Protein AF-A0A2I8VG72-F1 (afdb_monomer)

Mean predicted aligned error: 9.61 Å

Secondary structure (DSSP, 8-state):
--------TT--S-EEEE--HHHHTTTS-GGGSHHHHHHHHHTTSPPPPGGGB---TT------S-S---S----------S-----PPP--TTS-TT---SPPPHHHHHHHTTB-SSS----TT--S--GGGBS-S-GGG--EEEE---HHHH-HHHHH-TT--HHHHHHHHIIIIIIIHHHHHHHHHHH-TTSEEEEEPPP-SS-TT----HHHHHHHHHHHH---HHHHHHTSSHHHHHHHHHHHHHHHHHHHHHHHHHHHHHHHHS-SS-EEEE-----GGGSTTSTT-SB--SS-TT-HHHHHHHHHHHSTT-------HHHHHHHHHHHHTTTT---HHHHHHHHHHHTTTTSB-HHHHHHHHHHHHHHHHHHHS--HHHHHHHHS-HHHHTTT---HHHHHHHTT--GGG-HHHHHTTSB---EEEEEEE-SS---SEEEEEETTEEEEE-S-TTHHHH---TT-TT-EEEEEE-SSTTSS--SSSPPBGGG-SEEEEEEE-SS--EEEEEEEEEEETTEEEEEE-S-EEEESSEEEEEEP--

Nearest PDB structures (foldseek):
  2wxt-assembly1_A  TM=3.349E-01  e=1.384E-07  Clostridium perfringens
  1ca1-assembly1_A  TM=2.943E-01  e=6.178E-08  Clostridium perfringens
  1qm6-assembly1_A  TM=2.768E-01  e=1.460E-07  Clostridium perfringens
  6hzf-assembly1_A  TM=3.033E-01  e=1.558E+00  Phocaeicola paurosaccharolyticus
  3cny-assembly2_B  TM=1.500E-01  e=6.654E+00  Lactiplantibacillus plantarum WCFS1

pLDDT: mean 79.0, std 19.41, range [26.3, 98.44]

Foldseek 3Di:
DDPPPPDPPFAADAEAEFEELQQVLALDDQCFGLVQLLNCLRRVGDGQDPLRYLYYYLAAQDDDDDDDDPDDDPPDPDPPPVDPDDPPDDFPDDVNLRDDDDDDHSVRSLVPAQARPSDGPPPPPDDSPDPPRGSDDDLQSHAEYEYEHQCSQLAVLLLQQLPRDLVSSLVSLLVRLAVSVLVSLVSNCVSRVAYEYEYEADALQAAPLAPDQLVLVLVLCCLQRVHDPVSSVCSNDPSSSQSSNLSSVSSRLSSLLRNLQSQLVCLQPDHYLGYAYFYLFHENCQHARGPNHQAQHRQNDPPVVSNVSLVCVLVVPDDDPPDDVVNVVVVVVVVVVPPPDDDVSVSSSSSSSRSRGSHGGNNSSVSRSVRSVVLSCLSVVDDLVVLCVLQPAPVVVVVVHDDSVNSCVLQVHDCVSPSSSSSSQQFQAKKKKKWFWAQFFDQFFKWKDWLNDIDTFDSGPCCVPPPPGPGDHGDIDMGIDGQSYPDPAGSVRTDGPNSGQWMKIWGEAQDFGKIKGQKMWMDTSSRTQDIDRHIDIATHGGMDIDGGRD

Sequence (550 aa):
MSDTEAGSEGQIGTMVAIGDSAMWGQGLRHDRKYVAQVYRALSGGERLPERNVKAHSGAVIGVAHGRPSLRQDYRAESVRTGVEQDIGPVGTRTGRHEKPYGGLTILQQLDRLPYDYFGHDPPAGRDLRTETDRAYDRVDDVDLVLLDGGINDVGTTAVVTPWADHHDIDAATRRHCYDHLTYLVERTRRKFPTALIVVTGYFPFLSDESDLKLAELTLALALVFGLPVGVAAGLLGELGKAFAVQNVLFFNRRQRHYVRKAVAEADRELDGPGVLFASPGFGPENSTNADRAWLWPAPSMGHATVGDERHAVCHGGETHVDGSFEDLLDGIEGFLGMVGVGDDAFIEHLMCTFAPSFHPNPDGADAYARAVLDRYEAHADASVRDSVSALGDPRNRARGRESVRAALDRYDLRPESGTRAALGHDVVDSILVELVTGDDGTDSAVFLELAGERWRLNTALTEDFFGSNDFEPGDRDRFAVDPFFSTDRTTDDPIRLAEIDGVTVHKQSNFEASWELAEFRLWLNGVRVFETTRPRTLTGDDRHTFAYPR

Organism: NCBI:txid755307

InterPro domains:
  IPR036392 PLAT/LH2 domain superfamily [SSF49723] (431-541)
  IPR036514 SGNH hydrolase superfamily [G3DSA:3.40.50.1110] (12-378)

Structure (mmCIF, N/CA/C/O backbone):
data_AF-A0A2I8VG72-F1
#
_entry.id   AF-A0A2I8VG72-F1
#
loop_
_atom_site.group_PDB
_atom_site.id
_atom_site.type_symbol
_atom_site.label_atom_id
_atom_site.label_alt_id
_atom_site.label_comp_id
_atom_site.label_asym_id
_atom_site.label_entity_id
_atom_site.label_seq_id
_atom_site.pdbx_PDB_ins_code
_atom_site.Cartn_x
_atom_site.Cartn_y
_atom_site.Cartn_z
_atom_site.occupancy
_atom_site.B_iso_or_equiv
_atom_site.auth_seq_id
_atom_site.auth_comp_id
_atom_site.auth_asym_id
_atom_site.auth_atom_id
_atom_site.pdbx_PDB_model_num
ATOM 1 N N . MET A 1 1 ? 7.084 -47.310 -21.555 1.00 38.59 1 MET A N 1
ATOM 2 C CA . MET A 1 1 ? 6.291 -46.322 -20.805 1.00 38.59 1 MET A CA 1
ATOM 3 C C . MET A 1 1 ? 7.091 -45.049 -20.865 1.00 38.59 1 MET A C 1
ATOM 5 O O . MET A 1 1 ? 8.197 -45.027 -20.351 1.00 38.59 1 MET A O 1
ATOM 9 N N . SER A 1 2 ? 6.624 -44.119 -21.686 1.00 36.03 2 SER A N 1
ATOM 10 C CA . SER A 1 2 ? 7.175 -42.779 -21.826 1.00 36.03 2 SER A CA 1
ATOM 11 C C . SER A 1 2 ? 6.739 -41.969 -20.615 1.00 36.03 2 SER A C 1
ATOM 13 O O . SER A 1 2 ? 5.535 -41.829 -20.397 1.00 36.03 2 SER A O 1
ATOM 15 N N . ASP A 1 3 ? 7.704 -41.466 -19.856 1.00 39.00 3 ASP A N 1
ATOM 16 C CA . ASP A 1 3 ? 7.496 -40.366 -18.924 1.00 39.00 3 ASP A CA 1
ATOM 17 C C . ASP A 1 3 ? 7.158 -39.125 -19.756 1.00 39.00 3 ASP A C 1
ATOM 19 O O . ASP A 1 3 ? 8.027 -38.399 -20.228 1.00 39.00 3 ASP A O 1
ATOM 23 N N . THR A 1 4 ? 5.872 -38.941 -20.042 1.00 37.84 4 THR A N 1
ATOM 24 C CA . THR A 1 4 ? 5.338 -37.617 -20.340 1.00 37.84 4 THR A CA 1
ATOM 25 C C . THR A 1 4 ? 5.431 -36.829 -19.046 1.00 37.84 4 THR A C 1
ATOM 27 O O . THR A 1 4 ? 4.661 -37.088 -18.121 1.00 37.84 4 THR A O 1
ATOM 30 N N . GLU A 1 5 ? 6.408 -35.923 -18.986 1.00 41.34 5 GLU A N 1
ATOM 31 C CA . GLU A 1 5 ? 6.413 -34.785 -18.072 1.00 41.34 5 GLU A CA 1
ATOM 32 C C . GLU A 1 5 ? 4.996 -34.211 -18.037 1.00 41.34 5 GLU A C 1
ATOM 34 O O . GLU A 1 5 ? 4.471 -33.740 -19.049 1.00 41.34 5 GLU A O 1
ATOM 39 N N . ALA A 1 6 ? 4.344 -34.326 -16.883 1.00 38.00 6 ALA A N 1
ATOM 40 C CA . ALA A 1 6 ? 3.199 -33.496 -16.583 1.00 38.00 6 ALA A CA 1
ATOM 41 C C . ALA A 1 6 ? 3.726 -32.059 -16.605 1.00 38.00 6 ALA A C 1
ATOM 43 O O . ALA A 1 6 ? 4.429 -31.651 -15.681 1.00 38.00 6 ALA A O 1
ATOM 44 N N . GLY A 1 7 ? 3.472 -31.335 -17.699 1.00 37.34 7 GLY A N 1
ATOM 45 C CA . GLY A 1 7 ? 3.647 -29.889 -17.717 1.00 37.34 7 GLY A CA 1
ATOM 46 C C . GLY A 1 7 ? 2.919 -29.336 -16.499 1.00 37.34 7 GLY A C 1
ATOM 47 O O . GLY A 1 7 ? 1.781 -29.729 -16.244 1.00 37.34 7 GLY A O 1
ATOM 48 N N . SER A 1 8 ? 3.613 -28.532 -15.703 1.00 46.00 8 SER A N 1
ATOM 49 C CA . SER A 1 8 ? 3.088 -27.904 -14.497 1.00 46.00 8 SER A CA 1
ATOM 50 C C . SER A 1 8 ? 1.850 -27.081 -14.853 1.00 46.00 8 SER A C 1
ATOM 52 O O . SER A 1 8 ? 1.946 -25.942 -15.307 1.00 46.00 8 SER A O 1
ATOM 54 N N . GLU A 1 9 ? 0.669 -27.679 -14.682 1.00 51.59 9 GLU A N 1
ATOM 55 C CA . GLU A 1 9 ? -0.613 -26.980 -14.702 1.00 51.59 9 GLU A CA 1
ATOM 56 C C . GLU A 1 9 ? -0.537 -25.877 -13.635 1.00 51.59 9 GLU A C 1
ATOM 58 O O . GLU A 1 9 ? -0.633 -26.163 -12.447 1.00 51.59 9 GLU A O 1
ATOM 63 N N . GLY A 1 10 ? -0.266 -24.633 -14.046 1.00 64.19 10 GLY A N 1
ATOM 64 C CA . GLY A 1 10 ? -0.187 -23.491 -13.130 1.00 64.19 10 GLY A CA 1
ATOM 65 C C . GLY A 1 10 ? 0.843 -22.407 -13.458 1.00 64.19 10 GLY A C 1
ATOM 66 O O . GLY A 1 10 ? 0.791 -21.357 -12.826 1.00 64.19 10 GLY A O 1
ATOM 67 N N . GLN A 1 11 ? 1.755 -22.590 -14.418 1.00 83.62 11 GLN A N 1
ATOM 68 C CA . GLN A 1 11 ? 2.711 -21.529 -14.784 1.00 83.62 11 GLN A CA 1
ATOM 69 C C . GLN A 1 11 ? 2.081 -20.461 -15.685 1.00 83.62 11 GLN A C 1
ATOM 71 O O . GLN A 1 11 ? 1.289 -20.782 -16.572 1.00 83.62 11 GLN A O 1
ATOM 76 N N . ILE A 1 12 ? 2.463 -19.196 -15.483 1.00 89.81 12 ILE A N 1
ATOM 77 C CA . ILE A 1 12 ? 2.069 -18.105 -16.387 1.00 89.81 12 ILE A CA 1
ATOM 78 C C . ILE A 1 12 ? 2.971 -18.093 -17.628 1.00 89.81 12 ILE A C 1
ATOM 80 O O . ILE A 1 12 ? 4.188 -18.240 -17.506 1.00 89.81 12 ILE A O 1
ATOM 84 N N . GLY A 1 13 ? 2.390 -17.887 -18.810 1.00 89.25 13 GLY A N 1
ATOM 85 C CA . GLY A 1 13 ? 3.116 -17.763 -20.078 1.00 89.25 13 GLY A CA 1
ATOM 86 C C . GLY A 1 13 ? 3.331 -16.313 -20.521 1.00 89.25 13 GLY A C 1
ATOM 87 O O . GLY A 1 13 ? 4.351 -15.997 -21.129 1.00 89.25 13 GLY A O 1
ATOM 88 N N . THR A 1 14 ? 2.408 -15.404 -20.194 1.00 94.44 14 THR A N 1
ATOM 89 C CA . THR A 1 14 ? 2.507 -13.983 -20.554 1.00 94.44 14 THR A CA 1
ATOM 90 C C . THR A 1 14 ? 2.105 -13.080 -19.396 1.00 94.44 14 THR A C 1
ATOM 92 O O . THR A 1 14 ? 0.957 -13.065 -18.952 1.00 94.44 14 THR A O 1
ATOM 95 N N . MET A 1 15 ? 3.036 -12.220 -18.981 1.00 96.69 15 MET A N 1
ATOM 96 C CA . MET A 1 15 ? 2.778 -11.139 -18.030 1.00 96.69 15 MET A CA 1
ATOM 97 C C . MET A 1 15 ? 3.023 -9.778 -18.668 1.00 96.69 15 MET A C 1
ATOM 99 O O . MET A 1 15 ? 3.994 -9.626 -19.410 1.00 96.69 15 MET A O 1
ATOM 103 N N . VAL A 1 16 ? 2.204 -8.780 -18.338 1.00 96.62 16 VAL A N 1
ATOM 104 C CA . VAL A 1 16 ? 2.450 -7.367 -18.668 1.00 96.62 16 VAL A CA 1
ATOM 105 C C . VAL A 1 16 ? 2.496 -6.541 -17.389 1.00 96.62 16 VAL A C 1
ATOM 107 O O . VAL A 1 16 ? 1.653 -6.708 -16.515 1.00 96.62 16 VAL A O 1
ATOM 110 N N . ALA A 1 17 ? 3.468 -5.639 -17.289 1.00 96.94 17 ALA A N 1
ATOM 111 C CA . ALA A 1 17 ? 3.694 -4.809 -16.113 1.00 96.94 17 ALA A CA 1
ATOM 112 C C . ALA A 1 17 ? 3.500 -3.326 -16.468 1.00 96.94 17 ALA A C 1
ATOM 114 O O . ALA A 1 17 ? 4.247 -2.796 -17.289 1.00 96.94 17 ALA A O 1
ATOM 115 N N . ILE A 1 18 ? 2.498 -2.666 -15.887 1.00 95.81 18 ILE A N 1
ATOM 116 C CA . ILE A 1 18 ? 2.178 -1.239 -16.088 1.00 95.81 18 ILE A CA 1
ATOM 117 C C . ILE A 1 18 ? 2.195 -0.522 -14.739 1.00 95.81 18 ILE A C 1
ATOM 119 O O . ILE A 1 18 ? 1.698 -1.059 -13.754 1.00 95.81 18 ILE A O 1
ATOM 123 N N . GLY A 1 19 ? 2.761 0.680 -14.682 1.00 95.62 19 GLY A N 1
ATOM 124 C CA . GLY A 1 19 ? 3.041 1.296 -13.389 1.00 95.62 19 GLY A CA 1
ATOM 125 C C . GLY A 1 19 ? 4.011 2.465 -13.445 1.00 95.62 19 GLY A C 1
ATOM 126 O O . GLY A 1 19 ? 4.168 3.117 -14.483 1.00 95.62 19 GLY A O 1
ATOM 127 N N . ASP A 1 20 ? 4.678 2.732 -12.332 1.00 92.88 20 ASP A N 1
ATOM 128 C CA . ASP A 1 20 ? 5.551 3.890 -12.169 1.00 92.88 20 ASP A CA 1
ATOM 129 C C . ASP A 1 20 ? 7.034 3.555 -11.935 1.00 92.88 20 ASP A C 1
ATOM 131 O O . ASP A 1 20 ? 7.536 2.524 -12.390 1.00 92.88 20 ASP A O 1
ATOM 135 N N . SER A 1 21 ? 7.782 4.475 -11.308 1.00 90.88 21 SER A N 1
ATOM 136 C CA . SER A 1 21 ? 9.205 4.299 -11.024 1.00 90.88 21 SER A CA 1
ATOM 137 C C . SER A 1 21 ? 9.469 3.060 -10.176 1.00 90.88 21 SER A C 1
ATOM 139 O O . SER A 1 21 ? 10.466 2.387 -10.436 1.00 90.88 21 SER A O 1
ATOM 141 N N . ALA A 1 22 ? 8.619 2.740 -9.193 1.00 92.19 22 ALA A N 1
ATOM 142 C CA . ALA A 1 22 ? 8.828 1.603 -8.304 1.00 92.19 22 ALA A CA 1
ATOM 143 C C . ALA A 1 22 ? 8.936 0.315 -9.126 1.00 92.19 22 ALA A C 1
ATOM 145 O O . ALA A 1 22 ? 9.944 -0.390 -9.031 1.00 92.19 22 ALA A O 1
ATOM 146 N N . MET A 1 23 ? 7.954 0.076 -10.000 1.00 93.75 23 MET A N 1
ATOM 147 C CA . MET A 1 23 ? 7.935 -1.014 -10.977 1.00 93.75 23 MET A CA 1
ATOM 148 C C . MET A 1 23 ? 9.050 -0.932 -12.015 1.00 93.75 23 MET A C 1
ATOM 150 O O . MET A 1 23 ? 9.652 -1.945 -12.387 1.00 93.75 23 MET A O 1
ATOM 154 N N . TRP A 1 24 ? 9.324 0.276 -12.502 1.00 91.44 24 TRP A N 1
ATOM 155 C CA . TRP A 1 24 ? 10.343 0.504 -13.514 1.00 91.44 24 TRP A CA 1
ATOM 156 C C . TRP A 1 24 ? 11.748 0.165 -13.019 1.00 91.44 24 TRP A C 1
ATOM 158 O O . TRP A 1 24 ? 12.562 -0.275 -13.832 1.00 91.44 24 TRP A O 1
ATOM 168 N N . GLY A 1 25 ? 12.031 0.363 -11.726 1.00 89.00 25 GLY A N 1
ATOM 169 C CA . GLY A 1 25 ? 13.342 0.150 -11.117 1.00 89.00 25 GLY A CA 1
ATOM 170 C C . GLY A 1 25 ? 14.406 0.997 -11.805 1.00 89.00 25 GLY A C 1
ATOM 171 O O . GLY A 1 25 ? 15.272 0.455 -12.494 1.00 89.00 25 GLY A O 1
ATOM 172 N N . GLN A 1 26 ? 14.296 2.326 -11.707 1.00 85.69 26 GLN A N 1
ATOM 173 C CA . GLN A 1 26 ? 15.163 3.235 -12.457 1.00 85.69 26 GLN A CA 1
ATOM 174 C C . GLN A 1 26 ? 16.637 2.941 -12.151 1.00 85.69 26 GLN A C 1
ATOM 176 O O . GLN A 1 26 ? 17.039 2.776 -11.006 1.00 85.69 26 GLN A O 1
ATOM 181 N N . GLY A 1 27 ? 17.454 2.833 -13.197 1.00 80.81 27 GLY A N 1
ATOM 182 C CA . GLY A 1 27 ? 18.873 2.517 -13.061 1.00 80.81 27 GLY A CA 1
ATOM 183 C C . GLY A 1 27 ? 19.202 1.038 -12.823 1.00 80.81 27 GLY A C 1
ATOM 184 O O . GLY A 1 27 ? 20.375 0.669 -12.857 1.00 80.81 27 GLY A O 1
ATOM 185 N N . LEU A 1 28 ? 18.207 0.174 -12.611 1.00 85.19 28 LEU A N 1
ATOM 186 C CA . LEU A 1 28 ? 18.423 -1.260 -12.445 1.00 85.19 28 LEU A CA 1
ATOM 187 C C . LEU A 1 28 ? 18.447 -1.977 -13.791 1.00 85.19 28 LEU A C 1
ATOM 189 O O . LEU A 1 28 ? 17.625 -1.730 -14.680 1.00 85.19 28 LEU A O 1
ATOM 193 N N . ARG A 1 29 ? 19.339 -2.964 -13.899 1.00 85.19 29 ARG A N 1
ATOM 194 C CA . ARG A 1 29 ? 19.281 -3.944 -14.983 1.00 85.19 29 ARG A CA 1
ATOM 195 C C . ARG A 1 29 ? 17.927 -4.645 -14.978 1.00 85.19 29 ARG A C 1
ATOM 197 O O . ARG A 1 29 ? 17.367 -4.926 -13.921 1.00 85.19 29 ARG A O 1
ATOM 204 N N . HIS A 1 30 ? 17.423 -4.982 -16.163 1.00 88.31 30 HIS A N 1
ATOM 205 C CA . HIS A 1 30 ? 16.101 -5.596 -16.315 1.00 88.31 30 HIS A CA 1
ATOM 206 C C . HIS A 1 30 ? 15.901 -6.845 -15.447 1.00 88.31 30 HIS A C 1
ATOM 208 O O . HIS A 1 30 ? 14.867 -6.994 -14.809 1.00 88.31 30 HIS A O 1
ATOM 214 N N . ASP A 1 31 ? 16.915 -7.704 -15.352 1.00 89.44 31 ASP A N 1
ATOM 215 C CA . ASP A 1 31 ? 16.910 -8.933 -14.551 1.00 89.44 31 ASP A CA 1
ATOM 216 C C . ASP A 1 31 ? 16.982 -8.714 -13.031 1.00 89.44 31 ASP A C 1
ATOM 218 O O . ASP A 1 31 ? 16.871 -9.687 -12.285 1.00 89.44 31 ASP A O 1
ATOM 222 N N . ARG A 1 32 ? 17.176 -7.470 -12.577 1.00 88.88 32 ARG A N 1
ATOM 223 C CA . ARG A 1 32 ? 17.196 -7.060 -11.165 1.00 88.88 32 ARG A CA 1
ATOM 224 C C . ARG A 1 32 ? 15.917 -6.357 -10.720 1.00 88.88 32 ARG A C 1
ATOM 226 O O . ARG A 1 32 ? 15.708 -6.214 -9.523 1.00 88.88 32 ARG A O 1
ATOM 233 N N . LYS A 1 33 ? 15.061 -5.933 -11.652 1.00 93.38 33 LYS A N 1
ATOM 234 C CA . LYS A 1 33 ? 13.781 -5.288 -11.330 1.00 93.38 33 LYS A CA 1
ATOM 235 C C . LYS A 1 33 ? 12.850 -6.292 -10.655 1.00 93.38 33 LYS A C 1
ATOM 237 O O . LYS A 1 33 ? 12.793 -7.448 -11.082 1.00 93.38 33 LYS A O 1
ATOM 242 N N . TYR A 1 34 ? 12.066 -5.853 -9.669 1.00 96.44 34 TYR A N 1
ATOM 243 C CA . TYR A 1 34 ? 11.155 -6.765 -8.970 1.00 96.44 34 TYR A CA 1
ATOM 244 C C . TYR A 1 34 ? 10.154 -7.423 -9.926 1.00 96.44 34 TYR A C 1
ATOM 246 O O . TYR A 1 34 ? 9.878 -8.607 -9.789 1.00 96.44 34 TYR A O 1
ATOM 254 N N . VAL A 1 35 ? 9.694 -6.717 -10.967 1.00 97.00 35 VAL A N 1
ATOM 255 C CA . VAL A 1 35 ? 8.798 -7.297 -11.983 1.00 97.00 35 VAL A CA 1
ATOM 256 C C . VAL A 1 35 ? 9.404 -8.492 -12.708 1.00 97.00 35 VAL A C 1
ATOM 258 O O . VAL A 1 35 ? 8.698 -9.441 -13.036 1.00 97.00 35 VAL A O 1
ATOM 261 N N . ALA A 1 36 ? 10.716 -8.480 -12.942 1.00 96.19 36 ALA A N 1
ATOM 262 C CA . ALA A 1 36 ? 11.392 -9.607 -13.561 1.00 96.19 36 ALA A CA 1
ATOM 263 C C . ALA A 1 36 ? 11.506 -10.788 -12.588 1.00 96.19 36 ALA A C 1
ATOM 265 O O . ALA A 1 36 ? 11.363 -11.926 -13.033 1.00 96.19 36 ALA A O 1
ATOM 266 N N . GLN A 1 37 ? 11.704 -10.535 -11.286 1.00 97.19 37 GLN A N 1
ATOM 267 C CA . GLN A 1 37 ? 11.688 -11.599 -10.270 1.00 97.19 37 GLN A CA 1
ATOM 268 C C . GLN A 1 37 ? 10.291 -12.190 -10.080 1.00 97.19 37 GLN A C 1
ATOM 270 O O . GLN A 1 37 ? 10.159 -13.409 -10.045 1.00 97.19 37 GLN A O 1
ATOM 275 N N . VAL A 1 38 ? 9.248 -11.354 -10.047 1.00 97.69 38 VAL A N 1
ATOM 276 C CA . VAL A 1 38 ? 7.846 -11.794 -9.988 1.00 97.69 38 VAL A CA 1
ATOM 277 C C . VAL A 1 38 ? 7.536 -12.728 -11.159 1.00 97.69 38 VAL A C 1
ATOM 279 O O . VAL A 1 38 ? 7.081 -13.849 -10.947 1.00 97.69 38 VAL A O 1
ATOM 282 N N . TYR A 1 39 ? 7.845 -12.316 -12.394 1.00 97.62 39 TYR A N 1
ATOM 283 C CA . TYR A 1 39 ? 7.627 -13.175 -13.561 1.00 97.62 39 TYR A CA 1
ATOM 284 C C . TYR A 1 39 ? 8.418 -14.476 -13.469 1.00 97.62 39 TYR A C 1
ATOM 286 O O . TYR A 1 39 ? 7.878 -15.544 -13.741 1.00 97.62 39 TYR A O 1
ATOM 294 N N . ARG A 1 40 ? 9.696 -14.402 -13.083 1.00 96.56 40 ARG A N 1
ATOM 295 C CA . ARG A 1 40 ? 10.560 -15.577 -12.948 1.00 96.56 40 ARG A CA 1
ATOM 296 C C . ARG A 1 40 ? 9.985 -16.580 -11.949 1.00 96.56 40 ARG A C 1
ATOM 298 O O . ARG A 1 40 ? 10.005 -17.772 -12.236 1.00 96.56 40 ARG A O 1
ATOM 305 N N . ALA A 1 41 ? 9.473 -16.108 -10.814 1.00 96.00 41 ALA A N 1
ATOM 306 C CA . ALA A 1 41 ? 8.841 -16.955 -9.808 1.00 96.00 41 ALA A CA 1
ATOM 307 C C . ALA A 1 41 ? 7.596 -17.663 -10.373 1.00 96.00 41 ALA A C 1
ATOM 309 O O . ALA A 1 41 ? 7.478 -18.878 -10.259 1.00 96.00 41 ALA A O 1
ATOM 310 N N . LEU A 1 42 ? 6.725 -16.927 -11.068 1.00 95.56 42 LEU A N 1
ATOM 311 C CA . LEU A 1 42 ? 5.458 -17.446 -11.603 1.00 95.56 42 LEU A CA 1
ATOM 312 C C . LEU A 1 42 ? 5.606 -18.326 -12.861 1.00 95.56 42 LEU A C 1
ATOM 314 O O . LEU A 1 42 ? 4.767 -19.184 -13.126 1.00 95.56 42 LEU A O 1
ATOM 318 N N . SER A 1 43 ? 6.656 -18.111 -13.655 1.00 94.94 43 SER A N 1
ATOM 319 C CA . SER A 1 43 ? 6.932 -18.849 -14.903 1.00 94.94 43 SER A CA 1
ATOM 320 C C . SER A 1 43 ? 7.863 -20.050 -14.707 1.00 94.94 43 SER A C 1
ATOM 322 O O . SER A 1 43 ? 8.228 -20.718 -15.668 1.00 94.94 43 SER A O 1
ATOM 324 N N . GLY A 1 44 ? 8.304 -20.327 -13.475 1.00 92.81 44 GLY A N 1
ATOM 325 C CA . GLY A 1 44 ? 9.246 -21.418 -13.208 1.00 92.81 44 GLY A CA 1
ATOM 326 C C . GLY A 1 44 ? 10.669 -21.158 -13.715 1.00 92.81 44 GLY A C 1
ATOM 327 O O . GLY A 1 44 ? 11.394 -22.102 -14.025 1.00 92.81 44 GLY A O 1
ATOM 328 N N . GLY A 1 45 ? 11.091 -19.892 -13.783 1.00 93.62 45 GLY A N 1
ATOM 329 C CA . GLY A 1 45 ? 12.473 -19.510 -14.084 1.00 93.62 45 GLY A CA 1
ATOM 330 C C . GLY A 1 45 ? 12.674 -18.706 -15.369 1.00 93.62 45 GLY A C 1
ATOM 331 O O . GLY A 1 45 ? 13.811 -18.323 -15.663 1.00 93.62 45 GLY A O 1
ATOM 332 N N . GLU A 1 46 ? 11.620 -18.426 -16.137 1.00 95.00 46 GLU A N 1
ATOM 333 C CA . GLU A 1 46 ? 11.762 -17.716 -17.405 1.00 95.00 46 GLU A CA 1
ATOM 334 C C . GLU A 1 46 ? 12.135 -16.235 -17.227 1.00 95.00 46 GLU A C 1
ATOM 336 O O . GLU A 1 46 ? 11.958 -15.609 -16.177 1.00 95.00 46 GLU A O 1
ATOM 341 N N . ARG A 1 47 ? 12.689 -15.646 -18.293 1.00 94.44 47 ARG A N 1
ATOM 342 C CA . ARG A 1 47 ? 13.015 -14.218 -18.337 1.00 94.44 47 ARG A CA 1
ATOM 343 C C . ARG A 1 47 ? 11.833 -13.439 -18.902 1.00 94.44 47 ARG A C 1
ATOM 345 O O . ARG A 1 47 ? 11.459 -13.649 -20.051 1.00 94.44 47 ARG A O 1
ATOM 352 N N . LEU A 1 48 ? 11.356 -12.451 -18.146 1.00 92.56 48 LEU A N 1
ATOM 353 C CA . LEU A 1 48 ? 10.361 -11.493 -18.626 1.00 92.56 48 LEU A CA 1
ATOM 354 C C . LEU A 1 48 ? 10.904 -10.735 -19.850 1.00 92.56 48 LEU A C 1
ATOM 356 O O . LEU A 1 48 ? 11.980 -10.135 -19.746 1.00 92.56 48 LEU A O 1
ATOM 360 N N . PRO A 1 49 ? 10.199 -10.696 -20.992 1.00 90.75 49 PRO A N 1
ATOM 361 C CA . PRO A 1 49 ? 10.594 -9.841 -22.107 1.00 90.75 49 PRO A CA 1
ATOM 362 C C . PRO A 1 49 ? 10.549 -8.358 -21.712 1.00 90.75 49 PRO A C 1
ATOM 364 O O . PRO A 1 49 ? 9.572 -7.898 -21.131 1.00 90.75 49 PRO A O 1
ATOM 367 N N . GLU A 1 50 ? 11.578 -7.576 -22.051 1.00 86.75 50 GLU A N 1
ATOM 368 C CA . GLU A 1 50 ? 11.643 -6.136 -21.718 1.00 86.75 50 GLU A CA 1
ATOM 369 C C . GLU A 1 50 ? 10.450 -5.351 -22.268 1.00 86.75 50 GLU A C 1
ATOM 371 O O . GLU A 1 50 ? 9.870 -4.520 -21.574 1.00 86.75 50 GLU A O 1
ATOM 376 N N . ARG A 1 51 ? 9.998 -5.708 -23.473 1.00 84.38 51 ARG A N 1
ATOM 377 C CA . ARG A 1 51 ? 8.794 -5.151 -24.100 1.00 84.38 51 ARG A CA 1
ATOM 378 C C . ARG A 1 51 ? 7.508 -5.385 -23.299 1.00 84.38 51 ARG A C 1
ATOM 380 O O . ARG A 1 51 ? 6.507 -4.748 -23.606 1.00 84.38 51 ARG A O 1
ATOM 387 N N . ASN A 1 52 ? 7.499 -6.254 -22.293 1.00 90.00 52 ASN A N 1
ATOM 388 C CA . ASN A 1 52 ? 6.334 -6.477 -21.440 1.00 90.00 52 ASN A CA 1
ATOM 389 C C . ASN A 1 52 ? 6.297 -5.532 -20.231 1.00 90.00 52 ASN A C 1
ATOM 391 O O . ASN A 1 52 ? 5.265 -5.442 -19.567 1.00 90.00 52 ASN A O 1
ATOM 395 N N . VAL A 1 53 ? 7.383 -4.801 -19.960 1.00 91.38 53 VAL A N 1
ATOM 396 C CA . VAL A 1 53 ? 7.436 -3.776 -18.915 1.00 91.38 53 VAL A CA 1
ATOM 397 C C . VAL A 1 53 ? 7.150 -2.422 -19.540 1.00 91.38 53 VAL A C 1
ATOM 399 O O . VAL A 1 53 ? 7.874 -1.962 -20.416 1.00 91.38 53 VAL A O 1
ATOM 402 N N . LYS A 1 54 ? 6.054 -1.812 -19.104 1.00 90.88 54 LYS A N 1
ATOM 403 C CA . LYS A 1 54 ? 5.480 -0.557 -19.599 1.00 90.88 54 LYS A CA 1
ATOM 404 C C . LYS A 1 54 ? 5.593 0.597 -18.607 1.00 90.88 54 LYS A C 1
ATOM 406 O O . LYS A 1 54 ? 5.516 1.754 -19.029 1.00 90.88 54 LYS A O 1
ATOM 411 N N . ALA A 1 55 ? 5.832 0.265 -17.342 1.00 90.62 55 ALA A N 1
ATOM 412 C CA . ALA A 1 55 ? 6.096 1.216 -16.281 1.00 90.62 55 ALA A CA 1
ATOM 413 C C . ALA A 1 55 ? 7.273 2.147 -16.600 1.00 90.62 55 ALA A C 1
ATOM 415 O O . ALA A 1 55 ? 8.182 1.773 -17.337 1.00 90.62 55 ALA A O 1
ATOM 416 N N . HIS A 1 56 ? 7.273 3.351 -16.035 1.00 87.00 56 HIS A N 1
ATOM 417 C CA . HIS A 1 56 ? 8.419 4.260 -16.098 1.00 87.00 56 HIS A CA 1
ATOM 418 C C . HIS A 1 56 ? 8.376 5.290 -14.970 1.00 87.00 56 HIS A C 1
ATOM 420 O O . HIS A 1 56 ? 7.352 5.510 -14.324 1.00 87.00 56 HIS A O 1
ATOM 426 N N . SER A 1 57 ? 9.494 5.986 -14.779 1.00 84.12 57 SER A N 1
ATOM 427 C CA . SER A 1 57 ? 9.609 7.004 -13.740 1.00 84.12 57 SER A CA 1
ATOM 428 C C . SER A 1 57 ? 8.666 8.192 -13.947 1.00 84.12 57 SER A C 1
ATOM 430 O O . SER A 1 57 ? 8.390 8.586 -15.084 1.00 84.12 57 SER A O 1
ATOM 432 N N . GLY A 1 58 ? 8.140 8.723 -12.841 1.00 82.81 58 GLY A N 1
ATOM 433 C CA . GLY A 1 58 ? 7.209 9.855 -12.817 1.00 82.81 58 GLY A CA 1
ATOM 434 C C . GLY A 1 58 ? 5.810 9.573 -13.374 1.00 82.81 58 GLY A C 1
ATOM 435 O O . GLY A 1 58 ? 5.036 10.513 -13.548 1.00 82.81 58 GLY A O 1
ATOM 436 N N . ALA A 1 59 ? 5.466 8.316 -13.687 1.00 88.81 59 ALA A N 1
ATOM 437 C CA . ALA A 1 59 ? 4.128 7.991 -14.167 1.00 88.81 59 ALA A CA 1
ATOM 438 C C . ALA A 1 59 ? 3.083 8.275 -13.079 1.00 88.81 59 ALA A C 1
ATOM 440 O O . ALA A 1 59 ? 3.188 7.780 -11.957 1.00 88.81 59 ALA A O 1
ATOM 441 N N . VAL A 1 60 ? 2.065 9.048 -13.443 1.00 92.31 60 VAL A N 1
ATOM 442 C CA . VAL A 1 60 ? 0.827 9.225 -12.672 1.00 92.31 60 VAL A CA 1
ATOM 443 C C . VAL A 1 60 ? -0.268 8.352 -13.281 1.00 92.31 60 VAL A C 1
ATOM 445 O O . VAL A 1 60 ? -0.198 8.025 -14.469 1.00 92.31 60 VAL A O 1
ATOM 448 N N . ILE A 1 61 ? -1.321 8.001 -12.542 1.00 93.44 61 ILE A N 1
ATOM 449 C CA . ILE A 1 61 ? -2.436 7.201 -13.082 1.00 93.44 61 ILE A CA 1
ATOM 450 C C . ILE A 1 61 ? -3.090 7.919 -14.276 1.00 93.44 61 ILE A C 1
ATOM 452 O O . ILE A 1 61 ? -3.351 7.306 -15.316 1.00 93.44 61 ILE A O 1
ATOM 456 N N . GLY A 1 62 ? -3.275 9.239 -14.173 1.00 73.25 62 GLY A N 1
ATOM 457 C CA . GLY A 1 62 ? -3.646 10.096 -15.306 1.00 73.25 62 GLY A CA 1
ATOM 458 C C . GLY A 1 62 ? -5.137 10.243 -15.586 1.00 73.25 62 GLY A C 1
ATOM 459 O O . GLY A 1 62 ? -5.522 10.416 -16.745 1.00 73.25 62 GLY A O 1
ATOM 460 N N . VAL A 1 63 ? -5.984 10.175 -14.557 1.00 71.38 63 VAL A N 1
ATOM 461 C CA . VAL A 1 63 ? -7.398 10.550 -14.690 1.00 71.38 63 VAL A CA 1
ATOM 462 C C . VAL A 1 63 ? -7.503 12.074 -14.613 1.00 71.38 63 VAL A C 1
ATOM 464 O O . VAL A 1 63 ? -7.306 12.657 -13.551 1.00 71.38 63 VAL A O 1
ATOM 467 N N . ALA A 1 64 ? -7.813 12.729 -15.734 1.00 47.88 64 ALA A N 1
ATOM 468 C CA . ALA A 1 64 ? -8.338 14.092 -15.694 1.00 47.88 64 ALA A CA 1
ATOM 469 C C . ALA A 1 64 ? -9.768 14.027 -15.138 1.00 47.88 64 ALA A C 1
ATOM 471 O O . ALA A 1 64 ? -10.564 13.192 -15.574 1.00 47.88 64 ALA A O 1
ATOM 472 N N . HIS A 1 65 ? -10.092 14.861 -14.152 1.00 37.91 65 HIS A N 1
ATOM 473 C CA . HIS A 1 65 ? -11.408 14.868 -13.523 1.00 37.91 65 HIS A CA 1
ATOM 474 C C . HIS A 1 65 ? -12.544 15.010 -14.553 1.00 37.91 65 HIS A C 1
ATOM 476 O O . HIS A 1 65 ? -12.605 15.985 -15.296 1.00 37.91 65 HIS A O 1
ATOM 482 N N . GLY A 1 66 ? -13.487 14.060 -14.543 1.00 31.27 66 GLY A N 1
ATOM 483 C CA . GLY A 1 66 ? -14.809 14.237 -15.145 1.00 31.27 66 GLY A CA 1
ATOM 484 C C . GLY A 1 66 ? -15.388 12.997 -15.824 1.00 31.27 66 GLY A C 1
ATOM 485 O O . GLY A 1 66 ? -14.844 12.467 -16.787 1.00 31.27 66 GLY A O 1
ATOM 486 N N . ARG A 1 67 ? -16.576 12.580 -15.374 1.00 30.75 67 ARG A N 1
ATOM 487 C CA . ARG A 1 67 ? -17.520 11.766 -16.161 1.00 30.75 67 ARG A CA 1
ATOM 488 C C . ARG A 1 67 ? -17.698 12.337 -17.588 1.00 30.75 67 ARG A C 1
ATOM 490 O O . ARG A 1 67 ? -17.508 13.532 -17.798 1.00 30.75 67 ARG A O 1
ATOM 497 N N . PRO A 1 68 ? -18.087 11.510 -18.574 1.00 38.12 68 PRO A N 1
ATOM 498 C CA . PRO A 1 68 ? -17.806 11.763 -19.982 1.00 38.12 68 PRO A CA 1
ATOM 499 C C . PRO A 1 68 ? -18.660 12.897 -20.560 1.00 38.12 68 PRO A C 1
ATOM 501 O O . PRO A 1 68 ? -19.831 12.698 -20.876 1.00 38.12 68 PRO A O 1
ATOM 504 N N . SER A 1 69 ? -18.050 14.052 -20.824 1.00 32.06 69 SER A N 1
ATOM 505 C CA . SER A 1 69 ? -18.401 14.826 -22.014 1.00 32.06 69 SER A CA 1
ATOM 506 C C . SER A 1 69 ? -17.305 14.646 -23.054 1.00 32.06 69 SER A C 1
ATOM 508 O O . SER A 1 69 ? -16.145 14.995 -22.858 1.00 32.06 69 SER A O 1
ATOM 510 N N . LEU A 1 70 ? -17.712 14.038 -24.163 1.00 42.28 70 LEU A N 1
ATOM 511 C CA . LEU A 1 70 ? -16.960 13.907 -25.399 1.00 42.28 70 LEU A CA 1
ATOM 512 C C . LEU A 1 70 ? -16.276 15.228 -25.774 1.00 42.28 70 LEU A C 1
ATOM 514 O O . LEU A 1 70 ? -16.944 16.250 -25.885 1.00 42.28 70 LEU A O 1
ATOM 518 N N . ARG A 1 71 ? -14.977 15.142 -26.080 1.00 36.22 71 ARG A N 1
ATOM 519 C CA . ARG A 1 71 ? -14.208 16.128 -26.855 1.00 36.22 71 ARG A CA 1
ATOM 520 C C . ARG A 1 71 ? -14.290 17.574 -26.344 1.00 36.22 71 ARG A C 1
ATOM 522 O O . ARG A 1 71 ? -14.925 18.391 -26.995 1.00 36.22 71 ARG A O 1
ATOM 529 N N . GLN A 1 72 ? -13.537 17.921 -25.305 1.00 30.69 72 GLN A N 1
ATOM 530 C CA . GLN A 1 72 ? -12.762 19.169 -25.301 1.00 30.69 72 GLN A CA 1
ATOM 531 C C . GLN A 1 72 ? -11.869 19.257 -24.063 1.00 30.69 72 GLN A C 1
ATOM 533 O O . GLN A 1 72 ? -12.300 18.965 -22.959 1.00 30.69 72 GLN A O 1
ATOM 538 N N . ASP A 1 73 ? -10.634 19.687 -24.312 1.00 30.98 73 ASP A N 1
ATOM 539 C CA . ASP A 1 73 ? -9.726 20.328 -23.363 1.00 30.98 73 ASP A CA 1
ATOM 540 C C . ASP A 1 73 ? -9.013 19.441 -22.325 1.00 30.98 73 ASP A C 1
ATOM 542 O O . ASP A 1 73 ? -9.197 19.556 -21.120 1.00 30.98 73 ASP A O 1
ATOM 546 N N . TYR A 1 74 ? -8.013 18.693 -22.816 1.00 33.75 74 TYR A N 1
ATOM 547 C CA . TYR A 1 74 ? -6.745 18.461 -22.099 1.00 33.75 74 TYR A CA 1
ATOM 548 C C . TYR A 1 74 ? -5.982 19.796 -21.930 1.00 33.75 74 TYR A C 1
ATOM 550 O O . TYR A 1 74 ? -4.874 19.973 -22.437 1.00 33.75 74 TYR A O 1
ATOM 558 N N . ARG A 1 75 ? -6.583 20.786 -21.264 1.00 30.44 75 ARG A N 1
ATOM 559 C CA . ARG A 1 75 ? -5.830 21.913 -20.716 1.00 30.44 75 ARG A CA 1
ATOM 560 C C . ARG A 1 75 ? -5.592 21.622 -19.252 1.00 30.44 75 ARG A C 1
ATOM 562 O O . ARG A 1 75 ? -6.530 21.605 -18.468 1.00 30.44 75 ARG A O 1
ATOM 569 N N . ALA A 1 76 ? -4.323 21.354 -18.969 1.00 32.62 76 ALA A N 1
ATOM 570 C CA . ALA A 1 76 ? -3.707 21.251 -17.664 1.00 32.62 76 ALA A CA 1
ATOM 571 C C . ALA A 1 76 ? -4.457 22.051 -16.587 1.00 32.62 76 ALA A C 1
ATOM 573 O O . ALA A 1 76 ? -4.266 23.257 -16.441 1.00 32.62 76 ALA A O 1
ATOM 574 N N . GLU A 1 77 ? -5.245 21.358 -15.768 1.00 29.94 77 GLU A N 1
ATOM 575 C CA . GLU A 1 77 ? -5.233 21.673 -14.348 1.00 29.94 77 GLU A CA 1
ATOM 576 C C . GLU A 1 77 ? -3.872 21.199 -13.852 1.00 29.94 77 GLU A C 1
ATOM 578 O O . GLU A 1 77 ? -3.658 20.048 -13.477 1.00 29.94 77 GLU A O 1
ATOM 583 N N . SER A 1 78 ? -2.904 22.099 -14.000 1.00 30.45 78 SER A N 1
ATOM 584 C CA . SER A 1 78 ? -1.589 21.992 -13.412 1.00 30.45 78 SER A CA 1
ATOM 585 C C . SER A 1 78 ? -1.778 21.869 -11.902 1.00 30.45 78 SER A C 1
ATOM 587 O O . SER A 1 78 ? -1.904 22.875 -11.195 1.00 30.45 78 SER A O 1
ATOM 589 N N . VAL A 1 79 ? -1.753 20.644 -11.382 1.00 33.47 79 VAL A N 1
ATOM 590 C CA . VAL A 1 79 ? -1.071 20.438 -10.109 1.00 33.47 79 VAL A CA 1
ATOM 591 C C . VAL A 1 79 ? 0.317 21.009 -10.359 1.00 33.47 79 VAL A C 1
ATOM 593 O O . VAL A 1 79 ? 1.057 20.500 -11.198 1.00 33.47 79 VAL A O 1
ATOM 596 N N . ARG A 1 80 ? 0.612 22.162 -9.756 1.00 29.12 80 ARG A N 1
ATOM 597 C CA . ARG A 1 80 ? 1.913 22.824 -9.856 1.00 29.12 80 ARG A CA 1
ATOM 598 C C . ARG A 1 80 ? 2.953 21.974 -9.119 1.00 29.12 80 ARG A C 1
ATOM 600 O O . ARG A 1 80 ? 3.487 22.392 -8.100 1.00 29.12 80 ARG A O 1
ATOM 607 N N . THR A 1 81 ? 3.264 20.786 -9.628 1.00 33.12 81 THR A N 1
ATOM 608 C CA . THR A 1 81 ? 4.622 20.262 -9.529 1.00 33.12 81 THR A CA 1
ATOM 609 C C . THR A 1 81 ? 5.452 21.271 -10.313 1.00 33.12 81 THR A C 1
ATOM 611 O O . THR A 1 81 ? 5.195 21.452 -11.499 1.00 33.12 81 THR A O 1
ATOM 614 N N . GLY A 1 82 ? 6.321 22.043 -9.660 1.00 26.30 82 GLY A N 1
ATOM 615 C CA . GLY A 1 82 ? 7.003 23.223 -10.220 1.00 26.30 82 GLY A CA 1
ATOM 616 C C . GLY A 1 82 ? 7.983 22.969 -11.376 1.00 26.30 82 GLY A C 1
ATOM 617 O O . GLY A 1 82 ? 9.013 23.628 -11.443 1.00 26.30 82 GLY A O 1
ATOM 618 N N . VAL A 1 83 ? 7.686 22.033 -12.273 1.00 30.69 83 VAL A N 1
ATOM 619 C CA . VAL A 1 83 ? 8.469 21.665 -13.448 1.00 30.69 83 VAL A CA 1
ATOM 620 C C . VAL A 1 83 ? 7.492 21.418 -14.608 1.00 30.69 83 VAL A C 1
ATOM 622 O O . VAL A 1 83 ? 7.213 20.286 -14.989 1.00 30.69 83 VAL A O 1
ATOM 625 N N . GLU A 1 84 ? 6.930 22.492 -15.170 1.00 27.36 84 GLU A N 1
ATOM 626 C CA . GLU A 1 84 ? 6.445 22.455 -16.556 1.00 27.36 84 GLU A CA 1
ATOM 627 C C . GLU A 1 84 ? 7.685 22.360 -17.454 1.00 27.36 84 GLU A C 1
ATOM 629 O O . GLU A 1 84 ? 8.336 23.363 -17.740 1.00 27.36 84 GLU A O 1
ATOM 634 N N . GLN A 1 85 ? 8.058 21.148 -17.863 1.00 34.31 85 GLN A N 1
ATOM 635 C CA . GLN A 1 85 ? 8.947 20.974 -19.007 1.00 34.31 85 GLN A CA 1
ATOM 636 C C . GLN A 1 85 ? 8.086 20.791 -20.254 1.00 34.31 85 GLN A C 1
ATOM 638 O O . GLN A 1 85 ? 7.384 19.790 -20.401 1.00 34.31 85 GLN A O 1
ATOM 643 N N . ASP A 1 86 ? 8.148 21.785 -21.143 1.00 28.59 86 ASP A N 1
ATOM 644 C CA . ASP A 1 86 ? 7.701 21.677 -22.530 1.00 28.59 86 ASP A CA 1
ATOM 645 C C . ASP A 1 86 ? 8.219 20.360 -23.123 1.00 28.59 86 ASP A C 1
ATOM 647 O O . ASP A 1 86 ? 9.424 20.090 -23.130 1.00 28.59 86 ASP A O 1
ATOM 651 N N . ILE A 1 87 ? 7.299 19.528 -23.613 1.00 35.03 87 ILE A N 1
ATOM 652 C CA . ILE A 1 87 ? 7.609 18.222 -24.198 1.00 35.03 87 ILE A CA 1
ATOM 653 C C . ILE A 1 87 ? 8.276 18.462 -25.562 1.00 35.03 87 ILE A C 1
ATOM 655 O O . ILE A 1 87 ? 7.621 18.512 -26.604 1.00 35.03 87 ILE A O 1
ATOM 659 N N . GLY A 1 88 ? 9.591 18.676 -25.543 1.00 27.83 88 GLY A N 1
ATOM 660 C CA . GLY A 1 88 ? 10.435 18.749 -26.731 1.00 27.83 88 GLY A CA 1
ATOM 661 C C . GLY A 1 88 ? 10.561 17.395 -27.452 1.00 27.83 88 GLY A C 1
ATOM 662 O O . GLY A 1 88 ? 10.164 16.358 -26.916 1.00 27.83 88 GLY A O 1
ATOM 663 N N . PRO A 1 89 ? 11.104 17.379 -28.685 1.00 28.09 89 PRO A N 1
ATOM 664 C CA . PRO A 1 89 ? 11.243 16.163 -29.481 1.00 28.09 89 PRO A CA 1
ATOM 665 C C . PRO A 1 89 ? 12.119 15.119 -28.772 1.00 28.09 89 PRO A C 1
ATOM 667 O O . PRO A 1 89 ? 13.268 15.374 -28.412 1.00 28.09 89 PRO A O 1
ATOM 670 N N . VAL A 1 90 ? 11.535 13.936 -28.586 1.00 35.91 90 VAL A N 1
ATOM 671 C CA . VAL A 1 90 ? 12.071 12.785 -27.852 1.00 35.91 90 VAL A CA 1
ATOM 672 C C . VAL A 1 90 ? 13.185 12.117 -28.662 1.00 35.91 90 VAL A C 1
ATOM 674 O O . VAL A 1 90 ? 12.948 11.653 -29.769 1.00 35.91 90 VAL A O 1
ATOM 677 N N . GLY A 1 91 ? 14.406 12.046 -28.122 1.00 31.61 91 GLY A N 1
ATOM 678 C CA . GLY A 1 91 ? 15.539 11.366 -28.762 1.00 31.61 91 GLY A CA 1
ATOM 679 C C . GLY A 1 91 ? 16.136 10.265 -27.883 1.00 31.61 91 GLY A C 1
ATOM 680 O O . GLY A 1 91 ? 16.946 10.546 -27.005 1.00 31.61 91 GLY A O 1
ATOM 681 N N . THR A 1 92 ? 15.807 8.998 -28.147 1.00 39.00 92 THR A N 1
ATOM 682 C CA . THR A 1 92 ? 16.295 7.800 -27.420 1.00 39.00 92 THR A CA 1
ATOM 683 C C . THR A 1 92 ? 17.573 7.207 -28.033 1.00 39.00 92 THR A C 1
ATOM 685 O O . THR A 1 92 ? 17.686 6.004 -28.279 1.00 39.00 92 THR A O 1
ATOM 688 N N . ARG A 1 93 ? 18.562 8.048 -28.357 1.00 33.84 93 ARG A N 1
ATOM 689 C CA . ARG A 1 93 ? 19.612 7.661 -29.319 1.00 33.84 93 ARG A CA 1
ATOM 690 C C . ARG A 1 93 ? 20.743 6.764 -28.797 1.00 33.84 93 ARG A C 1
ATOM 692 O O . ARG A 1 93 ? 21.595 6.394 -29.596 1.00 33.84 93 ARG A O 1
ATOM 699 N N . THR A 1 94 ? 20.789 6.396 -27.516 1.00 37.19 94 THR A N 1
ATOM 700 C CA . THR A 1 94 ? 21.980 5.723 -26.954 1.00 37.19 94 THR A CA 1
ATOM 701 C C . THR A 1 94 ? 21.684 4.689 -25.865 1.00 37.19 94 THR A C 1
ATOM 703 O O . THR A 1 94 ? 22.354 4.688 -24.844 1.00 37.19 94 THR A O 1
ATOM 706 N N . GLY A 1 95 ? 20.678 3.818 -26.006 1.00 37.44 95 GLY A N 1
ATOM 707 C CA . GLY A 1 95 ? 20.469 2.716 -25.038 1.00 37.44 95 GLY A CA 1
ATOM 708 C C . GLY A 1 95 ? 20.213 3.161 -23.584 1.00 37.44 95 GLY A C 1
ATOM 709 O O . GLY A 1 95 ? 20.211 2.345 -22.669 1.00 37.44 95 GLY A O 1
ATOM 710 N N . ARG A 1 96 ? 19.979 4.461 -23.369 1.00 43.66 96 ARG A N 1
ATOM 711 C CA . ARG A 1 96 ? 19.652 5.082 -22.086 1.00 43.66 96 ARG A CA 1
ATOM 712 C C . ARG A 1 96 ? 18.149 4.954 -21.865 1.00 43.66 96 ARG A C 1
ATOM 714 O O . ARG A 1 96 ? 17.414 5.924 -22.021 1.00 43.66 96 ARG A O 1
ATOM 721 N N . HIS A 1 97 ? 17.695 3.755 -21.509 1.00 49.00 97 HIS A N 1
ATOM 722 C CA . HIS A 1 97 ? 16.309 3.496 -21.094 1.00 49.00 97 HIS A CA 1
ATOM 723 C C . HIS A 1 97 ? 15.940 4.187 -19.761 1.00 49.00 97 HIS A C 1
ATOM 725 O O . HIS A 1 97 ? 14.835 4.048 -19.266 1.00 49.00 97 HIS A O 1
ATOM 731 N N . GLU A 1 98 ? 16.839 4.965 -19.162 1.00 54.56 98 GLU A N 1
ATOM 732 C CA . GLU A 1 98 ? 16.750 5.368 -17.756 1.00 54.56 98 GLU A CA 1
ATOM 733 C C . GLU A 1 98 ? 16.507 6.862 -17.545 1.00 54.56 98 GLU A C 1
ATOM 735 O O . GLU A 1 98 ? 16.538 7.324 -16.406 1.00 54.56 98 GLU A O 1
ATOM 740 N N . LYS A 1 99 ? 16.288 7.634 -18.617 1.00 50.72 99 LYS A N 1
ATOM 741 C CA . LYS A 1 99 ? 16.055 9.074 -18.485 1.00 50.72 99 LYS A CA 1
ATOM 742 C C . LYS A 1 99 ? 14.584 9.366 -18.121 1.00 50.72 99 LYS A C 1
ATOM 744 O O . LYS A 1 99 ? 13.695 8.964 -18.873 1.00 50.72 99 LYS A O 1
ATOM 749 N N . PRO A 1 100 ? 14.317 10.083 -17.016 1.00 46.06 100 PRO A N 1
ATOM 750 C CA . PRO A 1 100 ? 12.974 10.468 -16.601 1.00 46.06 100 PRO A CA 1
ATOM 751 C C . PRO A 1 100 ? 12.557 11.753 -17.328 1.00 46.06 100 PRO A C 1
ATOM 753 O O . PRO A 1 100 ? 12.789 12.839 -16.816 1.00 46.06 100 PRO A O 1
ATOM 756 N N . TYR A 1 101 ? 11.961 11.675 -18.521 1.00 47.22 101 TYR A N 1
ATOM 757 C CA . TYR A 1 101 ? 11.380 12.873 -19.147 1.00 47.22 101 TYR A CA 1
ATOM 758 C C . TYR A 1 101 ? 10.031 12.579 -19.802 1.00 47.22 101 TYR A C 1
ATOM 760 O O . TYR A 1 101 ? 9.914 11.652 -20.600 1.00 47.22 101 TYR A O 1
ATOM 768 N N . GLY A 1 102 ? 9.027 13.396 -19.454 1.00 56.81 102 GLY A N 1
ATOM 769 C CA . GLY A 1 102 ? 7.712 13.451 -20.104 1.00 56.81 102 GLY A CA 1
ATOM 770 C C . GLY A 1 102 ? 6.981 12.111 -20.157 1.00 56.81 102 GLY A C 1
ATOM 771 O O . GLY A 1 102 ? 6.594 11.663 -21.235 1.00 56.81 102 GLY A O 1
ATOM 772 N N . GLY A 1 103 ? 6.847 11.455 -19.004 1.00 64.81 103 GLY A N 1
ATOM 773 C CA . GLY A 1 103 ? 6.295 10.111 -18.899 1.00 64.81 103 GLY A CA 1
ATOM 774 C C . GLY A 1 103 ? 4.828 10.013 -19.324 1.00 64.81 103 GLY A C 1
ATOM 775 O O . GLY A 1 103 ? 4.022 10.907 -19.067 1.00 64.81 103 GLY A O 1
ATOM 776 N N . LEU A 1 104 ? 4.473 8.895 -19.953 1.00 78.88 104 LEU A N 1
ATOM 777 C CA . LEU A 1 104 ? 3.080 8.530 -20.169 1.00 78.88 104 LEU A CA 1
ATOM 778 C C . LEU A 1 104 ? 2.368 8.369 -18.821 1.00 78.88 104 LEU A C 1
ATOM 780 O O . LEU A 1 104 ? 2.925 7.879 -17.844 1.00 78.88 104 LEU A O 1
ATOM 784 N N . THR A 1 105 ? 1.094 8.722 -18.750 1.00 90.06 105 THR A N 1
ATOM 785 C CA . THR A 1 105 ? 0.302 8.273 -17.601 1.00 90.06 105 THR A CA 1
ATOM 786 C C . THR A 1 105 ? 0.146 6.749 -17.631 1.00 90.06 105 THR A C 1
ATOM 788 O O . THR A 1 105 ? 0.232 6.138 -18.697 1.00 90.06 105 THR A O 1
ATOM 791 N N . ILE A 1 106 ? -0.144 6.100 -16.506 1.00 93.88 106 ILE A N 1
ATOM 792 C CA . ILE A 1 106 ? -0.337 4.641 -16.476 1.00 93.88 106 ILE A CA 1
ATOM 793 C C . ILE A 1 106 ? -1.517 4.234 -17.376 1.00 93.88 106 ILE A C 1
ATOM 795 O O . ILE A 1 106 ? -1.447 3.242 -18.100 1.00 93.88 106 ILE A O 1
ATOM 799 N N . LEU A 1 107 ? -2.570 5.055 -17.457 1.00 92.62 107 LEU A N 1
ATOM 800 C CA . LEU A 1 107 ? -3.643 4.858 -18.441 1.00 92.62 107 LEU A CA 1
ATOM 801 C C . LEU A 1 107 ? -3.151 4.950 -19.890 1.00 92.62 107 LEU A C 1
ATOM 803 O O . LEU A 1 107 ? -3.585 4.184 -20.745 1.00 92.62 107 LEU A O 1
ATOM 807 N N . GLN A 1 108 ? -2.227 5.860 -20.179 1.00 87.56 108 GLN A N 1
ATOM 808 C CA . GLN A 1 108 ? -1.609 5.987 -21.493 1.00 87.56 108 GLN A CA 1
ATOM 809 C C . GLN A 1 108 ? -0.654 4.829 -21.823 1.00 87.56 108 GLN A C 1
ATOM 811 O O . GLN A 1 108 ? -0.543 4.475 -23.001 1.00 87.56 108 GLN A O 1
ATOM 816 N N . GLN A 1 109 ? 0.019 4.248 -20.824 1.00 89.81 109 GLN A N 1
ATOM 817 C CA . GLN A 1 109 ? 0.775 2.998 -20.958 1.00 89.81 109 GLN A CA 1
ATOM 818 C C . GLN A 1 109 ? -0.182 1.855 -21.327 1.00 89.81 109 GLN A C 1
ATOM 820 O O . GLN A 1 109 ? 0.017 1.170 -22.334 1.00 89.81 109 GLN A O 1
ATOM 825 N N . LEU A 1 110 ? -1.279 1.718 -20.569 1.00 92.44 110 LEU A N 1
ATOM 826 C CA . LEU A 1 110 ? -2.333 0.736 -20.808 1.00 92.44 110 LEU A CA 1
ATOM 827 C C . LEU A 1 110 ? -2.918 0.883 -22.215 1.00 92.44 110 LEU A C 1
ATOM 829 O O . LEU A 1 110 ? -2.992 -0.101 -22.945 1.00 92.44 110 LEU A O 1
ATOM 833 N N . ASP A 1 111 ? -3.310 2.087 -22.630 1.00 87.88 111 ASP A N 1
ATOM 834 C CA . ASP A 1 111 ? -3.962 2.335 -23.919 1.00 87.88 111 ASP A CA 1
ATOM 835 C C . ASP A 1 111 ? -3.045 2.016 -25.116 1.00 87.88 111 ASP A C 1
ATOM 837 O O . ASP A 1 111 ? -3.538 1.528 -26.135 1.00 87.88 111 ASP A O 1
ATOM 841 N N . ARG A 1 112 ? -1.722 2.197 -24.987 1.00 84.38 112 ARG A N 1
ATOM 842 C CA . ARG A 1 112 ? -0.746 1.932 -26.065 1.00 84.38 112 ARG A CA 1
ATOM 843 C C . ARG A 1 112 ? -0.400 0.458 -26.279 1.00 84.38 112 ARG A C 1
ATOM 845 O O . ARG A 1 112 ? 0.076 0.108 -27.358 1.00 84.38 112 ARG A O 1
ATOM 852 N N . LEU A 1 113 ? -0.671 -0.416 -25.311 1.00 86.94 113 LEU A N 1
ATOM 853 C CA . LEU A 1 113 ? -0.483 -1.860 -25.483 1.00 86.94 113 LEU A CA 1
ATOM 854 C C . LEU A 1 113 ? -1.316 -2.418 -26.663 1.00 86.94 113 LEU A C 1
ATOM 856 O O . LEU A 1 113 ? -2.428 -1.930 -26.897 1.00 86.94 113 LEU A O 1
ATOM 860 N N . PRO A 1 114 ? -0.833 -3.441 -27.398 1.00 84.50 114 PRO A N 1
ATOM 861 C CA . PRO A 1 114 ? 0.373 -4.243 -27.137 1.00 84.50 114 PRO A CA 1
ATOM 862 C C . PRO A 1 114 ? 1.689 -3.618 -27.604 1.00 84.50 114 PRO A C 1
ATOM 864 O O . PRO A 1 114 ? 2.737 -4.233 -27.425 1.00 84.50 114 PRO A O 1
ATOM 867 N N . TYR A 1 115 ? 1.658 -2.458 -28.256 1.00 78.25 115 TYR A N 1
ATOM 868 C CA . TYR A 1 115 ? 2.837 -1.941 -28.938 1.00 78.25 115 TYR A CA 1
ATOM 869 C C . TYR A 1 115 ? 3.913 -1.519 -27.949 1.00 78.25 115 TYR A C 1
ATOM 871 O O . TYR A 1 115 ? 3.630 -0.892 -26.922 1.00 78.25 115 TYR A O 1
ATOM 879 N N . ASP A 1 116 ? 5.155 -1.868 -28.267 1.00 68.12 116 ASP A N 1
ATOM 880 C CA . ASP A 1 116 ? 6.280 -1.239 -27.618 1.00 68.12 116 ASP A CA 1
ATOM 881 C C . ASP A 1 116 ? 6.429 0.217 -28.051 1.00 68.12 116 ASP A C 1
ATOM 883 O O . ASP A 1 116 ? 6.256 0.576 -29.212 1.00 68.12 116 ASP A O 1
ATOM 887 N N . TYR A 1 117 ? 6.701 1.060 -27.064 1.00 67.00 117 TYR A N 1
ATOM 888 C CA . TYR A 1 117 ? 6.928 2.491 -27.218 1.00 67.00 117 TYR A CA 1
ATOM 889 C C . TYR A 1 117 ? 8.260 2.917 -26.590 1.00 67.00 117 TYR A C 1
ATOM 891 O O . TYR A 1 117 ? 8.575 4.104 -26.587 1.00 67.00 117 TYR A O 1
ATOM 899 N N . PHE A 1 118 ? 9.047 1.963 -26.076 1.00 61.25 118 PHE A N 1
ATOM 900 C CA . PHE A 1 118 ? 10.447 2.181 -25.711 1.00 61.25 118 PHE A CA 1
ATOM 901 C C . PHE A 1 118 ? 11.407 1.900 -26.872 1.00 61.25 118 PHE A C 1
ATOM 903 O O . PHE A 1 118 ? 12.548 2.368 -26.848 1.00 61.25 118 PHE A O 1
ATOM 910 N N . GLY A 1 119 ? 10.946 1.174 -27.896 1.00 45.66 119 GLY A N 1
ATOM 911 C CA . GLY A 1 119 ? 11.651 0.999 -29.158 1.00 45.66 119 GLY A CA 1
ATOM 912 C C . GLY A 1 119 ? 11.864 2.341 -29.857 1.00 45.66 119 GLY A C 1
ATOM 913 O O . GLY A 1 119 ? 10.936 3.131 -29.993 1.00 45.66 119 GLY A O 1
ATOM 914 N N . HIS A 1 120 ? 13.113 2.594 -30.246 1.00 46.62 120 HIS A N 1
ATOM 915 C CA . HIS A 1 120 ? 13.611 3.783 -30.936 1.00 46.62 120 HIS A CA 1
ATOM 916 C C . HIS A 1 120 ? 12.612 4.443 -31.899 1.00 46.62 120 HIS A C 1
ATOM 918 O O . HIS A 1 120 ? 11.908 3.748 -32.634 1.00 46.62 120 HIS A O 1
ATOM 924 N N . ASP A 1 121 ? 12.676 5.778 -32.013 1.00 39.25 121 ASP A N 1
ATOM 925 C CA . ASP A 1 121 ? 12.295 6.436 -33.267 1.00 39.25 121 ASP A CA 1
ATOM 926 C C . ASP A 1 121 ? 12.924 5.618 -34.404 1.00 39.25 121 ASP A C 1
ATOM 928 O O . ASP A 1 121 ? 14.154 5.440 -34.424 1.00 39.25 121 ASP A O 1
ATOM 932 N N . PRO A 1 122 ? 12.125 5.049 -35.320 1.00 41.47 122 PRO A N 1
ATOM 933 C CA . PRO A 1 122 ? 12.692 4.245 -36.376 1.00 41.47 122 PRO A CA 1
ATOM 934 C C . PRO A 1 122 ? 13.609 5.180 -37.171 1.00 41.47 122 PRO A C 1
ATOM 936 O O . PRO A 1 122 ? 13.233 6.331 -37.427 1.00 41.47 122 PRO A O 1
ATOM 939 N N . PRO A 1 123 ? 14.814 4.744 -37.581 1.00 43.09 123 PRO A N 1
ATOM 940 C CA . PRO A 1 123 ? 15.579 5.514 -38.549 1.00 43.09 123 PRO A CA 1
ATOM 941 C C . PRO A 1 123 ? 14.645 5.834 -39.720 1.00 43.09 123 PRO A C 1
ATOM 943 O O . PRO A 1 123 ? 13.984 4.934 -40.244 1.00 43.09 123 PRO A O 1
ATOM 946 N N . ALA A 1 124 ? 14.524 7.127 -40.035 1.00 42.06 124 ALA A N 1
ATOM 947 C CA . ALA A 1 124 ? 13.506 7.665 -40.930 1.00 42.06 124 ALA A CA 1
ATOM 948 C C . ALA A 1 124 ? 13.302 6.762 -42.163 1.00 42.06 124 ALA A C 1
ATOM 950 O O . ALA A 1 124 ? 14.210 6.618 -42.981 1.00 42.06 124 ALA A O 1
ATOM 951 N N . GLY A 1 125 ? 12.121 6.138 -42.276 1.00 48.53 125 GLY A N 1
ATOM 952 C CA . GLY A 1 125 ? 11.744 5.321 -43.437 1.00 48.53 125 GLY A CA 1
ATOM 953 C C . GLY A 1 125 ? 11.412 3.842 -43.193 1.00 48.53 125 GLY A C 1
ATOM 954 O O . GLY A 1 125 ? 11.088 3.163 -44.165 1.00 48.53 125 GLY A O 1
ATOM 955 N N . ARG A 1 126 ? 11.438 3.321 -41.954 1.00 46.03 126 ARG A N 1
ATOM 956 C CA . ARG A 1 126 ? 10.811 2.019 -41.626 1.00 46.03 126 ARG A CA 1
ATOM 957 C C . ARG A 1 126 ? 9.414 2.208 -41.035 1.00 46.03 126 ARG A C 1
ATOM 959 O O . ARG A 1 126 ? 9.249 2.913 -40.047 1.00 46.03 126 ARG A O 1
ATOM 966 N N . ASP A 1 127 ? 8.426 1.555 -41.641 1.00 47.03 127 ASP A N 1
ATOM 967 C CA . ASP A 1 127 ? 7.058 1.459 -41.127 1.00 47.03 127 ASP A CA 1
ATOM 968 C C . ASP A 1 127 ? 7.049 0.515 -39.906 1.00 47.03 127 ASP A C 1
ATOM 970 O O . ASP A 1 127 ? 7.271 -0.686 -40.054 1.00 47.03 127 ASP A O 1
ATOM 974 N N . LEU A 1 128 ? 6.834 1.049 -38.695 1.00 46.44 128 LEU A N 1
ATOM 975 C CA . LEU A 1 128 ? 6.818 0.316 -37.409 1.00 46.44 128 LEU A CA 1
ATOM 976 C C . LEU A 1 128 ? 5.581 -0.586 -37.219 1.00 46.44 128 LEU A C 1
ATOM 978 O O . LEU A 1 128 ? 5.171 -0.906 -36.107 1.00 46.44 128 LEU A O 1
ATOM 982 N N . ARG A 1 129 ? 4.950 -1.014 -38.310 1.00 46.91 129 ARG A N 1
ATOM 983 C CA . ARG A 1 129 ? 3.823 -1.954 -38.290 1.00 46.91 129 ARG A CA 1
ATOM 984 C C . ARG A 1 129 ? 4.256 -3.401 -38.513 1.00 46.91 129 ARG A C 1
ATOM 986 O O . ARG A 1 129 ? 3.451 -4.210 -38.963 1.00 46.91 129 ARG A O 1
ATOM 993 N N . THR A 1 130 ? 5.508 -3.743 -38.223 1.00 48.75 130 THR A N 1
ATOM 994 C CA . THR A 1 130 ? 5.944 -5.143 -38.211 1.00 48.75 130 THR A CA 1
ATOM 995 C C . THR A 1 130 ? 5.600 -5.778 -36.864 1.00 48.75 130 THR A C 1
ATOM 997 O O . THR A 1 130 ? 5.851 -5.193 -35.817 1.00 48.75 130 THR A O 1
ATOM 1000 N N . GLU A 1 131 ? 5.013 -6.976 -36.890 1.00 49.75 131 GLU A N 1
ATOM 1001 C CA . GLU A 1 131 ? 4.501 -7.742 -35.736 1.00 49.75 131 GLU A CA 1
ATOM 1002 C C . GLU A 1 131 ? 5.521 -7.977 -34.597 1.00 49.75 131 GLU A C 1
ATOM 1004 O O . GLU A 1 131 ? 5.128 -8.333 -33.492 1.00 49.75 131 GLU A O 1
ATOM 1009 N N . THR A 1 132 ? 6.815 -7.733 -34.824 1.00 53.88 132 THR A N 1
ATOM 1010 C CA . THR A 1 132 ? 7.927 -8.093 -33.928 1.00 53.88 132 THR A CA 1
ATOM 1011 C C . THR A 1 132 ? 8.101 -7.229 -32.672 1.00 53.88 132 THR A C 1
ATOM 1013 O O . THR A 1 132 ? 8.813 -7.656 -31.766 1.00 53.88 132 THR A O 1
ATOM 1016 N N . ASP A 1 133 ? 7.447 -6.066 -32.580 1.00 65.44 133 ASP A N 1
ATOM 1017 C CA . ASP A 1 133 ? 7.601 -5.122 -31.450 1.00 65.44 133 ASP A CA 1
ATOM 1018 C C . ASP A 1 133 ? 6.395 -5.130 -30.489 1.00 65.44 133 ASP A C 1
ATOM 1020 O O . ASP A 1 133 ? 6.172 -4.195 -29.717 1.00 65.44 133 ASP A O 1
ATOM 1024 N N . ARG A 1 134 ? 5.567 -6.178 -30.536 1.00 76.44 134 ARG A N 1
ATOM 1025 C CA . ARG A 1 134 ? 4.414 -6.334 -29.641 1.00 76.44 134 ARG A CA 1
ATOM 1026 C C . ARG A 1 134 ? 4.791 -7.084 -28.367 1.00 76.44 134 ARG A C 1
ATOM 1028 O O . ARG A 1 134 ? 5.479 -8.099 -28.416 1.00 76.44 134 ARG A O 1
ATOM 1035 N N . ALA A 1 135 ? 4.293 -6.612 -27.225 1.00 77.81 135 ALA A N 1
ATOM 1036 C CA . ALA A 1 135 ? 4.395 -7.323 -25.949 1.00 77.81 135 ALA A CA 1
ATOM 1037 C C . ALA A 1 135 ? 3.707 -8.701 -26.007 1.00 77.81 135 ALA A C 1
ATOM 1039 O O . ALA A 1 135 ? 4.200 -9.666 -25.433 1.00 77.81 135 ALA A O 1
ATOM 1040 N N . TYR A 1 136 ? 2.598 -8.782 -26.745 1.00 84.75 136 TYR A N 1
ATOM 1041 C CA . TYR A 1 136 ? 1.790 -9.982 -26.948 1.00 84.75 136 TYR A CA 1
ATOM 1042 C C . TYR A 1 136 ? 1.033 -9.898 -28.283 1.00 84.75 136 TYR A C 1
ATOM 1044 O O . TYR A 1 136 ? 0.772 -8.798 -28.787 1.00 84.75 136 TYR A O 1
ATOM 1052 N N . ASP A 1 137 ? 0.654 -11.049 -28.843 1.00 82.62 137 ASP A N 1
ATOM 1053 C CA . ASP A 1 137 ? -0.044 -11.125 -30.132 1.00 82.62 137 ASP A CA 1
ATOM 1054 C C . ASP A 1 137 ? -1.537 -10.831 -29.991 1.00 82.62 137 ASP A C 1
ATOM 1056 O O . ASP A 1 137 ? -2.087 -10.006 -30.734 1.00 82.62 137 ASP A O 1
ATOM 1060 N N . ARG A 1 138 ? -2.194 -11.459 -29.010 1.00 84.12 138 ARG A N 1
ATOM 1061 C CA . ARG A 1 138 ? -3.592 -11.206 -28.663 1.00 84.12 138 ARG A CA 1
ATOM 1062 C C . ARG A 1 138 ? -3.716 -10.829 -27.200 1.00 84.12 138 ARG A C 1
ATOM 1064 O O . ARG A 1 138 ? -3.012 -11.324 -26.334 1.00 84.12 138 ARG A O 1
ATOM 1071 N N . VAL A 1 139 ? -4.685 -9.967 -26.931 1.00 83.19 139 VAL A N 1
ATOM 1072 C CA . VAL A 1 139 ? -5.068 -9.587 -25.568 1.00 83.19 139 VAL A CA 1
ATOM 1073 C C . VAL A 1 139 ? -5.410 -10.807 -24.708 1.00 83.19 139 VAL A C 1
ATOM 1075 O O . VAL A 1 139 ? -5.063 -10.826 -23.532 1.00 83.19 139 VAL A O 1
ATOM 1078 N N . ASP A 1 140 ? -6.070 -11.806 -25.301 1.00 88.62 140 ASP A N 1
ATOM 1079 C CA . ASP A 1 140 ? -6.487 -13.023 -24.596 1.00 88.62 140 ASP A CA 1
ATOM 1080 C C . ASP A 1 140 ? -5.299 -13.909 -24.184 1.00 88.62 140 ASP A C 1
ATOM 1082 O O . ASP A 1 140 ? -5.480 -14.793 -23.352 1.00 88.62 140 ASP A O 1
ATOM 1086 N N . ASP A 1 141 ? -4.105 -13.667 -24.745 1.00 90.62 141 ASP A N 1
ATOM 1087 C CA . ASP A 1 141 ? -2.880 -14.415 -24.441 1.00 90.62 141 ASP A CA 1
ATOM 1088 C C . ASP A 1 141 ? -2.186 -13.898 -23.169 1.00 90.62 141 ASP A C 1
ATOM 1090 O O . ASP A 1 141 ? -1.173 -14.457 -22.760 1.00 90.62 141 ASP A O 1
ATOM 1094 N N . VAL A 1 142 ? -2.671 -12.798 -22.575 1.00 95.81 142 VAL A N 1
ATOM 1095 C CA . VAL A 1 142 ? -2.117 -12.237 -21.336 1.00 95.81 142 VAL A CA 1
ATOM 1096 C C . VAL A 1 142 ? -2.725 -12.955 -20.135 1.00 95.81 142 VAL A C 1
ATOM 1098 O O . VAL A 1 142 ? -3.909 -12.784 -19.846 1.00 95.81 142 VAL A O 1
ATOM 1101 N N . ASP A 1 143 ? -1.897 -13.701 -19.405 1.00 95.94 143 ASP A N 1
ATOM 1102 C CA . ASP A 1 143 ? -2.308 -14.443 -18.209 1.00 95.94 143 ASP A CA 1
ATOM 1103 C C . ASP A 1 143 ? -2.369 -13.541 -16.975 1.00 95.94 143 ASP A C 1
ATOM 1105 O O . ASP A 1 143 ? -3.245 -13.700 -16.123 1.00 95.94 143 ASP A O 1
ATOM 1109 N N . LEU A 1 144 ? -1.445 -12.576 -16.875 1.00 97.75 144 LEU A N 1
ATOM 1110 C CA . LEU A 1 144 ? -1.319 -11.709 -15.707 1.00 97.75 144 LEU A CA 1
ATOM 1111 C C . LEU A 1 144 ? -0.975 -10.263 -16.076 1.00 97.75 144 LEU A C 1
ATOM 1113 O O . LEU A 1 144 ? -0.072 -9.991 -16.872 1.00 97.75 144 LEU A O 1
ATOM 1117 N N . VAL A 1 145 ? -1.660 -9.318 -15.436 1.00 98.44 145 VAL A N 1
ATOM 1118 C CA . VAL A 1 145 ? -1.284 -7.901 -15.427 1.00 98.44 145 VAL A CA 1
ATOM 1119 C C . VAL A 1 145 ? -0.812 -7.521 -14.031 1.00 98.44 145 VAL A C 1
ATOM 1121 O O . VAL A 1 145 ? -1.583 -7.602 -13.076 1.00 98.44 145 VAL A O 1
ATOM 1124 N N . LEU A 1 146 ? 0.442 -7.088 -13.928 1.00 98.44 146 LEU A N 1
ATOM 1125 C CA . LEU A 1 146 ? 1.024 -6.547 -12.706 1.00 98.44 146 LEU A CA 1
ATOM 1126 C C . LEU A 1 146 ? 0.909 -5.019 -12.738 1.00 98.44 146 LEU A C 1
ATOM 1128 O O . LEU A 1 146 ? 1.295 -4.391 -13.729 1.00 98.44 146 LEU A O 1
ATOM 1132 N N . LEU A 1 147 ? 0.351 -4.439 -11.677 1.00 97.69 147 LEU A N 1
ATOM 1133 C CA . LEU A 1 147 ? -0.043 -3.034 -11.611 1.00 97.69 147 LEU A CA 1
ATOM 1134 C C . LEU A 1 147 ? 0.477 -2.363 -10.334 1.00 97.69 147 LEU A C 1
ATOM 1136 O O . LEU A 1 147 ? 0.244 -2.868 -9.239 1.00 97.69 147 LEU A O 1
ATOM 1140 N N . ASP A 1 148 ? 1.079 -1.183 -10.461 1.00 96.25 148 ASP A N 1
ATOM 1141 C CA . ASP A 1 148 ? 1.225 -0.226 -9.357 1.00 96.25 148 ASP A CA 1
ATOM 1142 C C . ASP A 1 148 ? 0.843 1.192 -9.807 1.00 96.25 148 ASP A C 1
ATOM 1144 O O . ASP A 1 148 ? 0.523 1.421 -10.977 1.00 96.25 148 ASP A O 1
ATOM 1148 N N . GLY A 1 149 ? 0.771 2.131 -8.862 1.00 93.81 149 GLY A N 1
ATOM 1149 C CA . GLY A 1 149 ? 0.455 3.527 -9.154 1.00 93.81 149 GLY A CA 1
ATOM 1150 C C . GLY A 1 149 ? -0.130 4.294 -7.967 1.00 93.81 149 GLY A C 1
ATOM 1151 O O . GLY A 1 149 ? -0.779 3.728 -7.086 1.00 93.81 149 GLY A O 1
ATOM 1152 N N . GLY A 1 150 ? 0.071 5.613 -7.974 1.00 93.75 150 GLY A N 1
ATOM 1153 C CA . GLY A 1 150 ? -0.551 6.550 -7.039 1.00 93.75 150 GLY A CA 1
ATOM 1154 C C . GLY A 1 150 ? 0.412 7.447 -6.260 1.00 93.75 150 GLY A C 1
ATOM 1155 O O . GLY A 1 150 ? 0.020 8.567 -5.946 1.00 93.75 150 GLY A O 1
ATOM 1156 N N . ILE A 1 151 ? 1.661 7.047 -5.975 1.00 92.75 151 ILE A N 1
ATOM 1157 C CA . ILE A 1 151 ? 2.568 7.905 -5.177 1.00 92.75 151 ILE A CA 1
ATOM 1158 C C . ILE A 1 151 ? 2.927 9.199 -5.914 1.00 92.75 151 ILE A C 1
ATOM 1160 O O . ILE A 1 151 ? 2.915 10.276 -5.321 1.00 92.75 151 ILE A O 1
ATOM 1164 N N . ASN A 1 152 ? 3.171 9.116 -7.225 1.00 90.94 152 ASN A N 1
ATOM 1165 C CA . ASN A 1 152 ? 3.458 10.295 -8.040 1.00 90.94 152 ASN A CA 1
ATOM 1166 C C . ASN A 1 152 ? 2.230 11.208 -8.171 1.00 90.94 152 ASN A C 1
ATOM 1168 O O . ASN A 1 152 ? 2.394 12.421 -8.261 1.00 90.94 152 ASN A O 1
ATOM 1172 N N . ASP A 1 153 ? 1.014 10.646 -8.151 1.00 92.88 153 ASP A N 1
ATOM 1173 C CA . ASP A 1 153 ? -0.232 11.419 -8.151 1.00 92.88 153 ASP A CA 1
ATOM 1174 C C . ASP A 1 153 ? -0.444 12.159 -6.816 1.00 92.88 153 ASP A C 1
ATOM 1176 O O . ASP A 1 153 ? -0.884 13.306 -6.816 1.00 92.88 153 ASP A O 1
ATOM 1180 N N . VAL A 1 154 ? -0.113 11.525 -5.680 1.00 92.12 154 VAL A N 1
ATOM 1181 C CA . VAL A 1 154 ? -0.100 12.178 -4.353 1.00 92.12 154 VAL A CA 1
ATOM 1182 C C . VAL A 1 154 ? 0.996 13.243 -4.274 1.00 92.12 154 VAL A C 1
ATOM 1184 O O . VAL A 1 154 ? 0.826 14.274 -3.626 1.00 92.12 154 VAL A O 1
ATOM 1187 N N . GLY A 1 155 ? 2.103 13.007 -4.975 1.00 89.00 155 GLY A N 1
ATOM 1188 C CA . GLY A 1 155 ? 3.275 13.861 -5.019 1.00 89.00 155 GLY A CA 1
ATOM 1189 C C . GLY A 1 155 ? 4.283 13.448 -3.956 1.00 89.00 155 GLY A C 1
ATOM 1190 O O . GLY A 1 155 ? 4.160 13.819 -2.790 1.00 89.00 155 GLY A O 1
ATOM 1191 N N . THR A 1 156 ? 5.339 12.745 -4.364 1.00 85.31 156 THR A N 1
ATOM 1192 C CA . THR A 1 156 ? 6.400 12.285 -3.452 1.00 85.31 156 THR A CA 1
ATOM 1193 C C . THR A 1 156 ? 7.018 13.432 -2.651 1.00 85.31 156 THR A C 1
ATOM 1195 O O . THR A 1 156 ? 7.305 13.270 -1.471 1.00 85.31 156 THR A O 1
ATOM 1198 N N . THR A 1 157 ? 7.120 14.626 -3.248 1.00 84.12 157 THR A N 1
ATOM 1199 C CA . THR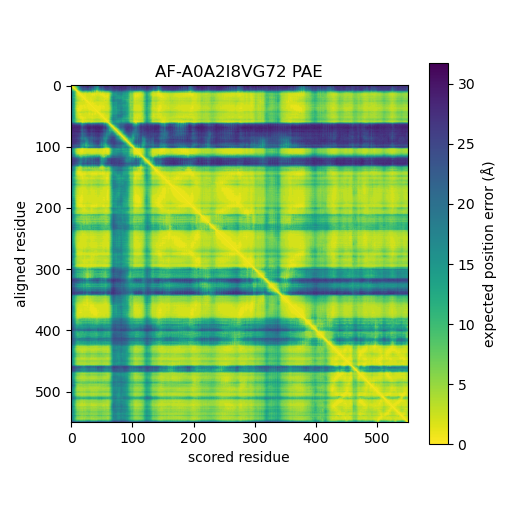 A 1 157 ? 7.511 15.865 -2.559 1.00 84.12 157 THR A CA 1
ATOM 1200 C C . THR A 1 157 ? 6.624 16.171 -1.358 1.00 84.12 157 THR A C 1
ATOM 1202 O O . THR A 1 157 ? 7.148 16.493 -0.298 1.00 84.12 157 THR A O 1
ATOM 1205 N N . ALA A 1 158 ? 5.300 16.060 -1.491 1.00 86.12 158 ALA A N 1
ATOM 1206 C CA . ALA A 1 158 ? 4.377 16.285 -0.382 1.00 86.12 158 ALA A CA 1
ATOM 1207 C C . ALA A 1 158 ? 4.566 15.221 0.708 1.00 86.12 158 ALA A C 1
ATOM 1209 O O . ALA A 1 158 ? 4.641 15.563 1.883 1.00 86.12 158 ALA A O 1
ATOM 1210 N N . VAL A 1 159 ? 4.750 13.957 0.312 1.00 90.44 159 VAL A N 1
ATOM 1211 C CA . VAL A 1 159 ? 4.959 12.828 1.235 1.00 90.44 159 VAL A CA 1
ATOM 1212 C C . VAL A 1 159 ? 6.237 12.971 2.070 1.00 90.44 159 VAL A C 1
ATOM 1214 O O . VAL A 1 159 ? 6.255 12.535 3.212 1.00 90.44 159 VAL A O 1
ATOM 1217 N N . VAL A 1 160 ? 7.302 13.589 1.550 1.00 88.38 160 VAL A N 1
ATOM 1218 C CA . VAL A 1 160 ? 8.561 13.788 2.304 1.00 88.38 160 VAL A CA 1
ATOM 1219 C C . VAL A 1 160 ? 8.703 15.174 2.924 1.00 88.38 160 VAL A C 1
ATOM 1221 O O . VAL A 1 160 ? 9.656 15.409 3.663 1.00 88.38 160 VAL A O 1
ATOM 1224 N N . THR A 1 161 ? 7.800 16.111 2.622 1.00 85.94 161 THR A N 1
ATOM 1225 C CA . THR A 1 161 ? 7.878 17.476 3.158 1.00 85.94 161 THR A CA 1
ATOM 1226 C C . THR A 1 161 ? 7.534 17.444 4.643 1.00 85.94 161 THR A C 1
ATOM 1228 O O . THR A 1 161 ? 6.388 17.143 4.955 1.00 85.94 161 THR A O 1
ATOM 1231 N N . PRO A 1 162 ? 8.450 17.808 5.561 1.00 85.25 162 PRO A N 1
ATOM 1232 C CA . PRO A 1 162 ? 8.248 17.657 7.008 1.00 85.25 162 PRO A CA 1
ATOM 1233 C C . PRO A 1 162 ? 6.997 18.338 7.579 1.00 85.25 162 PRO A C 1
ATOM 1235 O O . PRO A 1 162 ? 6.517 17.963 8.636 1.00 85.25 162 PRO A O 1
ATOM 1238 N N . TRP A 1 163 ? 6.479 19.372 6.919 1.00 84.69 163 TRP A N 1
ATOM 1239 C CA . TRP A 1 163 ? 5.358 20.177 7.424 1.00 84.69 163 TRP A CA 1
ATOM 1240 C C . TRP A 1 163 ? 4.091 19.988 6.586 1.00 84.69 163 TRP A C 1
ATOM 1242 O O . TRP A 1 163 ? 3.214 20.849 6.587 1.00 84.69 163 TRP A O 1
ATOM 1252 N N . ALA A 1 164 ? 4.035 18.915 5.794 1.00 86.38 164 ALA A N 1
ATOM 1253 C CA . ALA A 1 164 ? 2.846 18.582 5.033 1.00 86.38 164 ALA A CA 1
ATOM 1254 C C . ALA A 1 164 ? 1.693 18.219 5.975 1.00 86.38 164 ALA A C 1
ATOM 1256 O O . ALA A 1 164 ? 1.882 17.518 6.967 1.00 86.38 164 ALA A O 1
ATOM 1257 N N . ASP A 1 165 ? 0.496 18.692 5.640 1.00 86.19 165 ASP A N 1
ATOM 1258 C CA . ASP A 1 165 ? -0.713 18.369 6.383 1.00 86.19 165 ASP A CA 1
ATOM 1259 C C . ASP A 1 165 ? -1.122 16.912 6.098 1.00 86.19 165 ASP A C 1
ATOM 1261 O O . ASP A 1 165 ? -1.337 16.517 4.946 1.00 86.19 165 ASP A O 1
ATOM 1265 N N . HIS A 1 166 ? -1.243 16.100 7.150 1.00 88.56 166 HIS A N 1
ATOM 1266 C CA . HIS A 1 166 ? -1.727 14.724 7.054 1.00 88.56 166 HIS A CA 1
ATOM 1267 C C . HIS A 1 166 ? -3.143 14.637 6.467 1.00 88.56 166 HIS A C 1
ATOM 1269 O O . HIS A 1 166 ? -3.457 13.644 5.805 1.00 88.56 166 HIS A O 1
ATOM 1275 N N . HIS A 1 167 ? -3.991 15.655 6.644 1.00 87.12 167 HIS A N 1
ATOM 1276 C CA . HIS A 1 167 ? -5.290 15.713 5.981 1.00 87.12 167 HIS A CA 1
ATOM 1277 C C . HIS A 1 167 ? -5.122 15.816 4.460 1.00 87.12 167 HIS A C 1
ATOM 1279 O O . HIS A 1 167 ? -5.789 15.076 3.728 1.00 87.12 167 HIS A O 1
ATOM 1285 N N . ASP A 1 168 ? -4.232 16.682 3.976 1.00 88.38 168 ASP A N 1
ATOM 1286 C CA . ASP A 1 168 ? -3.973 16.832 2.542 1.00 88.38 168 ASP A CA 1
ATOM 1287 C C . ASP A 1 168 ? -3.366 15.551 1.957 1.00 88.38 168 ASP A C 1
ATOM 1289 O O . ASP A 1 168 ? -3.815 15.080 0.906 1.00 88.38 168 ASP A O 1
ATOM 1293 N N . ILE A 1 169 ? -2.415 14.930 2.669 1.00 90.69 169 ILE A N 1
ATOM 1294 C CA . ILE A 1 169 ? -1.844 13.634 2.279 1.00 90.69 169 ILE A CA 1
ATOM 1295 C C . ILE A 1 169 ? -2.939 12.562 2.231 1.00 90.69 169 ILE A C 1
ATOM 1297 O O . ILE A 1 169 ? -3.024 11.844 1.236 1.00 90.69 169 ILE A O 1
ATOM 1301 N N . ASP A 1 170 ? -3.807 12.440 3.242 1.00 91.44 170 ASP A N 1
ATOM 1302 C CA . ASP A 1 170 ? -4.893 11.445 3.248 1.00 91.44 170 ASP A CA 1
ATOM 1303 C C . ASP A 1 170 ? -5.901 11.694 2.120 1.00 91.44 170 ASP A C 1
ATOM 1305 O O . ASP A 1 170 ? -6.284 10.758 1.416 1.00 91.44 170 ASP A O 1
ATOM 1309 N N . ALA A 1 171 ? -6.292 12.950 1.891 1.00 90.75 171 ALA A N 1
ATOM 1310 C CA . ALA A 1 171 ? -7.230 13.319 0.837 1.00 90.75 171 ALA A CA 1
ATOM 1311 C C . ALA A 1 171 ? -6.670 13.005 -0.559 1.00 90.75 171 ALA A C 1
ATOM 1313 O O . ALA A 1 171 ? -7.386 12.442 -1.397 1.00 90.75 171 ALA A O 1
ATOM 1314 N N . ALA A 1 172 ? -5.396 13.321 -0.803 1.00 93.62 172 ALA A N 1
ATOM 1315 C CA . ALA A 1 172 ? -4.700 12.970 -2.036 1.00 93.62 172 ALA A CA 1
ATOM 1316 C C . ALA A 1 172 ? -4.542 11.448 -2.172 1.00 93.62 172 ALA A C 1
ATOM 1318 O O . ALA A 1 172 ? -4.851 10.886 -3.223 1.00 93.62 172 ALA A O 1
ATOM 1319 N N . THR A 1 173 ? -4.149 10.760 -1.098 1.00 95.69 173 THR A N 1
ATOM 1320 C CA . THR A 1 173 ? -3.985 9.299 -1.090 1.00 95.69 173 THR A CA 1
ATOM 1321 C C . THR A 1 173 ? -5.305 8.601 -1.388 1.00 95.69 173 THR A C 1
ATOM 1323 O O . THR A 1 173 ? -5.353 7.715 -2.234 1.00 95.69 173 THR A O 1
ATOM 1326 N N . ARG A 1 174 ? -6.414 9.034 -0.785 1.00 95.00 174 ARG A N 1
ATOM 1327 C CA . ARG A 1 174 ? -7.747 8.513 -1.101 1.00 95.00 174 ARG A CA 1
ATOM 1328 C C . ARG A 1 174 ? -8.103 8.733 -2.569 1.00 95.00 174 ARG A C 1
ATOM 1330 O O . ARG A 1 174 ? -8.548 7.809 -3.244 1.00 95.00 174 ARG A O 1
ATOM 1337 N N . ARG A 1 175 ? -7.917 9.953 -3.071 1.00 95.12 175 ARG A N 1
ATOM 1338 C CA . ARG A 1 175 ? -8.253 10.289 -4.459 1.00 95.12 175 ARG A CA 1
ATOM 1339 C C . ARG A 1 175 ? -7.480 9.418 -5.447 1.00 95.12 175 ARG A C 1
ATOM 1341 O O . ARG A 1 175 ? -8.046 8.938 -6.425 1.00 95.12 175 ARG A O 1
ATOM 1348 N N . HIS A 1 176 ? -6.193 9.212 -5.204 1.00 95.69 176 HIS A N 1
ATOM 1349 C CA . HIS A 1 176 ? -5.314 8.599 -6.191 1.00 95.69 176 HIS A CA 1
ATOM 1350 C C . HIS A 1 176 ? -5.137 7.094 -5.986 1.00 95.69 176 HIS A C 1
ATOM 1352 O O . HIS A 1 176 ? -5.322 6.323 -6.925 1.00 95.69 176 HIS A O 1
ATOM 1358 N N . CYS A 1 177 ? -4.875 6.656 -4.758 1.00 96.44 177 CYS A N 1
ATOM 1359 C CA . CYS A 1 177 ? -4.687 5.245 -4.422 1.00 96.44 177 CYS A CA 1
ATOM 1360 C C . CYS A 1 177 ? -6.008 4.480 -4.235 1.00 96.44 177 CYS A C 1
ATOM 1362 O O . CYS A 1 177 ? -5.974 3.257 -4.158 1.00 96.44 177 CYS A O 1
ATOM 1364 N N . TYR A 1 178 ? -7.161 5.161 -4.166 1.00 96.12 178 TYR A N 1
ATOM 1365 C CA . TYR A 1 178 ? -8.479 4.520 -4.235 1.00 96.12 178 TYR A CA 1
ATOM 1366 C C . TYR A 1 178 ? -9.252 4.941 -5.488 1.00 96.12 178 TYR A C 1
ATOM 1368 O O . TYR A 1 178 ? -9.354 4.133 -6.404 1.00 96.12 178 TYR A O 1
ATOM 1376 N N . ASP A 1 179 ? -9.745 6.181 -5.599 1.00 95.81 179 ASP A N 1
ATOM 1377 C CA . ASP A 1 179 ? -10.695 6.523 -6.677 1.00 95.81 179 ASP A CA 1
ATOM 1378 C C . ASP A 1 179 ? -10.086 6.345 -8.089 1.00 95.81 179 ASP A C 1
ATOM 1380 O O . ASP A 1 179 ? -10.699 5.740 -8.975 1.00 95.81 179 ASP A O 1
ATOM 1384 N N . HIS A 1 180 ? -8.868 6.849 -8.320 1.00 95.75 180 HIS A N 1
ATOM 1385 C CA . HIS A 1 180 ? -8.196 6.727 -9.622 1.00 95.75 180 HIS A CA 1
ATOM 1386 C C . HIS A 1 180 ? -7.699 5.304 -9.889 1.00 95.75 180 HIS A C 1
ATOM 1388 O O . HIS A 1 180 ? -7.786 4.832 -11.025 1.00 95.75 180 HIS A O 1
ATOM 1394 N N . LEU A 1 181 ? -7.200 4.614 -8.862 1.00 97.25 181 LEU A N 1
ATOM 1395 C CA . LEU A 1 181 ? -6.767 3.229 -8.991 1.00 97.25 181 LEU A CA 1
ATOM 1396 C C . LEU A 1 181 ? -7.938 2.302 -9.333 1.00 97.25 181 LEU A C 1
ATOM 1398 O O . LEU A 1 181 ? -7.795 1.477 -10.231 1.00 97.25 181 LEU A O 1
ATOM 1402 N N . THR A 1 182 ? -9.107 2.471 -8.709 1.00 96.69 182 THR A N 1
ATOM 1403 C CA . THR A 1 182 ? -10.327 1.728 -9.069 1.00 96.69 182 THR A CA 1
ATOM 1404 C C . THR A 1 182 ? -10.638 1.905 -10.553 1.00 96.69 182 THR A C 1
ATOM 1406 O O . THR A 1 182 ? -10.798 0.924 -11.280 1.00 96.69 182 THR A O 1
ATOM 1409 N N . TYR A 1 183 ? -10.610 3.145 -11.052 1.00 96.38 183 TYR A N 1
ATOM 1410 C CA . TYR A 1 183 ? -10.805 3.410 -12.478 1.00 96.38 183 TYR A CA 1
ATOM 1411 C C . TYR A 1 183 ? -9.741 2.732 -13.362 1.00 96.38 183 TYR A C 1
ATOM 1413 O O . TYR A 1 183 ? -10.064 2.171 -14.413 1.00 96.38 183 TYR A O 1
ATOM 1421 N N . LEU A 1 184 ? -8.472 2.749 -12.950 1.00 97.12 184 LEU A N 1
ATOM 1422 C CA . LEU A 1 184 ? -7.383 2.076 -13.659 1.00 97.12 184 LEU A CA 1
ATOM 1423 C C . LEU A 1 184 ? -7.577 0.553 -13.698 1.00 97.12 184 LEU A C 1
ATOM 1425 O O . LEU A 1 184 ? -7.409 -0.047 -14.761 1.00 97.12 184 LEU A O 1
ATOM 1429 N N . VAL A 1 185 ? -7.989 -0.069 -12.593 1.00 97.94 185 VAL A N 1
ATOM 1430 C CA . VAL A 1 185 ? -8.293 -1.506 -12.522 1.00 97.94 185 VAL A CA 1
ATOM 1431 C C . VAL A 1 185 ? -9.470 -1.855 -13.436 1.00 97.94 185 VAL A C 1
ATOM 1433 O O . VAL A 1 185 ? -9.361 -2.781 -14.237 1.00 97.94 185 VAL A O 1
ATOM 1436 N N . GLU A 1 186 ? -10.553 -1.073 -13.436 1.00 97.12 186 GLU A N 1
ATOM 1437 C CA . GLU A 1 186 ? -11.686 -1.269 -14.356 1.00 97.12 186 GLU A CA 1
ATOM 1438 C C . GLU A 1 186 ? -11.278 -1.155 -15.834 1.00 97.12 186 GLU A C 1
ATOM 1440 O O . GLU A 1 186 ? -11.785 -1.866 -16.710 1.00 97.12 186 GLU A O 1
ATOM 1445 N N . ARG A 1 187 ? -10.407 -0.195 -16.163 1.00 97.38 187 ARG A N 1
ATOM 1446 C CA . ARG A 1 187 ? -9.868 -0.025 -17.521 1.00 97.38 187 ARG A CA 1
ATOM 1447 C C . ARG A 1 187 ? -8.981 -1.205 -17.900 1.00 97.38 187 ARG A C 1
ATOM 1449 O O . ARG A 1 187 ? -9.103 -1.707 -19.017 1.00 97.38 187 ARG A O 1
ATOM 1456 N N . THR A 1 188 ? -8.158 -1.669 -16.966 1.00 97.75 188 THR A N 1
ATOM 1457 C CA . THR A 1 188 ? -7.278 -2.827 -17.136 1.00 97.75 188 THR A CA 1
ATOM 1458 C C . THR A 1 188 ? -8.094 -4.091 -17.368 1.00 97.75 188 THR A C 1
ATOM 1460 O O . THR A 1 188 ? -7.873 -4.762 -18.370 1.00 97.75 188 THR A O 1
ATOM 1463 N N . ARG A 1 189 ? -9.119 -4.359 -16.551 1.00 97.19 189 ARG A N 1
ATOM 1464 C CA . ARG A 1 189 ? -10.032 -5.497 -16.726 1.00 97.19 189 ARG A CA 1
ATOM 1465 C C . ARG A 1 189 ? -10.743 -5.478 -18.075 1.00 97.19 189 ARG A C 1
ATOM 1467 O O . ARG A 1 189 ? -10.805 -6.497 -18.751 1.00 97.19 189 ARG A O 1
ATOM 1474 N N . ARG A 1 190 ? -11.242 -4.316 -18.510 1.00 96.62 190 ARG A N 1
AT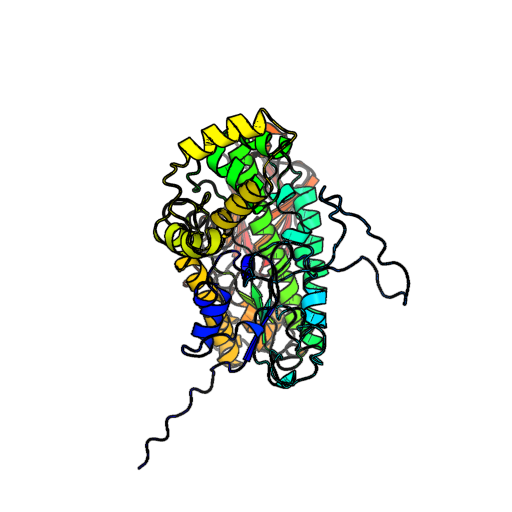OM 1475 C CA . ARG A 1 190 ? -11.857 -4.177 -19.843 1.00 96.62 190 ARG A CA 1
ATOM 1476 C C . ARG A 1 190 ? -10.876 -4.458 -20.974 1.00 96.62 190 ARG A C 1
ATOM 1478 O O . ARG A 1 190 ? -11.288 -4.986 -22.003 1.00 96.62 190 ARG A O 1
ATOM 1485 N N . LYS A 1 191 ? -9.609 -4.069 -20.806 1.00 96.50 191 LYS A N 1
ATOM 1486 C CA . LYS A 1 191 ? -8.572 -4.334 -21.801 1.00 96.50 191 LYS A CA 1
ATOM 1487 C C . LYS A 1 191 ? -8.110 -5.784 -21.771 1.00 96.50 191 LYS A C 1
ATOM 1489 O O . LYS A 1 191 ? -7.841 -6.287 -22.843 1.00 96.50 191 LYS A O 1
ATOM 1494 N N . PHE A 1 192 ? -8.052 -6.427 -20.608 1.00 97.19 192 PHE A N 1
ATOM 1495 C CA . PHE A 1 192 ? -7.557 -7.789 -20.401 1.00 97.19 192 PHE A CA 1
ATOM 1496 C C . PHE A 1 192 ? -8.614 -8.648 -19.691 1.00 97.19 192 PHE A C 1
ATOM 1498 O O . PHE A 1 192 ? -8.508 -8.908 -18.490 1.00 97.19 192 PHE A O 1
ATOM 1505 N N . PRO A 1 193 ? -9.670 -9.080 -20.402 1.00 96.00 193 PRO A N 1
ATOM 1506 C CA . PRO A 1 193 ? -10.795 -9.776 -19.782 1.00 96.00 193 PRO A CA 1
ATOM 1507 C C . PRO A 1 193 ? -10.406 -11.133 -19.177 1.00 96.00 193 PRO A C 1
ATOM 1509 O O . PRO A 1 193 ? -11.016 -11.545 -18.195 1.00 96.00 193 PRO A O 1
ATOM 1512 N N . THR A 1 194 ? -9.381 -11.799 -19.716 1.00 95.25 194 THR A N 1
ATOM 1513 C CA . THR A 1 194 ? -8.929 -13.139 -19.305 1.00 95.25 194 THR A CA 1
ATOM 1514 C C . THR A 1 194 ? -7.734 -13.143 -18.358 1.00 95.25 194 THR A C 1
ATOM 1516 O O . THR A 1 194 ? -7.395 -14.208 -17.857 1.00 95.25 194 THR A O 1
ATOM 1519 N N . ALA A 1 195 ? -7.115 -11.990 -18.086 1.00 96.56 195 ALA A N 1
ATOM 1520 C CA . ALA A 1 195 ? -5.930 -11.922 -17.234 1.00 96.56 195 ALA A CA 1
ATOM 1521 C C . ALA A 1 195 ? -6.298 -11.878 -15.746 1.00 96.56 195 ALA A C 1
ATOM 1523 O O . ALA A 1 195 ? -7.275 -11.232 -15.350 1.00 96.56 195 ALA A O 1
ATOM 1524 N N . LEU A 1 196 ? -5.486 -12.479 -14.887 1.00 96.31 196 LEU A N 1
ATOM 1525 C CA . LEU A 1 196 ? -5.459 -12.120 -13.474 1.00 96.31 196 LEU A CA 1
ATOM 1526 C C . LEU A 1 196 ? -4.846 -10.722 -13.329 1.00 96.31 196 LEU A C 1
ATOM 1528 O O . LEU A 1 196 ? -3.845 -10.412 -13.972 1.00 96.31 196 LEU A O 1
ATOM 1532 N N . ILE A 1 197 ? -5.434 -9.861 -12.501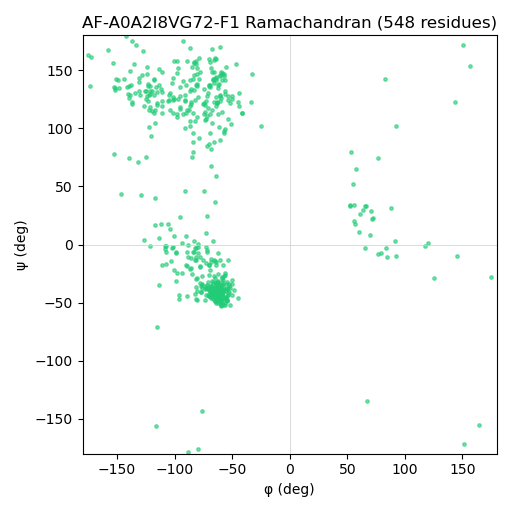 1.00 98.19 197 ILE A N 1
ATOM 1533 C CA . ILE A 1 197 ? -4.851 -8.546 -12.208 1.00 98.19 197 ILE A CA 1
ATOM 1534 C C . ILE A 1 197 ? -4.259 -8.610 -10.809 1.00 98.19 197 ILE A C 1
ATOM 1536 O O . ILE A 1 197 ? -4.979 -8.909 -9.862 1.00 98.19 197 ILE A O 1
ATOM 1540 N N . VAL A 1 198 ? -2.973 -8.310 -10.672 1.00 98.00 198 VAL A N 1
ATOM 1541 C CA . VAL A 1 198 ? -2.312 -8.199 -9.371 1.00 98.00 198 VAL A CA 1
ATOM 1542 C C . VAL A 1 198 ? -1.867 -6.761 -9.179 1.00 98.00 198 VAL A C 1
ATOM 1544 O O . VAL A 1 198 ? -1.079 -6.235 -9.961 1.00 98.00 198 VAL A O 1
ATOM 1547 N N . VAL A 1 199 ? -2.385 -6.130 -8.132 1.00 98.12 199 VAL A N 1
ATOM 1548 C CA . VAL A 1 199 ? -2.017 -4.777 -7.733 1.00 98.12 199 VAL A CA 1
ATOM 1549 C C . VAL A 1 199 ? -1.060 -4.851 -6.557 1.00 98.12 199 VAL A C 1
ATOM 1551 O O . VAL A 1 199 ? -1.359 -5.476 -5.537 1.00 98.12 199 VAL A O 1
ATOM 1554 N N . THR A 1 200 ? 0.081 -4.192 -6.681 1.00 96.19 200 THR A N 1
ATOM 1555 C CA . THR A 1 200 ? 1.066 -4.088 -5.610 1.00 96.19 200 THR A CA 1
ATOM 1556 C C . THR A 1 200 ? 0.988 -2.732 -4.920 1.00 96.19 200 THR A C 1
ATOM 1558 O O . THR A 1 200 ? 0.739 -1.711 -5.557 1.00 96.19 200 THR A O 1
ATOM 1561 N N . GLY A 1 201 ? 1.202 -2.719 -3.604 1.00 89.44 201 GLY A N 1
ATOM 1562 C CA . GLY A 1 201 ? 1.327 -1.482 -2.830 1.00 89.44 201 GLY A CA 1
ATOM 1563 C C . GLY A 1 201 ? 2.757 -0.938 -2.817 1.00 89.44 201 GLY A C 1
ATOM 1564 O O . GLY A 1 201 ? 3.711 -1.632 -3.181 1.00 89.44 201 GLY A O 1
ATOM 1565 N N . TYR A 1 202 ? 2.907 0.293 -2.329 1.00 91.50 202 TYR A N 1
ATOM 1566 C CA . TYR A 1 202 ? 4.222 0.877 -2.051 1.00 91.50 202 TYR A CA 1
ATOM 1567 C C . TYR A 1 202 ? 4.786 0.407 -0.705 1.00 91.50 202 TYR A C 1
ATOM 1569 O O . TYR A 1 202 ? 4.046 0.030 0.210 1.00 91.50 202 TYR A O 1
ATOM 1577 N N . PHE A 1 203 ? 6.106 0.500 -0.571 1.00 93.00 203 PHE A N 1
ATOM 1578 C CA . PHE A 1 203 ? 6.868 0.292 0.662 1.00 93.00 203 PHE A CA 1
ATOM 1579 C C . PHE A 1 203 ? 7.198 1.629 1.354 1.00 93.00 203 PHE A C 1
ATOM 1581 O O . PHE A 1 203 ? 7.190 2.679 0.700 1.00 93.00 203 PHE A O 1
ATOM 1588 N N . PRO A 1 204 ? 7.471 1.635 2.671 1.00 93.88 204 PRO A N 1
ATOM 1589 C CA . PRO A 1 204 ? 8.077 2.785 3.328 1.00 93.88 204 PRO A CA 1
ATOM 1590 C C . PRO A 1 204 ? 9.525 2.922 2.842 1.00 93.88 204 PRO A C 1
ATOM 1592 O O . PRO A 1 204 ? 10.364 2.070 3.109 1.00 93.88 204 PRO A O 1
ATOM 1595 N N . PHE A 1 205 ? 9.836 3.975 2.086 1.00 93.12 205 PHE A N 1
ATOM 1596 C CA . PHE A 1 205 ? 11.216 4.196 1.635 1.00 93.12 205 PHE A CA 1
ATOM 1597 C C . PHE A 1 205 ? 12.098 4.866 2.693 1.00 93.12 205 PHE A C 1
ATOM 1599 O O . PHE A 1 205 ? 13.318 4.861 2.553 1.00 93.12 205 PHE A O 1
ATOM 1606 N N . LEU A 1 206 ? 11.488 5.411 3.747 1.00 93.25 206 LEU A N 1
ATOM 1607 C CA . LEU A 1 206 ? 12.140 6.053 4.881 1.00 93.25 206 LEU A CA 1
ATOM 1608 C C . LEU A 1 206 ? 11.407 5.656 6.172 1.00 93.25 206 LEU A C 1
ATOM 1610 O O . LEU A 1 206 ? 10.174 5.677 6.210 1.00 93.25 206 LEU A O 1
ATOM 1614 N N . SER A 1 207 ? 12.161 5.332 7.219 1.00 93.56 207 SER A N 1
ATOM 1615 C CA . SER A 1 207 ? 11.652 5.031 8.562 1.00 93.56 207 SER A CA 1
ATOM 1616 C C . SER A 1 207 ? 12.586 5.583 9.645 1.00 93.56 207 SER A C 1
ATOM 1618 O O . SER A 1 207 ? 13.617 6.194 9.360 1.00 93.56 207 SER A O 1
ATOM 1620 N N . ASP A 1 208 ? 12.212 5.373 10.901 1.00 91.75 208 ASP A N 1
ATOM 1621 C CA . ASP A 1 208 ? 13.045 5.590 12.082 1.00 91.75 208 ASP A CA 1
ATOM 1622 C C . ASP A 1 208 ? 14.299 4.701 12.110 1.00 91.75 208 ASP A C 1
ATOM 1624 O O . ASP A 1 208 ? 15.319 5.120 12.650 1.00 91.75 208 ASP A O 1
ATOM 1628 N N . GLU A 1 209 ? 14.260 3.543 11.447 1.00 93.25 209 GLU A N 1
ATOM 1629 C CA . GLU A 1 209 ? 15.405 2.634 11.271 1.00 93.25 209 GLU A CA 1
ATOM 1630 C C . GLU A 1 209 ? 16.369 3.074 10.147 1.00 93.25 209 GLU A C 1
ATOM 1632 O O . GLU A 1 209 ? 17.429 2.479 9.970 1.00 93.25 209 GLU A O 1
ATOM 1637 N N . SER A 1 210 ? 16.033 4.100 9.354 1.00 91.81 210 SER A N 1
ATOM 1638 C CA . SER A 1 210 ? 16.909 4.586 8.279 1.00 91.81 210 SER A CA 1
ATOM 1639 C C . SER A 1 210 ? 18.119 5.357 8.826 1.00 91.81 210 SER A C 1
ATOM 1641 O O . SER A 1 210 ? 18.006 6.534 9.209 1.00 91.81 210 SER A O 1
ATOM 1643 N N . ASP A 1 211 ? 19.307 4.747 8.769 1.00 88.75 211 ASP A N 1
ATOM 1644 C CA . ASP A 1 211 ? 20.576 5.386 9.137 1.00 88.75 211 ASP A CA 1
ATOM 1645 C C . ASP A 1 211 ? 21.155 6.196 7.968 1.00 88.75 211 ASP A C 1
ATOM 1647 O O . ASP A 1 211 ? 22.013 5.770 7.195 1.00 88.75 211 ASP A O 1
ATOM 1651 N N . LEU A 1 212 ? 20.596 7.391 7.804 1.00 80.88 212 LEU A N 1
ATOM 1652 C CA . LEU A 1 212 ? 21.019 8.374 6.816 1.00 80.88 212 LEU A CA 1
ATOM 1653 C C . LEU A 1 212 ? 21.557 9.612 7.505 1.00 80.88 212 LEU A C 1
ATOM 1655 O O . LEU A 1 212 ? 20.850 10.212 8.329 1.00 80.88 212 LEU A O 1
ATOM 1659 N N . LYS A 1 213 ? 22.735 10.073 7.070 1.00 80.75 213 LYS A N 1
ATOM 1660 C CA . LYS A 1 213 ? 23.163 11.439 7.376 1.00 80.75 213 LYS A CA 1
ATOM 1661 C C . LYS A 1 213 ? 22.204 12.420 6.701 1.00 80.75 213 LYS A C 1
ATOM 1663 O O . LYS A 1 213 ? 21.788 12.224 5.560 1.00 80.75 213 LYS A O 1
ATOM 1668 N N . LEU A 1 214 ? 21.888 13.523 7.376 1.00 74.44 214 LEU A N 1
ATOM 1669 C CA . LEU A 1 214 ? 20.930 14.525 6.881 1.00 74.44 214 LEU A CA 1
ATOM 1670 C C . LEU A 1 214 ? 21.299 15.059 5.483 1.00 74.44 214 LEU A C 1
ATOM 1672 O O . LEU A 1 214 ? 20.421 15.240 4.641 1.00 74.44 214 LEU A O 1
ATOM 1676 N N . ALA A 1 215 ? 22.593 15.252 5.208 1.00 69.94 215 ALA A N 1
ATOM 1677 C CA . ALA A 1 215 ? 23.085 15.688 3.899 1.00 69.94 215 ALA A CA 1
ATOM 1678 C C . ALA A 1 215 ? 22.877 14.631 2.792 1.00 69.94 215 ALA A C 1
ATOM 1680 O O . ALA A 1 215 ? 22.492 14.980 1.678 1.00 69.94 215 ALA A O 1
ATOM 1681 N N . GLU A 1 216 ? 23.073 13.347 3.109 1.00 75.44 216 GLU A N 1
ATOM 1682 C CA . GLU A 1 216 ? 22.858 12.210 2.198 1.00 75.44 216 GLU A CA 1
ATOM 1683 C C . GLU A 1 216 ? 21.381 12.084 1.821 1.00 75.44 216 GLU A C 1
ATOM 1685 O O . GLU A 1 216 ? 21.046 12.042 0.635 1.00 75.44 216 GLU A O 1
ATOM 1690 N N . LEU A 1 217 ? 20.495 12.121 2.824 1.00 76.44 217 LEU A N 1
ATOM 1691 C CA . LEU A 1 217 ? 19.045 12.110 2.624 1.00 76.44 217 LEU A CA 1
ATOM 1692 C C . LEU A 1 217 ? 18.603 13.297 1.762 1.00 76.44 217 LEU A C 1
ATOM 1694 O O . LEU A 1 217 ? 17.885 13.122 0.780 1.00 76.44 217 LEU A O 1
ATOM 1698 N N . THR A 1 218 ? 19.057 14.502 2.104 1.00 71.38 218 THR A N 1
ATOM 1699 C CA . THR A 1 218 ? 18.678 15.734 1.403 1.00 71.38 218 THR A CA 1
ATOM 1700 C C . THR A 1 218 ? 19.071 15.682 -0.072 1.00 71.38 218 THR A C 1
ATOM 1702 O O . THR A 1 218 ? 18.250 15.974 -0.943 1.00 71.38 218 THR A O 1
ATOM 1705 N N . LEU A 1 219 ? 20.306 15.268 -0.364 1.00 73.50 219 LEU A N 1
ATOM 1706 C CA . LEU A 1 219 ? 20.798 15.157 -1.732 1.00 73.50 219 LEU A CA 1
ATOM 1707 C C . LEU A 1 219 ? 20.071 14.063 -2.517 1.00 73.50 219 LEU A C 1
ATOM 1709 O O . LEU A 1 219 ? 19.646 14.301 -3.648 1.00 73.50 219 LEU A O 1
ATOM 1713 N N . ALA A 1 220 ? 19.909 12.878 -1.926 1.00 76.31 220 ALA A N 1
ATOM 1714 C CA . ALA A 1 220 ? 19.242 11.766 -2.588 1.00 76.31 220 ALA A CA 1
ATOM 1715 C C . ALA A 1 220 ? 17.789 12.111 -2.922 1.00 76.31 220 ALA A C 1
ATOM 1717 O O . ALA A 1 220 ? 17.352 11.884 -4.048 1.00 76.31 220 ALA A O 1
ATOM 1718 N N . LEU A 1 221 ? 17.056 12.730 -1.994 1.00 76.88 221 LEU A N 1
ATOM 1719 C CA . LEU A 1 221 ? 15.688 13.156 -2.261 1.00 76.88 221 LEU A CA 1
ATOM 1720 C C . LEU A 1 221 ? 15.625 14.261 -3.327 1.00 76.88 221 LEU A C 1
ATOM 1722 O O . LEU A 1 221 ? 14.767 14.208 -4.207 1.00 76.88 221 LEU A O 1
ATOM 1726 N N . ALA A 1 222 ? 16.534 15.241 -3.293 1.00 72.44 222 ALA A N 1
ATOM 1727 C CA . ALA A 1 222 ? 16.586 16.300 -4.300 1.00 72.44 222 ALA A CA 1
ATOM 1728 C C . ALA A 1 222 ? 16.847 15.752 -5.712 1.00 72.44 222 ALA A C 1
ATOM 1730 O O . ALA A 1 222 ? 16.175 16.161 -6.655 1.00 72.44 222 ALA A O 1
ATOM 1731 N N . LEU A 1 223 ? 17.774 14.801 -5.860 1.00 72.62 223 LEU A N 1
ATOM 1732 C CA . LEU A 1 223 ? 18.132 14.226 -7.160 1.00 72.62 223 LEU A CA 1
ATOM 1733 C C . LEU A 1 223 ? 17.111 13.206 -7.675 1.00 72.62 223 LEU A C 1
ATOM 1735 O O . LEU A 1 223 ? 16.813 13.200 -8.868 1.00 72.62 223 LEU A O 1
ATOM 1739 N N . VAL A 1 224 ? 16.583 12.345 -6.800 1.00 72.94 224 VAL A N 1
ATOM 1740 C CA . VAL A 1 224 ? 15.660 11.267 -7.197 1.00 72.94 224 VAL A CA 1
ATOM 1741 C C . VAL A 1 224 ? 14.239 11.793 -7.382 1.00 72.94 224 VAL A C 1
ATOM 1743 O O . VAL A 1 224 ? 13.565 11.410 -8.335 1.00 72.94 224 VAL A O 1
ATOM 1746 N N . PHE A 1 225 ? 13.786 12.692 -6.504 1.00 71.25 225 PHE A N 1
ATOM 1747 C CA . PHE A 1 225 ? 12.408 13.195 -6.505 1.00 71.25 225 PHE A CA 1
ATOM 1748 C C . PHE A 1 225 ? 12.272 14.642 -6.989 1.00 71.25 225 PHE A C 1
ATOM 1750 O O . PHE A 1 225 ? 11.155 15.153 -7.059 1.00 71.25 225 PHE A O 1
ATOM 1757 N N . GLY A 1 226 ? 13.373 15.320 -7.332 1.00 72.06 226 GLY A N 1
ATOM 1758 C CA . GLY A 1 226 ? 13.331 16.699 -7.826 1.00 72.06 226 GLY A CA 1
ATOM 1759 C C . GLY A 1 226 ? 12.863 17.708 -6.772 1.00 72.06 226 GLY A C 1
ATOM 1760 O O . GLY A 1 226 ? 12.162 18.664 -7.111 1.00 72.06 226 GLY A O 1
ATOM 1761 N N . LEU A 1 227 ? 13.183 17.486 -5.489 1.00 70.38 227 LEU A N 1
ATOM 1762 C CA . LEU A 1 227 ? 12.712 18.359 -4.409 1.00 70.38 227 LEU A CA 1
ATOM 1763 C C . LEU A 1 227 ? 13.230 19.801 -4.559 1.00 70.38 227 LEU A C 1
ATOM 1765 O O . LEU A 1 227 ? 14.425 20.009 -4.784 1.00 70.38 227 LEU A O 1
ATOM 1769 N N . PRO A 1 228 ? 12.379 20.819 -4.328 1.00 70.12 228 PRO A N 1
ATOM 1770 C CA . PRO A 1 228 ? 12.834 22.199 -4.215 1.00 70.12 228 PRO A CA 1
ATOM 1771 C C . PRO A 1 228 ? 13.820 22.386 -3.053 1.00 70.12 228 PRO A C 1
ATOM 1773 O O . PRO A 1 228 ? 13.627 21.834 -1.968 1.00 70.12 228 PRO A O 1
ATOM 1776 N N . VAL A 1 229 ? 14.807 23.269 -3.238 1.00 64.44 229 VAL A N 1
ATOM 1777 C CA . VAL A 1 229 ? 15.857 23.582 -2.244 1.00 64.44 229 VAL A CA 1
ATOM 1778 C C . VAL A 1 229 ? 15.291 23.959 -0.864 1.00 64.44 229 VAL A C 1
ATOM 1780 O O . VAL A 1 229 ? 15.876 23.610 0.154 1.00 64.44 229 VAL A O 1
ATOM 1783 N N . GLY A 1 230 ? 14.135 24.630 -0.801 1.00 63.56 230 GLY A N 1
ATOM 1784 C CA . GLY A 1 230 ? 13.499 24.993 0.473 1.00 63.56 230 GLY A CA 1
ATOM 1785 C C . GLY A 1 230 ? 12.979 23.793 1.277 1.00 63.56 230 GLY A C 1
ATOM 1786 O O . GLY A 1 230 ? 13.115 23.776 2.497 1.00 63.56 230 GLY A O 1
ATOM 1787 N N . VAL A 1 231 ? 12.437 22.773 0.602 1.00 65.88 231 VAL A N 1
ATOM 1788 C CA . VAL A 1 231 ? 11.996 21.519 1.242 1.00 65.88 231 VAL A CA 1
ATOM 1789 C C . VAL A 1 231 ? 13.214 20.732 1.716 1.00 65.88 231 VAL A C 1
ATOM 1791 O O . VAL A 1 231 ? 13.257 20.289 2.860 1.00 65.88 231 VAL A O 1
ATOM 1794 N N . ALA A 1 232 ? 14.236 20.646 0.862 1.00 66.69 232 ALA A N 1
ATOM 1795 C CA . ALA A 1 232 ? 15.531 20.060 1.186 1.00 66.69 232 ALA A CA 1
ATOM 1796 C C . ALA A 1 232 ? 16.169 20.711 2.432 1.00 66.69 232 ALA A C 1
ATOM 1798 O O . ALA A 1 232 ? 16.609 20.012 3.337 1.00 66.69 232 ALA A O 1
ATOM 1799 N N . ALA A 1 233 ? 16.140 22.042 2.544 1.00 65.31 233 ALA A N 1
ATOM 1800 C CA . ALA A 1 233 ? 16.652 22.749 3.718 1.00 65.31 233 ALA A CA 1
ATOM 1801 C C . ALA A 1 233 ? 15.869 22.431 5.007 1.00 65.31 233 ALA A C 1
ATOM 1803 O O . ALA A 1 233 ? 16.463 22.333 6.080 1.00 65.31 233 ALA A O 1
ATOM 1804 N N . GLY A 1 234 ? 14.550 22.229 4.910 1.00 67.25 234 GLY A N 1
ATOM 1805 C CA . GLY A 1 234 ? 13.703 21.827 6.040 1.00 67.25 234 GLY A CA 1
ATOM 1806 C C . GLY A 1 234 ? 14.038 20.445 6.616 1.00 67.25 234 GLY A C 1
ATOM 1807 O O . GLY A 1 234 ? 13.670 20.161 7.754 1.00 67.25 234 GLY A O 1
ATOM 1808 N N . LEU A 1 235 ? 14.764 19.611 5.864 1.00 71.25 235 LEU A N 1
ATOM 1809 C CA . LEU A 1 235 ? 15.230 18.287 6.280 1.00 71.25 235 LEU A CA 1
ATOM 1810 C C . LEU A 1 235 ? 16.598 18.305 6.969 1.00 71.25 235 LEU A C 1
ATOM 1812 O O . LEU A 1 235 ? 17.007 17.270 7.475 1.00 71.25 235 LEU A O 1
ATOM 1816 N N . LEU A 1 236 ? 17.304 19.441 7.031 1.00 69.19 236 LEU A N 1
ATOM 1817 C CA . LEU A 1 236 ? 18.679 19.530 7.559 1.00 69.19 236 LEU A CA 1
ATOM 1818 C C . LEU A 1 236 ? 18.797 19.390 9.091 1.00 69.19 236 LEU A C 1
ATOM 1820 O O . LEU A 1 236 ? 19.868 19.627 9.646 1.00 69.19 236 LEU A O 1
ATOM 1824 N N . GLY A 1 237 ? 17.727 19.013 9.791 1.00 79.75 237 GLY A N 1
ATOM 1825 C CA . GLY A 1 237 ? 17.748 18.737 11.227 1.00 79.75 237 GLY A CA 1
ATOM 1826 C C . GLY A 1 237 ? 16.996 17.457 11.579 1.00 79.75 237 GLY A C 1
ATOM 1827 O O . GLY A 1 237 ? 16.062 17.072 10.879 1.00 79.75 237 GLY A O 1
ATOM 1828 N N . GLU A 1 238 ? 17.362 16.839 12.705 1.00 82.50 238 GLU A N 1
ATOM 1829 C CA . GLU A 1 238 ? 16.753 15.590 13.199 1.00 82.50 238 GLU A CA 1
ATOM 1830 C C . GLU A 1 238 ? 15.227 15.672 13.312 1.00 82.50 238 GLU A C 1
ATOM 1832 O O . GLU A 1 238 ? 14.519 14.732 12.965 1.00 82.50 238 GLU A O 1
ATOM 1837 N N . LEU A 1 239 ? 14.702 16.831 13.719 1.00 84.56 239 LEU A N 1
ATOM 1838 C CA . LEU A 1 239 ? 13.261 17.062 13.778 1.00 84.56 239 LEU A CA 1
ATOM 1839 C C . LEU A 1 239 ? 12.611 17.039 12.381 1.00 84.56 239 LEU A C 1
ATOM 1841 O O . LEU A 1 239 ? 11.543 16.462 12.203 1.00 84.56 239 LEU A O 1
ATOM 1845 N N . GLY A 1 240 ? 13.272 17.627 11.379 1.00 84.81 240 GLY A N 1
ATOM 1846 C CA . GLY A 1 240 ? 12.812 17.598 9.989 1.00 84.81 240 GLY A CA 1
ATOM 1847 C C . GLY A 1 240 ? 12.793 16.178 9.425 1.00 84.81 240 GLY A C 1
ATOM 1848 O O . GLY A 1 240 ? 11.794 15.768 8.836 1.00 84.81 240 GLY A O 1
ATOM 1849 N N . LYS A 1 241 ? 13.854 15.397 9.677 1.00 85.81 241 LYS A N 1
ATOM 1850 C CA . LYS A 1 241 ? 13.911 13.966 9.336 1.00 85.81 241 LYS A CA 1
ATOM 1851 C C . LYS A 1 241 ? 12.787 13.184 10.021 1.00 85.81 241 LYS A C 1
ATOM 1853 O O . LYS A 1 241 ? 12.093 12.427 9.350 1.00 85.81 241 LYS A O 1
ATOM 1858 N N . ALA A 1 242 ? 12.569 13.394 11.320 1.00 87.56 242 ALA A N 1
ATOM 1859 C CA . ALA A 1 242 ? 11.530 12.702 12.082 1.00 87.56 242 ALA A CA 1
ATOM 1860 C C . ALA A 1 242 ? 10.117 12.965 11.535 1.00 87.56 242 ALA A C 1
ATOM 1862 O O . ALA A 1 242 ? 9.304 12.042 11.475 1.00 87.56 242 ALA A O 1
ATOM 1863 N N . PHE A 1 243 ? 9.815 14.190 11.102 1.00 88.25 243 PHE A N 1
ATOM 1864 C CA . PHE A 1 243 ? 8.532 14.477 10.460 1.00 88.25 243 PHE A CA 1
ATOM 1865 C C . PHE A 1 243 ? 8.431 13.897 9.044 1.00 88.25 243 PHE A C 1
ATOM 1867 O O . PHE A 1 243 ? 7.387 13.367 8.680 1.00 88.25 243 PHE A O 1
ATOM 1874 N N . ALA A 1 244 ? 9.509 13.913 8.253 1.00 89.19 244 ALA A N 1
ATOM 1875 C CA . ALA A 1 244 ? 9.510 13.251 6.946 1.00 89.19 244 ALA A CA 1
ATOM 1876 C C . ALA A 1 244 ? 9.260 11.739 7.068 1.00 89.19 244 ALA A C 1
ATOM 1878 O O . ALA A 1 244 ? 8.450 11.187 6.327 1.00 89.19 244 ALA A O 1
ATOM 1879 N N . VAL A 1 245 ? 9.900 11.082 8.042 1.00 91.25 245 VAL A N 1
ATOM 1880 C CA . VAL A 1 245 ? 9.644 9.678 8.402 1.00 91.25 245 VAL A CA 1
ATOM 1881 C C . VAL A 1 245 ? 8.163 9.463 8.706 1.00 91.25 245 VAL A C 1
ATOM 1883 O O . VAL A 1 245 ? 7.544 8.553 8.158 1.00 91.25 245 VAL A O 1
ATOM 1886 N N . GLN A 1 246 ? 7.568 10.315 9.541 1.00 90.19 246 GLN A N 1
ATOM 1887 C CA . GLN A 1 246 ? 6.153 10.201 9.891 1.00 90.19 246 GLN A CA 1
ATOM 1888 C C . GLN A 1 246 ? 5.242 10.326 8.678 1.00 90.19 246 GLN A C 1
ATOM 1890 O O . GLN A 1 246 ? 4.355 9.491 8.518 1.00 90.19 246 GLN A O 1
ATOM 1895 N N . ASN A 1 247 ? 5.495 11.293 7.799 1.00 92.25 247 ASN A N 1
ATOM 1896 C CA . ASN A 1 247 ? 4.684 11.507 6.605 1.00 92.25 247 ASN A CA 1
ATOM 1897 C C . ASN A 1 247 ? 4.787 10.318 5.636 1.00 92.25 247 ASN A C 1
ATOM 1899 O O . ASN A 1 247 ? 3.772 9.878 5.090 1.00 92.25 247 ASN A O 1
ATOM 1903 N N . VAL A 1 248 ? 5.980 9.729 5.486 1.00 93.88 248 VAL A N 1
ATOM 1904 C CA . VAL A 1 248 ? 6.199 8.516 4.679 1.00 93.88 248 VAL A CA 1
ATOM 1905 C C . VAL A 1 248 ? 5.453 7.316 5.262 1.00 93.88 248 VAL A C 1
ATOM 1907 O O . VAL A 1 248 ? 4.762 6.610 4.525 1.00 93.88 248 VAL A O 1
ATOM 1910 N N . LEU A 1 249 ? 5.538 7.092 6.576 1.00 92.69 249 LEU A N 1
ATOM 1911 C CA . LEU A 1 249 ? 4.830 5.995 7.244 1.00 92.69 249 LEU A CA 1
ATOM 1912 C C . LEU A 1 249 ? 3.310 6.212 7.234 1.00 92.69 249 LEU A C 1
ATOM 1914 O O . LEU A 1 249 ? 2.554 5.265 7.009 1.00 92.69 249 LEU A O 1
ATOM 1918 N N . PHE A 1 250 ? 2.850 7.449 7.429 1.00 92.19 250 PHE A N 1
ATOM 1919 C CA . PHE A 1 250 ? 1.443 7.828 7.328 1.00 92.19 250 PHE A CA 1
ATOM 1920 C C . PHE A 1 250 ? 0.908 7.537 5.925 1.00 92.19 250 PHE A C 1
ATOM 1922 O O . PHE A 1 250 ? -0.062 6.787 5.788 1.00 92.19 250 PHE A O 1
ATOM 1929 N N . PHE A 1 251 ? 1.581 8.042 4.884 1.00 94.38 251 PHE A N 1
ATOM 1930 C CA . PHE A 1 251 ? 1.257 7.728 3.494 1.00 94.38 251 PHE A CA 1
ATOM 1931 C C . PHE A 1 251 ? 1.245 6.216 3.263 1.00 94.38 251 PHE A C 1
ATOM 1933 O O . PHE A 1 251 ? 0.267 5.705 2.720 1.00 94.38 251 PHE A O 1
ATOM 1940 N N . ASN A 1 252 ? 2.268 5.480 3.717 1.00 94.19 252 ASN A N 1
ATOM 1941 C CA . ASN A 1 252 ? 2.368 4.039 3.487 1.00 94.19 252 ASN A CA 1
ATOM 1942 C C . ASN A 1 252 ? 1.172 3.261 4.064 1.00 94.19 252 ASN A C 1
ATOM 1944 O O . ASN A 1 252 ? 0.607 2.405 3.376 1.00 94.19 252 ASN A O 1
ATOM 1948 N N . ARG A 1 253 ? 0.744 3.590 5.288 1.00 92.69 253 ARG A N 1
ATOM 1949 C CA . ARG A 1 253 ? -0.425 2.965 5.924 1.00 92.69 253 ARG A CA 1
ATOM 1950 C C . ARG A 1 253 ? -1.723 3.334 5.203 1.00 92.69 253 ARG A C 1
ATOM 1952 O O . ARG A 1 253 ? -2.553 2.460 4.940 1.00 92.69 253 ARG A O 1
ATOM 1959 N N . ARG A 1 254 ? -1.890 4.609 4.828 1.00 93.81 254 ARG A N 1
ATOM 1960 C CA . ARG A 1 254 ? -3.078 5.092 4.101 1.00 93.81 254 ARG A CA 1
ATOM 1961 C C . ARG A 1 254 ? -3.193 4.488 2.707 1.00 93.81 254 ARG A C 1
ATOM 1963 O O . ARG A 1 254 ? -4.260 3.978 2.367 1.00 93.81 254 ARG A O 1
ATOM 1970 N N . GLN A 1 255 ? -2.119 4.496 1.916 1.00 95.12 255 GLN A N 1
ATOM 1971 C CA . GLN A 1 255 ? -2.144 3.938 0.563 1.00 95.12 255 GLN A CA 1
ATOM 1972 C C . GLN A 1 255 ? -2.458 2.448 0.610 1.00 95.12 255 GLN A C 1
ATOM 1974 O O . GLN A 1 255 ? -3.309 2.002 -0.147 1.00 95.12 255 GLN A O 1
ATOM 1979 N N . ARG A 1 256 ? -1.895 1.692 1.562 1.00 93.62 256 ARG A N 1
ATOM 1980 C CA . ARG A 1 256 ? -2.170 0.255 1.678 1.00 93.62 256 ARG A CA 1
ATOM 1981 C C . ARG A 1 256 ? -3.649 -0.020 1.912 1.00 93.62 256 ARG A C 1
ATOM 1983 O O . ARG A 1 256 ? -4.225 -0.873 1.242 1.00 93.62 256 ARG A O 1
ATOM 1990 N N . HIS A 1 257 ? -4.277 0.737 2.813 1.00 93.81 257 HIS A N 1
ATOM 1991 C CA . HIS A 1 257 ? -5.717 0.651 3.035 1.00 93.81 257 HIS A CA 1
ATOM 1992 C C . HIS A 1 257 ? -6.517 0.965 1.761 1.00 93.81 257 HIS A C 1
ATOM 1994 O O . HIS A 1 257 ? -7.381 0.183 1.364 1.00 93.81 257 HIS A O 1
ATOM 2000 N N . TYR A 1 258 ? -6.231 2.094 1.111 1.00 96.06 258 TYR A N 1
ATOM 2001 C CA . TYR A 1 258 ? -6.984 2.556 -0.055 1.00 96.06 258 TYR A CA 1
ATOM 2002 C C . TYR A 1 258 ? -6.793 1.665 -1.290 1.00 96.06 258 TYR A C 1
ATOM 2004 O O . TYR A 1 258 ? -7.781 1.339 -1.949 1.00 96.06 258 TYR A O 1
ATOM 2012 N N . VAL A 1 259 ? -5.574 1.181 -1.539 1.00 96.12 259 VAL A N 1
ATOM 2013 C CA . VAL A 1 259 ? -5.274 0.206 -2.595 1.00 96.12 259 VAL A CA 1
ATOM 2014 C C . VAL A 1 259 ? -5.996 -1.108 -2.317 1.00 96.12 259 VAL A C 1
ATOM 2016 O O . VAL A 1 259 ? -6.698 -1.624 -3.189 1.00 96.12 259 VAL A O 1
ATOM 2019 N N . ARG A 1 260 ? -5.901 -1.641 -1.089 1.00 93.94 260 ARG A N 1
ATOM 2020 C CA . ARG A 1 260 ? -6.583 -2.893 -0.733 1.00 93.94 260 ARG A CA 1
ATOM 2021 C C . ARG A 1 260 ? -8.096 -2.771 -0.870 1.00 93.94 260 ARG A C 1
ATOM 2023 O O . ARG A 1 260 ? -8.731 -3.729 -1.312 1.00 93.94 260 ARG A O 1
ATOM 2030 N N . LYS A 1 261 ? -8.655 -1.608 -0.524 1.00 93.31 261 LYS A N 1
ATOM 2031 C CA . LYS A 1 261 ? -10.071 -1.286 -0.710 1.00 93.31 261 LYS A CA 1
ATOM 2032 C C . LYS A 1 261 ? -10.461 -1.242 -2.190 1.00 93.31 261 LYS A C 1
ATOM 2034 O O . LYS A 1 261 ? -11.462 -1.853 -2.550 1.00 93.31 261 LYS A O 1
ATOM 2039 N N . ALA A 1 262 ? -9.680 -0.571 -3.039 1.00 95.31 262 ALA A N 1
ATOM 2040 C CA . ALA A 1 262 ? -9.921 -0.530 -4.484 1.00 95.31 262 ALA A CA 1
ATOM 2041 C C . ALA A 1 262 ? -9.943 -1.944 -5.081 1.00 95.31 262 ALA A C 1
ATOM 2043 O O . ALA A 1 262 ? -10.862 -2.299 -5.814 1.00 95.31 262 ALA A O 1
ATOM 2044 N N . VAL A 1 263 ? -8.968 -2.774 -4.702 1.00 94.75 263 VAL A N 1
ATOM 2045 C CA . VAL A 1 263 ? -8.890 -4.179 -5.119 1.00 94.75 263 VAL A CA 1
ATOM 2046 C C . VAL A 1 263 ? -10.089 -4.985 -4.625 1.00 94.75 263 VAL A C 1
ATOM 2048 O O . VAL A 1 263 ? -10.696 -5.692 -5.417 1.00 94.75 263 VAL A O 1
ATOM 2051 N N . ALA A 1 264 ? -10.457 -4.862 -3.345 1.00 90.19 264 ALA A N 1
ATOM 2052 C CA . ALA A 1 264 ? -11.599 -5.566 -2.757 1.00 90.19 264 ALA A CA 1
ATOM 2053 C C . ALA A 1 264 ? -12.912 -5.286 -3.497 1.00 90.19 264 ALA A C 1
ATOM 2055 O O . ALA A 1 264 ? -13.707 -6.187 -3.759 1.00 90.19 264 ALA A O 1
ATOM 2056 N N . GLU A 1 265 ? -13.159 -4.013 -3.800 1.00 90.19 265 GLU A N 1
ATOM 2057 C CA . GLU A 1 265 ? -14.364 -3.599 -4.508 1.00 90.19 265 GLU A CA 1
ATOM 2058 C C . GLU A 1 265 ? -14.324 -4.058 -5.967 1.00 90.19 265 GLU A C 1
ATOM 2060 O O . GLU A 1 265 ? -15.303 -4.635 -6.435 1.00 90.19 265 GLU A O 1
ATOM 2065 N N . ALA A 1 266 ? -13.187 -3.898 -6.649 1.00 92.06 266 ALA A N 1
ATOM 2066 C CA . ALA A 1 266 ? -13.020 -4.332 -8.032 1.00 92.06 266 ALA A CA 1
ATOM 2067 C C . ALA A 1 266 ? -13.164 -5.852 -8.200 1.00 92.06 266 ALA A C 1
ATOM 2069 O O . ALA A 1 266 ? -13.847 -6.292 -9.117 1.00 92.06 266 ALA A O 1
ATOM 2070 N N . ASP A 1 267 ? -12.572 -6.655 -7.315 1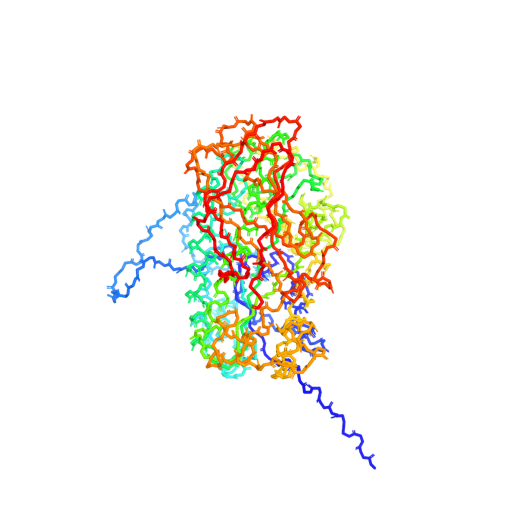.00 89.75 267 ASP A N 1
ATOM 2071 C CA . ASP A 1 267 ? -12.674 -8.119 -7.348 1.00 89.75 267 ASP A CA 1
ATOM 2072 C C . ASP A 1 267 ? -14.117 -8.605 -7.132 1.00 89.75 267 ASP A C 1
ATOM 2074 O O . ASP A 1 267 ? -14.562 -9.572 -7.743 1.00 89.75 267 ASP A O 1
ATOM 2078 N N . ARG A 1 268 ? -14.894 -7.890 -6.307 1.00 85.06 268 ARG A N 1
ATOM 2079 C CA . ARG A 1 268 ? -16.310 -8.198 -6.054 1.00 85.06 268 ARG A CA 1
ATOM 2080 C C . ARG A 1 268 ? -17.235 -7.787 -7.203 1.00 85.06 268 ARG A C 1
ATOM 2082 O O . ARG A 1 268 ? -18.285 -8.411 -7.380 1.00 85.06 268 ARG A O 1
ATOM 2089 N N . GLU A 1 269 ? -16.911 -6.694 -7.892 1.00 87.94 269 GLU A N 1
ATOM 2090 C CA . GLU A 1 269 ? -17.795 -6.029 -8.861 1.00 87.94 269 GLU A CA 1
ATOM 2091 C C . GLU A 1 269 ? -17.479 -6.351 -10.324 1.00 87.94 269 GLU A C 1
ATOM 2093 O O . GLU A 1 269 ? -18.355 -6.192 -11.176 1.00 87.94 269 GLU A O 1
ATOM 2098 N N . LEU A 1 270 ? -16.256 -6.785 -10.633 1.00 89.38 270 LEU A N 1
ATOM 2099 C CA . LEU A 1 270 ? -15.816 -7.042 -11.999 1.00 89.38 270 LEU A CA 1
ATOM 2100 C C . LEU A 1 270 ? -15.762 -8.539 -12.305 1.00 89.38 270 LEU A C 1
ATOM 2102 O O . LEU A 1 270 ? -15.109 -9.308 -11.607 1.00 89.38 270 LEU A O 1
ATOM 2106 N N . ASP A 1 271 ? -16.360 -8.933 -13.428 1.00 89.44 271 ASP A N 1
ATOM 2107 C CA . ASP A 1 271 ? -16.206 -10.285 -13.963 1.00 89.44 271 ASP A CA 1
ATOM 2108 C C . ASP A 1 271 ? -14.757 -10.534 -14.420 1.00 89.44 271 ASP A C 1
ATOM 2110 O O . ASP A 1 271 ? -14.130 -9.662 -15.026 1.00 89.44 271 ASP A O 1
ATOM 2114 N N . GLY A 1 272 ? -14.231 -11.739 -14.196 1.00 90.75 272 GLY A N 1
ATOM 2115 C CA . GLY A 1 272 ? -12.911 -12.163 -14.672 1.00 90.75 272 GLY A CA 1
ATOM 2116 C C . GLY A 1 272 ? -12.265 -13.208 -13.757 1.00 90.75 272 GLY A C 1
ATOM 2117 O O . GLY A 1 272 ? -12.919 -13.701 -12.840 1.00 90.75 272 GLY A O 1
ATOM 2118 N N . PRO A 1 273 ? -10.986 -13.561 -13.987 1.00 91.06 273 PRO A N 1
ATOM 2119 C CA . PRO A 1 273 ? -10.247 -14.452 -13.094 1.00 91.06 273 PRO A CA 1
ATOM 2120 C C . PRO A 1 273 ? -10.138 -13.916 -11.665 1.00 91.06 273 PRO A C 1
ATOM 2122 O O . PRO A 1 273 ? -10.280 -14.695 -10.737 1.00 91.06 273 PRO A O 1
ATOM 2125 N N . GLY A 1 274 ? -9.952 -12.604 -11.496 1.00 92.00 274 GLY A N 1
ATOM 2126 C CA . GLY A 1 274 ? -9.903 -11.936 -10.193 1.00 92.00 274 GLY A CA 1
ATOM 2127 C C . GLY A 1 274 ? -9.021 -10.686 -10.201 1.00 92.00 274 GLY A C 1
ATOM 2128 O O . GLY A 1 274 ? -8.319 -10.403 -11.183 1.00 92.00 274 GLY A O 1
ATOM 2129 N N . VAL A 1 275 ? -9.065 -9.926 -9.114 1.00 95.19 275 VAL A N 1
ATOM 2130 C CA . VAL A 1 275 ? -8.162 -8.810 -8.815 1.00 95.19 275 VAL A CA 1
ATOM 2131 C C . VAL A 1 275 ? -7.558 -9.048 -7.435 1.00 95.19 275 VAL A C 1
ATOM 2133 O O . VAL A 1 275 ? -8.266 -9.111 -6.436 1.00 95.19 275 VAL A O 1
ATOM 2136 N N . LEU A 1 276 ? -6.237 -9.175 -7.371 1.00 95.00 276 LEU A N 1
ATOM 2137 C CA . LEU A 1 276 ? -5.514 -9.486 -6.143 1.00 95.00 276 LEU A CA 1
ATOM 2138 C C . LEU A 1 276 ? -4.695 -8.295 -5.675 1.00 95.00 276 LEU A C 1
ATOM 2140 O O . LEU A 1 276 ? -4.176 -7.523 -6.479 1.00 95.00 276 LEU A O 1
ATOM 2144 N N . PHE A 1 277 ? -4.547 -8.185 -4.359 1.00 95.38 277 PHE A N 1
ATOM 2145 C CA . PHE A 1 277 ? -3.598 -7.274 -3.742 1.00 95.38 277 PHE A CA 1
ATOM 2146 C C . PHE A 1 277 ? -2.418 -8.084 -3.221 1.00 95.38 277 PHE A C 1
ATOM 2148 O O . PHE A 1 277 ? -2.617 -9.050 -2.482 1.00 95.38 277 PHE A O 1
ATOM 2155 N N . ALA A 1 278 ? -1.206 -7.679 -3.587 1.00 94.38 278 ALA A N 1
ATOM 2156 C CA . ALA A 1 278 ? 0.028 -8.267 -3.087 1.00 94.38 278 ALA A CA 1
ATOM 2157 C C . ALA A 1 278 ? 0.818 -7.201 -2.318 1.00 94.38 278 ALA A C 1
ATOM 2159 O O . ALA A 1 278 ? 1.415 -6.295 -2.906 1.00 94.38 278 ALA A O 1
ATOM 2160 N N . SER A 1 279 ? 0.798 -7.300 -0.987 1.00 92.00 279 SER A N 1
ATOM 2161 C CA . SER A 1 279 ? 1.653 -6.488 -0.124 1.00 92.00 279 SER A CA 1
ATOM 2162 C C . SER A 1 279 ? 3.002 -7.184 0.031 1.00 92.00 279 SER A C 1
ATOM 2164 O O . SER A 1 279 ? 3.022 -8.309 0.527 1.00 92.00 279 SER A O 1
ATOM 2166 N N . PRO A 1 280 ? 4.127 -6.539 -0.315 1.00 90.06 280 PRO A N 1
ATOM 2167 C CA . PRO A 1 280 ? 5.447 -7.147 -0.173 1.00 90.06 280 PRO A CA 1
ATOM 2168 C C . PRO A 1 280 ? 5.917 -7.250 1.291 1.00 90.06 280 PRO A C 1
ATOM 2170 O O . PRO A 1 280 ? 7.009 -7.745 1.542 1.00 90.06 280 PRO A O 1
ATOM 2173 N N . GLY A 1 281 ? 5.132 -6.755 2.258 1.00 89.00 281 GLY A N 1
ATOM 2174 C CA . GLY A 1 281 ? 5.418 -6.922 3.688 1.00 89.00 281 GLY A CA 1
ATOM 2175 C C . GLY A 1 281 ? 6.604 -6.117 4.218 1.00 89.00 281 GLY A C 1
ATOM 2176 O O . GLY A 1 281 ? 7.172 -6.493 5.234 1.00 89.00 281 GLY A O 1
ATOM 2177 N N . PHE A 1 282 ? 6.994 -5.031 3.543 1.00 92.69 282 PHE A N 1
ATOM 2178 C CA . PHE A 1 282 ? 8.089 -4.170 3.999 1.00 92.69 282 PHE A CA 1
ATOM 2179 C C . PHE A 1 282 ? 7.747 -3.528 5.343 1.00 92.69 282 PHE A C 1
ATOM 2181 O O . PHE A 1 282 ? 6.766 -2.784 5.403 1.00 92.69 282 PHE A O 1
ATOM 2188 N N . GLY A 1 283 ? 8.581 -3.768 6.356 1.00 90.88 283 GLY A N 1
ATOM 2189 C CA . GLY A 1 283 ? 8.567 -3.098 7.657 1.00 90.88 283 GLY A CA 1
ATOM 2190 C C . GLY A 1 283 ? 9.502 -1.882 7.730 1.00 90.88 283 GLY A C 1
ATOM 2191 O O . GLY A 1 283 ? 10.250 -1.618 6.782 1.00 90.88 283 GLY A O 1
ATOM 2192 N N . PRO A 1 284 ? 9.495 -1.134 8.851 1.00 92.25 284 PRO A N 1
ATOM 2193 C CA . PRO A 1 284 ? 10.456 -0.061 9.107 1.00 92.25 284 PRO A CA 1
ATOM 2194 C C . PRO A 1 284 ? 11.916 -0.495 8.929 1.00 92.25 284 PRO A C 1
ATOM 2196 O O . PRO A 1 284 ? 12.700 0.258 8.359 1.00 92.25 284 PRO A O 1
ATOM 2199 N N . GLU A 1 285 ? 12.270 -1.718 9.322 1.00 93.88 285 GLU A N 1
ATOM 2200 C CA . GLU A 1 285 ? 13.621 -2.282 9.187 1.00 93.88 285 GLU A CA 1
ATOM 2201 C C . GLU A 1 285 ? 14.072 -2.502 7.734 1.00 93.88 285 GLU A C 1
ATOM 2203 O O . GLU A 1 285 ? 15.242 -2.791 7.490 1.00 93.88 285 GLU A O 1
ATOM 2208 N N . ASN A 1 286 ? 13.139 -2.439 6.779 1.00 95.38 286 ASN A N 1
ATOM 2209 C CA . ASN A 1 286 ? 13.369 -2.727 5.368 1.00 95.38 286 ASN A CA 1
ATOM 2210 C C . ASN A 1 286 ? 13.481 -1.455 4.523 1.00 95.38 286 ASN A C 1
ATOM 2212 O O . ASN A 1 286 ? 13.749 -1.552 3.322 1.00 95.38 286 ASN A O 1
ATOM 2216 N N . SER A 1 287 ? 13.296 -0.282 5.135 1.00 95.19 287 SER A N 1
ATOM 2217 C CA . SER A 1 287 ? 13.506 1.021 4.504 1.00 95.19 287 SER A CA 1
ATOM 2218 C C . SER A 1 287 ? 14.951 1.199 4.036 1.00 95.19 287 SER A C 1
ATOM 2220 O O . SER A 1 287 ? 15.849 0.418 4.359 1.00 95.19 287 SER A O 1
ATOM 2222 N N . THR A 1 288 ? 15.204 2.264 3.273 1.00 92.19 288 THR A N 1
ATOM 2223 C CA . THR A 1 288 ? 16.561 2.562 2.809 1.00 92.19 288 THR A CA 1
ATOM 2224 C C . THR A 1 288 ? 17.508 2.743 3.995 1.00 92.19 288 THR A C 1
ATOM 2226 O O . THR A 1 288 ? 17.133 3.348 5.003 1.00 92.19 288 THR A O 1
ATOM 2229 N N . ASN A 1 289 ? 18.737 2.242 3.854 1.00 91.94 289 ASN A N 1
ATOM 2230 C CA . ASN A 1 289 ? 19.821 2.383 4.835 1.00 91.94 289 ASN A CA 1
ATOM 2231 C C . ASN A 1 289 ? 19.492 1.872 6.252 1.00 91.94 289 ASN A C 1
ATOM 2233 O O . ASN A 1 289 ? 20.188 2.226 7.196 1.00 91.94 289 ASN A O 1
ATOM 2237 N N . ALA A 1 290 ? 18.454 1.055 6.414 1.00 93.88 290 ALA A N 1
ATOM 2238 C CA . ALA A 1 290 ? 18.252 0.285 7.632 1.00 93.88 290 ALA A CA 1
ATOM 2239 C C . ALA A 1 290 ? 19.164 -0.955 7.646 1.00 93.88 290 ALA A C 1
ATOM 2241 O O . ALA A 1 290 ? 19.604 -1.430 6.594 1.00 93.88 290 ALA A O 1
ATOM 2242 N N . ASP A 1 291 ? 19.396 -1.536 8.825 1.00 93.31 291 ASP A N 1
ATOM 2243 C CA . ASP A 1 291 ? 20.253 -2.723 8.989 1.00 93.31 291 ASP A CA 1
ATOM 2244 C C . ASP A 1 291 ? 19.788 -3.930 8.153 1.00 93.31 291 ASP A C 1
ATOM 2246 O O . ASP A 1 291 ? 20.600 -4.749 7.717 1.00 93.31 291 ASP A O 1
ATOM 2250 N N . ARG A 1 292 ? 18.473 -4.046 7.917 1.00 94.19 292 ARG A N 1
ATOM 2251 C CA . ARG A 1 292 ? 17.844 -5.090 7.088 1.00 94.19 292 ARG A CA 1
ATOM 2252 C C . ARG A 1 292 ? 17.135 -4.496 5.868 1.00 94.19 292 ARG A C 1
ATOM 2254 O O . ARG A 1 292 ? 16.046 -4.944 5.499 1.00 94.19 292 ARG A O 1
ATOM 2261 N N . ALA A 1 293 ? 17.756 -3.493 5.245 1.00 94.69 293 ALA A N 1
ATOM 2262 C CA . ALA A 1 293 ? 17.201 -2.789 4.097 1.00 94.69 293 ALA A CA 1
ATOM 2263 C C . ALA A 1 293 ? 16.856 -3.732 2.933 1.00 94.69 293 ALA A C 1
ATOM 2265 O O . ALA A 1 293 ? 17.688 -4.495 2.441 1.00 94.69 293 ALA A O 1
ATOM 2266 N N . TRP A 1 294 ? 15.633 -3.604 2.426 1.00 96.38 294 TRP A N 1
ATOM 2267 C CA . TRP A 1 294 ? 15.175 -4.221 1.175 1.00 96.38 294 TRP A CA 1
ATOM 2268 C C . TRP A 1 294 ? 15.176 -3.227 0.011 1.00 96.38 294 TRP A C 1
ATOM 2270 O O . TRP A 1 294 ? 14.707 -3.524 -1.089 1.00 96.38 294 TRP A O 1
ATOM 2280 N N . LEU A 1 295 ? 15.716 -2.034 0.249 1.00 94.69 295 LEU A N 1
ATOM 2281 C CA . LEU A 1 295 ? 15.898 -0.982 -0.736 1.00 94.69 295 LEU A CA 1
ATOM 2282 C C . LEU A 1 295 ? 17.383 -0.747 -0.975 1.00 94.69 295 LEU A C 1
ATOM 2284 O O . LEU A 1 295 ? 18.220 -0.958 -0.094 1.00 94.69 295 LEU A O 1
ATOM 2288 N N . TRP A 1 296 ? 17.722 -0.301 -2.177 1.00 91.62 296 TRP A N 1
ATOM 2289 C CA . TRP A 1 296 ? 19.063 0.201 -2.437 1.00 91.62 296 TRP A CA 1
ATOM 2290 C C . TRP A 1 296 ? 19.322 1.473 -1.631 1.00 91.62 296 TRP A C 1
ATOM 2292 O O . TRP A 1 296 ? 18.412 2.302 -1.517 1.00 91.62 296 TRP A O 1
ATOM 2302 N N . PRO A 1 297 ? 20.552 1.646 -1.112 1.00 88.44 297 PRO A N 1
ATOM 2303 C CA . PRO A 1 297 ? 20.871 2.762 -0.242 1.00 88.44 297 PRO A CA 1
ATOM 2304 C C . PRO A 1 297 ? 20.735 4.105 -0.961 1.00 88.44 297 PRO A C 1
ATOM 2306 O O . PRO A 1 297 ? 20.784 4.194 -2.190 1.00 88.44 297 PRO A O 1
ATOM 2309 N N . ALA A 1 298 ? 20.588 5.153 -0.164 1.00 83.56 298 ALA A N 1
ATOM 2310 C CA . ALA A 1 298 ? 20.534 6.542 -0.575 1.00 83.56 298 ALA A CA 1
ATOM 2311 C C . ALA A 1 298 ? 21.674 7.305 0.135 1.00 83.56 298 ALA A C 1
ATOM 2313 O O . ALA A 1 298 ? 21.688 7.337 1.357 1.00 83.56 298 ALA A O 1
ATOM 2314 N N . PRO A 1 299 ? 22.642 7.907 -0.575 1.00 78.25 299 PRO A N 1
ATOM 2315 C CA . PRO A 1 299 ? 22.915 7.706 -1.993 1.00 78.25 299 PRO A CA 1
ATOM 2316 C C . PRO A 1 299 ? 23.257 6.240 -2.300 1.00 78.25 299 PRO A C 1
ATOM 2318 O O . PRO A 1 299 ? 23.888 5.554 -1.501 1.00 78.25 299 PRO A O 1
ATOM 2321 N N . SER A 1 300 ? 22.904 5.767 -3.495 1.00 74.75 300 SER A N 1
ATOM 2322 C CA . SER A 1 300 ? 23.345 4.441 -3.971 1.00 74.75 300 SER A CA 1
ATOM 2323 C C . SER A 1 300 ? 24.798 4.437 -4.464 1.00 74.75 300 SER A C 1
ATOM 2325 O O . SER A 1 300 ? 25.393 3.376 -4.673 1.00 74.75 300 SER A O 1
ATOM 2327 N N . MET A 1 301 ? 25.391 5.625 -4.617 1.00 65.19 301 MET A N 1
ATOM 2328 C CA . MET A 1 301 ? 26.799 5.824 -4.953 1.00 65.19 301 MET A CA 1
ATOM 2329 C C . MET A 1 301 ? 27.705 5.206 -3.874 1.00 65.19 301 MET A C 1
ATOM 2331 O O . MET A 1 301 ? 27.547 5.487 -2.691 1.00 65.19 301 MET A O 1
ATOM 2335 N N . GLY A 1 302 ? 28.662 4.367 -4.284 1.00 57.53 302 GLY A N 1
ATOM 2336 C CA . GLY A 1 302 ? 29.634 3.727 -3.384 1.00 57.53 302 GLY A CA 1
ATOM 2337 C C . GLY A 1 302 ? 29.229 2.350 -2.841 1.00 57.53 302 GLY A C 1
ATOM 2338 O O . GLY A 1 302 ? 30.074 1.643 -2.295 1.00 57.53 302 GLY A O 1
ATOM 2339 N N . HIS A 1 303 ? 27.983 1.905 -3.039 1.00 70.94 303 HIS A N 1
ATOM 2340 C CA . HIS A 1 303 ? 27.615 0.520 -2.738 1.00 70.94 303 HIS A CA 1
ATOM 2341 C C . HIS A 1 303 ? 28.186 -0.406 -3.815 1.00 70.94 303 HIS A C 1
ATOM 2343 O O . HIS A 1 303 ? 27.710 -0.355 -4.943 1.00 70.94 303 HIS A O 1
ATOM 2349 N N . ALA A 1 304 ? 29.153 -1.271 -3.490 1.00 69.12 304 ALA A N 1
ATOM 2350 C CA . ALA A 1 304 ? 29.912 -2.064 -4.473 1.00 69.12 304 ALA A CA 1
ATOM 2351 C C . ALA A 1 304 ? 29.036 -2.717 -5.565 1.00 69.12 304 ALA A C 1
ATOM 2353 O O . ALA A 1 304 ? 29.303 -2.573 -6.752 1.00 69.12 304 ALA A O 1
ATOM 2354 N N . THR A 1 305 ? 27.916 -3.339 -5.181 1.00 70.25 305 THR A N 1
ATOM 2355 C CA . THR A 1 305 ? 27.008 -4.003 -6.134 1.00 70.25 305 THR A CA 1
ATOM 2356 C C . THR A 1 305 ? 26.296 -3.044 -7.096 1.00 70.25 305 THR A C 1
ATOM 2358 O O . THR A 1 305 ? 26.087 -3.394 -8.251 1.00 70.25 305 THR A O 1
ATOM 2361 N N . VAL A 1 306 ? 25.903 -1.849 -6.641 1.00 71.00 306 VAL A N 1
ATOM 2362 C CA . VAL A 1 306 ? 25.171 -0.875 -7.476 1.00 71.00 306 VAL A CA 1
ATOM 2363 C C . VAL A 1 306 ? 26.145 0.029 -8.201 1.00 71.00 306 VAL A C 1
ATOM 2365 O O . VAL A 1 306 ? 25.989 0.261 -9.391 1.00 71.00 306 VAL A O 1
ATOM 2368 N N . GLY A 1 307 ? 27.162 0.511 -7.489 1.00 68.06 307 GLY A N 1
ATOM 2369 C CA . GLY A 1 307 ? 28.223 1.360 -8.000 1.00 68.06 307 GLY A CA 1
ATOM 2370 C C . GLY A 1 307 ? 28.863 0.754 -9.237 1.00 68.06 307 GLY A C 1
ATOM 2371 O O . GLY A 1 307 ? 28.856 1.407 -10.270 1.00 68.06 307 GLY A O 1
ATOM 2372 N N . ASP A 1 308 ? 29.300 -0.506 -9.191 1.00 68.44 308 ASP A N 1
ATOM 2373 C CA . ASP A 1 308 ? 29.952 -1.151 -10.337 1.00 68.44 308 ASP A CA 1
ATOM 2374 C C . ASP A 1 308 ? 28.997 -1.325 -11.532 1.00 68.44 308 ASP A C 1
ATOM 2376 O O . ASP A 1 308 ? 29.357 -1.044 -12.680 1.00 68.44 308 ASP A O 1
ATOM 2380 N N . GLU A 1 309 ? 27.753 -1.748 -11.271 1.00 69.56 309 GLU A N 1
ATOM 2381 C CA . GLU A 1 309 ? 26.735 -1.940 -12.312 1.00 69.56 309 GLU A CA 1
ATOM 2382 C C . GLU A 1 309 ? 26.314 -0.605 -12.957 1.00 69.56 309 GLU A C 1
ATOM 2384 O O . GLU A 1 309 ? 26.162 -0.530 -14.179 1.00 69.56 309 GLU A O 1
ATOM 2389 N N . ARG A 1 310 ? 26.167 0.465 -12.164 1.00 74.19 310 ARG A N 1
ATOM 2390 C CA . ARG A 1 310 ? 25.804 1.812 -12.634 1.00 74.19 310 ARG A CA 1
ATOM 2391 C C . ARG A 1 310 ? 26.969 2.529 -13.282 1.00 74.19 310 ARG A C 1
ATOM 2393 O O . ARG A 1 310 ? 26.759 3.204 -14.286 1.00 74.19 310 ARG A O 1
ATOM 2400 N N . HIS A 1 311 ? 28.186 2.367 -12.768 1.00 66.50 311 HIS A N 1
ATOM 2401 C CA . HIS A 1 311 ? 29.381 3.033 -13.288 1.00 66.50 311 HIS A CA 1
ATOM 2402 C C . HIS A 1 311 ? 29.568 2.711 -14.773 1.00 66.50 311 HIS A C 1
ATOM 2404 O O . HIS A 1 311 ? 29.747 3.606 -15.600 1.00 66.50 311 HIS A O 1
ATOM 2410 N N . ALA A 1 312 ? 29.407 1.436 -15.136 1.00 65.94 312 ALA A N 1
ATOM 2411 C CA . ALA A 1 312 ? 29.487 0.979 -16.521 1.00 65.94 312 ALA A CA 1
ATOM 2412 C C . ALA A 1 312 ? 28.436 1.631 -17.445 1.00 65.94 312 ALA A C 1
ATOM 2414 O O . ALA A 1 312 ? 28.728 1.907 -18.610 1.00 65.94 312 ALA A O 1
ATOM 2415 N N . VAL A 1 313 ? 27.229 1.898 -16.935 1.00 69.25 313 VAL A N 1
ATOM 2416 C CA . VAL A 1 313 ? 26.116 2.494 -17.696 1.00 69.25 313 VAL A CA 1
ATOM 2417 C C . VAL A 1 313 ? 26.244 4.018 -17.779 1.00 69.25 313 VAL A C 1
ATOM 2419 O O . VAL A 1 313 ? 26.040 4.602 -18.845 1.00 69.25 313 VAL A O 1
ATOM 2422 N N . CYS A 1 314 ? 26.614 4.667 -16.675 1.00 71.12 314 CYS A N 1
ATOM 2423 C CA . CYS A 1 314 ? 26.632 6.121 -16.544 1.00 71.12 314 CYS A CA 1
ATOM 2424 C C . CYS A 1 314 ? 27.875 6.778 -17.161 1.00 71.12 314 CYS A C 1
ATOM 2426 O O . CYS A 1 314 ? 27.773 7.914 -17.623 1.00 71.12 314 CYS A O 1
ATOM 2428 N N . HIS A 1 315 ? 29.023 6.088 -17.218 1.00 64.75 315 HIS A N 1
ATOM 2429 C CA . HIS A 1 315 ? 30.291 6.679 -17.677 1.00 64.75 315 HIS A CA 1
ATOM 2430 C C . HIS A 1 315 ? 30.697 6.336 -19.112 1.00 64.75 315 HIS A C 1
ATOM 2432 O O . HIS A 1 315 ? 31.732 6.807 -19.575 1.00 64.75 315 HIS A O 1
ATOM 2438 N N . GLY A 1 316 ? 29.937 5.511 -19.839 1.00 57.84 316 GLY A N 1
ATOM 2439 C CA . GLY A 1 316 ? 30.242 5.206 -21.245 1.00 57.84 316 GLY A CA 1
ATOM 2440 C C . GLY A 1 316 ? 31.654 4.644 -21.502 1.00 57.84 316 GLY A C 1
ATOM 2441 O O . GLY A 1 316 ? 32.128 4.709 -22.633 1.00 57.84 316 GLY A O 1
ATOM 2442 N N . GLY A 1 317 ? 32.322 4.103 -20.475 1.00 52.69 317 GLY A N 1
ATOM 2443 C CA . GLY A 1 317 ? 33.693 3.591 -20.548 1.00 52.69 317 GLY A CA 1
ATOM 2444 C C . GLY A 1 317 ? 34.810 4.588 -20.204 1.00 52.69 317 GLY A C 1
ATOM 2445 O O . GLY A 1 317 ? 35.975 4.203 -20.292 1.00 52.69 317 GLY A O 1
ATOM 2446 N N . GLU A 1 318 ? 34.506 5.826 -19.799 1.00 48.78 318 GLU A N 1
ATOM 2447 C CA . GLU A 1 318 ? 35.515 6.745 -19.251 1.00 48.78 318 GLU A CA 1
ATOM 2448 C C . GLU A 1 318 ? 35.803 6.443 -17.766 1.00 48.78 318 GLU A C 1
ATOM 2450 O O . GLU A 1 318 ? 34.960 5.934 -17.024 1.00 48.78 318 GLU A O 1
ATOM 2455 N N . THR A 1 319 ? 37.058 6.658 -17.365 1.00 43.72 319 THR A N 1
ATOM 2456 C CA . THR A 1 319 ? 37.662 6.185 -16.108 1.00 43.72 319 THR A CA 1
ATOM 2457 C C . THR A 1 319 ? 36.927 6.643 -14.847 1.00 43.72 319 THR A C 1
ATOM 2459 O O . THR A 1 319 ? 36.401 7.751 -14.804 1.00 43.72 319 THR A O 1
ATOM 2462 N N . HIS A 1 320 ? 36.953 5.773 -13.827 1.00 47.50 320 HIS A N 1
ATOM 2463 C CA . HIS A 1 320 ? 36.470 5.984 -12.457 1.00 47.50 320 HIS A CA 1
ATOM 2464 C C . HIS A 1 320 ? 36.651 7.430 -11.980 1.00 47.50 320 HIS A C 1
ATOM 2466 O O . HIS A 1 320 ? 37.772 7.939 -11.942 1.00 47.50 320 HIS A O 1
ATOM 2472 N N . VAL A 1 321 ? 35.553 8.074 -11.579 1.00 48.53 321 VAL A N 1
ATOM 2473 C CA . VAL A 1 321 ? 35.649 9.181 -10.631 1.00 48.53 321 VAL A CA 1
ATOM 2474 C C . VAL A 1 321 ? 35.805 8.512 -9.270 1.00 48.53 321 VAL A C 1
ATOM 2476 O O . VAL A 1 321 ? 34.818 8.128 -8.650 1.00 48.53 321 VAL A O 1
ATOM 2479 N N . ASP A 1 322 ? 37.053 8.295 -8.853 1.00 48.91 322 ASP A N 1
ATOM 2480 C CA . ASP A 1 322 ? 37.381 7.965 -7.465 1.00 48.91 322 ASP A CA 1
ATOM 2481 C C . ASP A 1 322 ? 37.091 9.218 -6.627 1.00 48.91 322 ASP A C 1
ATOM 2483 O O . ASP A 1 322 ? 37.966 10.049 -6.394 1.00 48.91 322 ASP A O 1
ATOM 2487 N N . GLY A 1 323 ? 35.823 9.405 -6.273 1.00 55.03 323 GLY A N 1
ATOM 2488 C CA . GLY A 1 323 ? 35.357 10.468 -5.396 1.00 55.03 323 GLY A CA 1
ATOM 2489 C C . GLY A 1 323 ? 34.589 9.849 -4.243 1.00 55.03 323 GLY A C 1
ATOM 2490 O O . GLY A 1 323 ? 33.652 9.075 -4.447 1.00 55.03 323 GLY A O 1
ATOM 2491 N N . SER A 1 324 ? 34.996 10.169 -3.024 1.00 62.84 324 SER A N 1
ATOM 2492 C CA . SER A 1 324 ? 34.183 9.912 -1.846 1.00 62.84 324 SER A CA 1
ATOM 2493 C C . SER A 1 324 ? 32.904 10.759 -1.901 1.00 62.84 324 SER A C 1
ATOM 2495 O O . SER A 1 324 ? 32.832 11.777 -2.591 1.00 62.84 324 SER A O 1
ATOM 2497 N N . PHE A 1 325 ? 31.878 10.372 -1.142 1.00 61.69 325 PHE A N 1
ATOM 2498 C CA . PHE A 1 325 ? 30.696 11.220 -0.956 1.00 61.69 325 PHE A CA 1
ATOM 2499 C C . PHE A 1 325 ? 31.062 12.618 -0.410 1.00 61.69 325 PHE A C 1
ATOM 2501 O O . PHE A 1 325 ? 30.367 13.593 -0.680 1.00 61.69 325 PHE A O 1
ATOM 2508 N N . GLU A 1 326 ? 32.178 12.730 0.312 1.00 65.38 326 GLU A N 1
ATOM 2509 C CA . GLU A 1 326 ? 32.710 13.995 0.828 1.00 65.38 326 GLU A CA 1
ATOM 2510 C C . GLU A 1 326 ? 33.229 14.887 -0.314 1.00 65.38 326 GLU A C 1
ATOM 2512 O O . GLU A 1 326 ? 32.876 16.062 -0.367 1.00 65.38 326 GLU A O 1
ATOM 2517 N N . ASP A 1 327 ? 33.924 14.318 -1.306 1.00 65.19 327 ASP A N 1
ATOM 2518 C CA . ASP A 1 327 ? 34.345 15.046 -2.516 1.00 65.19 327 ASP A CA 1
ATOM 2519 C C . ASP A 1 327 ? 33.138 15.543 -3.334 1.00 65.19 327 ASP A C 1
ATOM 2521 O O . ASP A 1 327 ? 33.172 16.611 -3.955 1.00 65.19 327 ASP A O 1
ATOM 2525 N N . LEU A 1 328 ? 32.043 14.774 -3.322 1.00 64.50 328 LEU A N 1
ATOM 2526 C CA . LEU A 1 328 ? 30.784 15.169 -3.946 1.00 64.50 328 LEU A CA 1
ATOM 2527 C C . LEU A 1 328 ? 30.128 16.339 -3.200 1.00 64.50 328 LEU A C 1
ATOM 2529 O O . LEU A 1 328 ? 29.667 17.283 -3.843 1.00 64.50 328 LEU A O 1
ATOM 2533 N N . LEU A 1 329 ? 30.076 16.283 -1.866 1.00 63.69 329 LEU A N 1
ATOM 2534 C CA . LEU A 1 329 ? 29.524 17.358 -1.043 1.00 63.69 329 LEU A CA 1
ATOM 2535 C C . LEU A 1 329 ? 30.316 18.657 -1.199 1.00 63.69 329 LEU A C 1
ATOM 2537 O O . LEU A 1 329 ? 29.691 19.701 -1.363 1.00 63.69 329 LEU A O 1
ATOM 2541 N N . ASP A 1 330 ? 31.646 18.601 -1.259 1.00 63.69 330 ASP A N 1
ATOM 2542 C CA . ASP A 1 330 ? 32.491 19.773 -1.524 1.00 63.69 330 ASP A CA 1
ATOM 2543 C C . ASP A 1 330 ? 32.186 20.387 -2.905 1.00 63.69 330 ASP A C 1
ATOM 2545 O O . ASP A 1 330 ? 32.100 21.611 -3.066 1.00 63.69 330 ASP A O 1
ATOM 2549 N N . GLY A 1 331 ? 31.932 19.542 -3.910 1.00 59.97 331 GLY A N 1
ATOM 2550 C CA . GLY A 1 331 ? 31.436 19.974 -5.218 1.00 59.97 331 GLY A CA 1
ATOM 2551 C C . GLY A 1 331 ? 30.037 20.600 -5.158 1.00 59.97 331 GLY A C 1
ATOM 2552 O O . GLY A 1 331 ? 29.756 21.567 -5.871 1.00 59.97 331 GLY A O 1
ATOM 2553 N N . ILE A 1 332 ? 29.163 20.091 -4.283 1.00 57.81 332 ILE A N 1
ATOM 2554 C CA . ILE A 1 332 ? 27.791 20.577 -4.097 1.00 57.81 332 ILE A CA 1
ATOM 2555 C C . ILE A 1 332 ? 27.739 21.876 -3.287 1.00 57.81 332 ILE A C 1
ATOM 2557 O O . ILE A 1 332 ? 26.925 22.740 -3.596 1.00 57.81 332 ILE A O 1
ATOM 2561 N N . GLU A 1 333 ? 28.594 22.078 -2.288 1.00 54.44 333 GLU A N 1
ATOM 2562 C CA . GLU A 1 333 ? 28.709 23.367 -1.597 1.00 54.44 333 GLU A CA 1
ATOM 2563 C C . GLU A 1 333 ? 29.182 24.459 -2.569 1.00 54.44 333 GLU A C 1
ATOM 2565 O O . GLU A 1 333 ? 28.655 25.576 -2.561 1.00 54.44 333 GLU A O 1
ATOM 2570 N N . GLY A 1 334 ? 30.072 24.107 -3.505 1.00 53.44 334 GLY A N 1
ATOM 2571 C CA . GLY A 1 334 ? 30.390 24.940 -4.668 1.00 53.44 334 GLY A CA 1
ATOM 2572 C C . GLY A 1 334 ? 29.186 25.188 -5.593 1.00 53.44 334 GLY A C 1
ATOM 2573 O O . GLY A 1 334 ? 28.973 26.317 -6.034 1.00 53.44 334 GLY A O 1
ATOM 2574 N N . PHE A 1 335 ? 28.365 24.166 -5.850 1.00 46.72 335 PHE A N 1
ATOM 2575 C CA . PHE A 1 335 ? 27.160 24.209 -6.697 1.00 46.72 335 PHE A CA 1
ATOM 2576 C C . PHE A 1 335 ? 26.012 25.042 -6.097 1.00 46.72 335 PHE A C 1
ATOM 2578 O O . PHE A 1 335 ? 25.434 25.887 -6.782 1.00 46.72 335 PHE A O 1
ATOM 2585 N N . LEU A 1 336 ? 25.699 24.863 -4.810 1.00 50.12 336 LEU A N 1
ATOM 2586 C CA . LEU A 1 336 ? 24.689 25.629 -4.072 1.00 50.12 336 LEU A CA 1
ATOM 2587 C C . LEU A 1 336 ? 25.136 27.080 -3.844 1.00 50.12 336 LEU A C 1
ATOM 2589 O O . LEU A 1 336 ? 24.293 27.972 -3.763 1.00 50.12 336 LEU A O 1
ATOM 2593 N N . GLY A 1 337 ? 26.445 27.348 -3.810 1.00 48.69 337 GLY A N 1
ATOM 2594 C CA . GLY A 1 337 ? 26.999 28.704 -3.849 1.00 48.69 337 GLY A CA 1
ATOM 2595 C C . GLY A 1 337 ? 26.901 29.388 -5.223 1.00 48.69 337 GLY A C 1
ATOM 2596 O O . GLY A 1 337 ? 27.032 30.609 -5.310 1.00 48.69 337 GLY A O 1
ATOM 2597 N N . MET A 1 338 ? 26.639 28.630 -6.292 1.00 41.97 338 MET A N 1
ATOM 2598 C CA . MET A 1 338 ? 26.711 29.066 -7.690 1.00 41.97 338 MET A CA 1
ATOM 2599 C C . MET A 1 338 ? 25.420 28.725 -8.453 1.00 41.97 338 MET A C 1
ATOM 2601 O O . MET A 1 338 ? 25.460 28.264 -9.594 1.00 41.97 338 MET A O 1
ATOM 2605 N N . VAL A 1 339 ? 24.256 28.942 -7.827 1.00 43.25 339 VAL A N 1
ATOM 2606 C CA . VAL A 1 339 ? 22.933 28.741 -8.446 1.00 43.25 339 VAL A CA 1
ATOM 2607 C C . VAL A 1 339 ? 22.792 29.662 -9.664 1.00 43.25 339 VAL A C 1
ATOM 2609 O O . VAL A 1 339 ? 22.384 30.818 -9.560 1.00 43.25 339 VAL A O 1
ATOM 2612 N N . GLY A 1 340 ? 23.193 29.160 -10.830 1.00 43.38 340 GLY A N 1
ATOM 2613 C CA . GLY A 1 340 ? 23.126 29.887 -12.090 1.00 43.38 340 GLY A CA 1
ATOM 2614 C C . GLY A 1 340 ? 23.748 29.188 -13.297 1.00 43.38 340 GLY A C 1
ATOM 2615 O O . GLY A 1 340 ? 23.280 29.442 -14.402 1.00 43.38 340 GLY A O 1
ATOM 2616 N N . VAL A 1 341 ? 24.761 28.321 -13.144 1.00 43.31 341 VAL A N 1
ATOM 2617 C CA . VAL A 1 341 ? 25.397 27.646 -14.298 1.00 43.31 341 VAL A CA 1
ATOM 2618 C C . VAL A 1 341 ? 26.005 26.293 -13.889 1.00 43.31 341 VAL A C 1
ATOM 2620 O O . VAL A 1 341 ? 27.209 26.182 -13.676 1.00 43.31 341 VAL A O 1
ATOM 2623 N N . GLY A 1 342 ? 25.179 25.258 -13.735 1.00 49.97 342 GLY A N 1
ATOM 2624 C CA . GLY A 1 342 ? 25.672 23.878 -13.681 1.00 49.97 342 GLY A CA 1
ATOM 2625 C C . GLY A 1 342 ? 25.862 23.331 -15.096 1.00 49.97 342 GLY A C 1
ATOM 2626 O O . GLY A 1 342 ? 25.064 23.641 -15.975 1.00 49.97 342 GLY A O 1
ATOM 2627 N N . ASP A 1 343 ? 26.910 22.541 -15.326 1.00 63.47 343 ASP A N 1
ATOM 2628 C CA . ASP A 1 343 ? 27.028 21.723 -16.536 1.00 63.47 343 ASP A CA 1
ATOM 2629 C C . ASP A 1 343 ? 25.950 20.630 -16.479 1.00 63.47 343 ASP A C 1
ATOM 2631 O O . ASP A 1 343 ? 25.978 19.785 -15.579 1.00 63.47 343 ASP A O 1
ATOM 2635 N N . ASP A 1 344 ? 24.986 20.652 -17.406 1.00 67.06 344 ASP A N 1
ATOM 2636 C CA . ASP A 1 344 ? 23.903 19.662 -17.498 1.00 67.06 344 ASP A CA 1
ATOM 2637 C C . ASP A 1 344 ? 24.450 18.223 -17.467 1.00 67.06 344 ASP A C 1
ATOM 2639 O O . ASP A 1 344 ? 23.814 17.327 -16.911 1.00 67.06 344 ASP A O 1
ATOM 2643 N N . ALA A 1 345 ? 25.667 17.998 -17.980 1.00 68.81 345 ALA A N 1
ATOM 2644 C CA . ALA A 1 345 ? 26.323 16.695 -17.956 1.00 68.81 345 ALA A CA 1
ATOM 2645 C C . ALA A 1 345 ? 26.619 16.187 -16.534 1.00 68.81 345 ALA A C 1
ATOM 2647 O O . ALA A 1 345 ? 26.502 14.988 -16.277 1.00 68.81 345 ALA A O 1
ATOM 2648 N N . PHE A 1 346 ? 26.965 17.075 -15.598 1.00 70.62 346 PHE A N 1
ATOM 2649 C CA . PHE A 1 346 ? 27.235 16.708 -14.206 1.00 70.62 346 PHE A CA 1
ATOM 2650 C C . PHE A 1 346 ? 25.950 16.320 -13.465 1.00 70.62 346 PHE A C 1
ATOM 2652 O O . PHE A 1 346 ? 25.915 15.298 -12.780 1.00 70.62 346 PHE A O 1
ATOM 2659 N N . ILE A 1 347 ? 24.867 17.084 -13.650 1.00 69.00 347 ILE A N 1
ATOM 2660 C CA . ILE A 1 347 ? 23.556 16.750 -13.070 1.00 69.00 347 ILE A CA 1
ATOM 2661 C C . ILE A 1 347 ? 23.035 15.439 -13.663 1.00 69.00 347 ILE A C 1
ATOM 2663 O O . ILE A 1 347 ? 22.593 14.564 -12.919 1.00 69.00 347 ILE A O 1
ATOM 2667 N N . GLU A 1 348 ? 23.136 15.260 -14.984 1.00 71.00 348 GLU A N 1
ATOM 2668 C CA . GLU A 1 348 ? 22.768 14.001 -15.639 1.00 71.00 348 GLU A CA 1
ATOM 2669 C C . GLU A 1 348 ? 23.560 12.815 -15.082 1.00 71.00 348 GLU A C 1
ATOM 2671 O O . GLU A 1 348 ? 22.997 11.738 -14.867 1.00 71.00 348 GLU A O 1
ATOM 2676 N N . HIS A 1 349 ? 24.855 13.009 -14.833 1.00 74.19 349 HIS A N 1
ATOM 2677 C CA . HIS A 1 349 ? 25.706 11.988 -14.248 1.00 74.19 349 HIS A CA 1
ATOM 2678 C C . HIS A 1 349 ? 25.241 11.607 -12.834 1.00 74.19 349 HIS A C 1
ATOM 2680 O O . HIS A 1 349 ? 25.059 10.424 -12.543 1.00 74.19 349 HIS A O 1
ATOM 2686 N N . LEU A 1 350 ? 24.953 12.594 -11.983 1.00 74.00 350 LEU A N 1
ATOM 2687 C CA . LEU A 1 350 ? 24.455 12.347 -10.631 1.00 74.00 350 LEU A CA 1
ATOM 2688 C C . LEU A 1 350 ? 23.097 11.655 -10.616 1.00 74.00 350 LEU A C 1
ATOM 2690 O O . LEU A 1 350 ? 22.930 10.658 -9.915 1.00 74.00 350 LEU A O 1
ATOM 2694 N N . MET A 1 351 ? 22.146 12.120 -11.427 1.00 75.50 351 MET A N 1
ATOM 2695 C CA . MET A 1 351 ? 20.844 11.463 -11.561 1.00 75.50 351 MET A CA 1
ATOM 2696 C C . MET A 1 351 ? 20.995 10.008 -12.014 1.00 75.50 351 MET A C 1
ATOM 2698 O O . MET A 1 351 ? 20.289 9.132 -11.522 1.00 75.50 351 MET A O 1
ATOM 2702 N N . CYS A 1 352 ? 21.934 9.727 -12.922 1.00 77.75 352 CYS A N 1
ATOM 2703 C CA . CYS A 1 352 ? 22.220 8.370 -13.372 1.00 77.75 352 CYS A CA 1
ATOM 2704 C C . CYS A 1 352 ? 22.751 7.493 -12.228 1.00 77.75 352 CYS A C 1
ATOM 2706 O O . CYS A 1 352 ? 22.259 6.378 -12.036 1.00 77.75 352 CYS A O 1
ATOM 2708 N N . THR A 1 353 ? 23.708 7.985 -11.445 1.00 76.25 353 THR A N 1
ATOM 2709 C CA . THR A 1 353 ? 24.312 7.214 -10.352 1.00 76.25 353 THR A CA 1
ATOM 2710 C C . THR A 1 353 ? 23.333 6.974 -9.204 1.00 76.25 353 THR A C 1
ATOM 2712 O O . THR A 1 353 ? 23.324 5.889 -8.633 1.00 76.25 353 THR A O 1
ATOM 2715 N N . PHE A 1 354 ? 22.468 7.945 -8.908 1.00 80.94 354 PHE A N 1
ATOM 2716 C CA . PHE A 1 354 ? 21.496 7.871 -7.814 1.00 80.94 354 PHE A CA 1
ATOM 2717 C C . PHE A 1 354 ? 20.184 7.185 -8.195 1.00 80.94 354 PHE A C 1
ATOM 2719 O O . PHE A 1 354 ? 19.396 6.883 -7.302 1.00 80.94 354 PHE A O 1
ATOM 2726 N N . ALA A 1 355 ? 19.937 6.941 -9.484 1.00 82.69 355 ALA A N 1
ATOM 2727 C CA . ALA A 1 355 ? 18.676 6.397 -9.982 1.00 82.69 355 ALA A CA 1
ATOM 2728 C C . ALA A 1 355 ? 18.156 5.155 -9.226 1.00 82.69 355 ALA A C 1
ATOM 2730 O O . ALA A 1 355 ? 16.954 5.115 -8.991 1.00 82.69 355 ALA A O 1
ATOM 2731 N N . PRO A 1 356 ? 18.997 4.186 -8.804 1.00 87.88 356 PRO A N 1
ATOM 2732 C CA . PRO A 1 356 ? 18.534 3.012 -8.058 1.00 87.88 356 PRO A CA 1
ATOM 2733 C C . PRO A 1 356 ? 18.072 3.284 -6.629 1.00 87.88 356 PRO A C 1
ATOM 2735 O O . PRO A 1 356 ? 17.429 2.418 -6.041 1.00 87.88 356 PRO A O 1
ATOM 2738 N N . SER A 1 357 ? 18.442 4.426 -6.042 1.00 88.50 357 SER A N 1
ATOM 2739 C CA . SER A 1 357 ? 18.174 4.715 -4.628 1.00 88.50 357 SER A CA 1
ATOM 2740 C C . SER A 1 357 ? 16.680 4.592 -4.341 1.00 88.50 357 SER A C 1
ATOM 2742 O O . SER A 1 357 ? 15.855 4.989 -5.163 1.00 88.50 357 SER A O 1
ATOM 2744 N N . PHE A 1 358 ? 16.332 4.049 -3.174 1.00 91.19 358 PHE A N 1
ATOM 2745 C CA . PHE A 1 358 ? 14.947 3.792 -2.763 1.00 91.19 358 PHE A CA 1
ATOM 2746 C C . PHE A 1 358 ? 14.186 2.741 -3.596 1.00 91.19 358 PHE A C 1
ATOM 2748 O O . PHE A 1 358 ? 13.048 2.436 -3.249 1.00 91.19 358 PHE A O 1
ATOM 2755 N N . HIS A 1 359 ? 14.753 2.156 -4.659 1.00 93.44 359 HIS A N 1
ATOM 2756 C CA . HIS A 1 359 ? 14.130 1.017 -5.346 1.00 93.44 359 HIS A CA 1
ATOM 2757 C C . HIS A 1 359 ? 14.414 -0.301 -4.621 1.00 93.44 359 HIS A C 1
ATOM 2759 O O . HIS A 1 359 ? 15.447 -0.413 -3.955 1.00 93.44 359 HIS A O 1
ATOM 2765 N N . PRO A 1 360 ? 13.554 -1.326 -4.790 1.00 95.50 360 PRO A N 1
ATOM 2766 C CA . PRO A 1 360 ? 13.815 -2.653 -4.251 1.00 95.50 360 PRO A CA 1
ATOM 2767 C C . PRO A 1 360 ? 15.180 -3.191 -4.689 1.00 95.50 360 PRO A C 1
ATOM 2769 O O . PRO A 1 360 ? 15.507 -3.217 -5.881 1.00 95.50 360 PRO A O 1
ATOM 2772 N N . ASN A 1 361 ? 15.971 -3.620 -3.710 1.00 94.12 361 ASN A N 1
ATOM 2773 C CA . ASN A 1 361 ? 17.183 -4.402 -3.926 1.00 94.12 361 ASN A CA 1
ATOM 2774 C C . ASN A 1 361 ? 16.804 -5.885 -4.167 1.00 94.12 361 ASN A C 1
ATOM 2776 O O . ASN A 1 361 ? 15.612 -6.186 -4.263 1.00 94.12 361 ASN A O 1
ATOM 2780 N N . PRO A 1 362 ? 17.755 -6.828 -4.315 1.00 94.31 362 PRO A N 1
ATOM 2781 C CA . PRO A 1 362 ? 17.416 -8.236 -4.521 1.00 94.31 362 PRO A CA 1
ATOM 2782 C C . PRO A 1 362 ? 16.471 -8.813 -3.456 1.00 94.31 362 PRO A C 1
ATOM 2784 O O . PRO A 1 362 ? 15.488 -9.444 -3.826 1.00 94.31 362 PRO A O 1
ATOM 2787 N N . ASP A 1 363 ? 16.690 -8.520 -2.172 1.00 95.94 363 ASP A N 1
ATOM 2788 C CA . ASP A 1 363 ? 15.841 -9.026 -1.085 1.00 95.94 363 ASP A CA 1
ATOM 2789 C C . ASP A 1 363 ? 14.427 -8.426 -1.145 1.00 95.94 363 ASP A C 1
ATOM 2791 O O . ASP A 1 363 ? 13.430 -9.131 -0.977 1.00 95.94 363 ASP A O 1
ATOM 2795 N N . GLY A 1 364 ? 14.315 -7.132 -1.461 1.00 96.44 364 GLY A N 1
ATOM 2796 C CA . GLY A 1 364 ? 13.021 -6.481 -1.671 1.00 96.44 364 GLY A CA 1
ATOM 2797 C C . GLY A 1 364 ? 12.284 -6.980 -2.909 1.00 96.44 364 GLY A C 1
ATOM 2798 O O . GLY A 1 364 ? 11.067 -7.159 -2.885 1.00 96.44 364 GLY A O 1
ATOM 2799 N N . ALA A 1 365 ? 13.011 -7.235 -3.996 1.00 96.62 365 ALA A N 1
ATOM 2800 C CA . ALA A 1 365 ? 12.464 -7.825 -5.208 1.00 96.62 365 ALA A CA 1
ATOM 2801 C C . ALA A 1 365 ? 11.949 -9.251 -4.959 1.00 96.62 365 ALA A C 1
ATOM 2803 O O . ALA A 1 365 ? 10.878 -9.606 -5.456 1.00 96.62 365 ALA A O 1
ATOM 2804 N N . ASP A 1 366 ? 12.662 -10.028 -4.144 1.00 96.31 366 ASP A N 1
ATOM 2805 C CA . ASP A 1 366 ? 12.244 -11.359 -3.709 1.00 96.31 366 ASP A CA 1
ATOM 2806 C C . ASP A 1 366 ? 11.024 -11.297 -2.778 1.00 96.31 366 ASP A C 1
ATOM 2808 O O . ASP A 1 366 ? 10.138 -12.145 -2.876 1.00 96.31 366 ASP A O 1
ATOM 2812 N N . ALA A 1 367 ? 10.914 -10.281 -1.916 1.00 95.81 367 ALA A N 1
ATOM 2813 C CA . ALA A 1 367 ? 9.717 -10.051 -1.102 1.00 95.81 367 ALA A CA 1
ATOM 2814 C C . ALA A 1 367 ? 8.476 -9.759 -1.967 1.00 95.81 367 ALA A C 1
ATOM 2816 O O . ALA A 1 367 ? 7.417 -10.347 -1.745 1.00 95.81 367 ALA A O 1
ATOM 2817 N N . TYR A 1 368 ? 8.611 -8.932 -3.011 1.00 97.25 368 TYR A N 1
ATOM 2818 C CA . TYR A 1 368 ? 7.557 -8.742 -4.015 1.00 97.25 368 TYR A CA 1
ATOM 2819 C C . TYR A 1 368 ? 7.208 -10.043 -4.746 1.00 97.25 368 TYR A C 1
ATOM 2821 O O . TYR A 1 368 ? 6.028 -10.351 -4.911 1.00 97.25 368 TYR A O 1
ATOM 2829 N N . ALA A 1 369 ? 8.213 -10.808 -5.181 1.00 97.00 369 ALA A N 1
ATOM 2830 C CA . ALA A 1 369 ? 8.004 -12.068 -5.888 1.00 97.00 369 ALA A CA 1
ATOM 2831 C C . ALA A 1 369 ? 7.245 -13.086 -5.029 1.00 97.00 369 ALA A C 1
ATOM 2833 O O . ALA A 1 369 ? 6.260 -13.643 -5.508 1.00 97.00 369 ALA A O 1
ATOM 2834 N N . ARG A 1 370 ? 7.643 -13.266 -3.762 1.00 95.62 370 ARG A N 1
ATOM 2835 C CA . ARG A 1 370 ? 6.937 -14.127 -2.798 1.00 95.62 370 ARG A CA 1
ATOM 2836 C C . ARG A 1 370 ? 5.506 -13.661 -2.575 1.00 95.62 370 ARG A C 1
ATOM 2838 O O . ARG A 1 370 ? 4.588 -14.432 -2.805 1.00 95.62 370 ARG A O 1
ATOM 2845 N N . ALA A 1 371 ? 5.299 -12.382 -2.262 1.00 94.50 371 ALA A N 1
ATOM 2846 C CA . ALA A 1 371 ? 3.960 -11.855 -2.016 1.00 94.50 371 ALA A CA 1
ATOM 2847 C C . ALA A 1 371 ? 3.007 -12.038 -3.209 1.00 94.50 371 ALA A C 1
ATOM 2849 O O . ALA A 1 371 ? 1.828 -12.333 -3.017 1.00 94.50 371 ALA A O 1
ATOM 2850 N N . VAL A 1 372 ? 3.490 -11.862 -4.444 1.00 95.81 372 VAL A N 1
ATOM 2851 C CA . VAL A 1 372 ? 2.676 -12.103 -5.644 1.00 95.81 372 VAL A CA 1
ATOM 2852 C C . VAL A 1 372 ? 2.452 -13.598 -5.872 1.00 95.81 372 VAL A C 1
ATOM 2854 O O . VAL A 1 372 ? 1.324 -13.983 -6.174 1.00 95.81 372 VAL A O 1
ATOM 2857 N N . LEU A 1 373 ? 3.489 -14.430 -5.726 1.00 95.06 373 LEU A N 1
ATOM 2858 C CA . LEU A 1 373 ? 3.396 -15.881 -5.893 1.00 95.06 373 LEU A CA 1
ATOM 2859 C C . LEU A 1 373 ? 2.414 -16.493 -4.892 1.00 95.06 373 LEU A C 1
ATOM 2861 O O . LEU A 1 373 ? 1.493 -17.180 -5.314 1.00 95.06 373 LEU A O 1
ATOM 2865 N N . ASP A 1 374 ? 2.524 -16.158 -3.608 1.00 92.00 374 ASP A N 1
ATOM 2866 C CA . ASP A 1 374 ? 1.640 -16.666 -2.555 1.00 92.00 374 ASP A CA 1
ATOM 2867 C C . ASP A 1 374 ? 0.174 -16.327 -2.851 1.00 92.00 374 ASP A C 1
ATOM 2869 O O . ASP A 1 374 ? -0.724 -17.152 -2.685 1.00 92.00 374 ASP A O 1
ATOM 2873 N N . ARG A 1 375 ? -0.088 -15.106 -3.338 1.00 91.69 375 ARG A N 1
ATOM 2874 C CA . ARG A 1 375 ? -1.441 -14.673 -3.720 1.00 91.69 375 ARG A CA 1
ATOM 2875 C C . ARG A 1 375 ? -1.930 -15.374 -4.975 1.00 91.69 375 ARG A C 1
ATOM 2877 O O . ARG A 1 375 ? -3.108 -15.719 -5.046 1.00 91.69 375 ARG A O 1
ATOM 2884 N N . TYR A 1 376 ? -1.050 -15.573 -5.948 1.00 92.56 376 TYR A N 1
ATOM 2885 C CA . TYR A 1 376 ? -1.354 -16.302 -7.169 1.00 92.56 376 TYR A CA 1
ATOM 2886 C C . TYR A 1 376 ? -1.691 -17.767 -6.875 1.00 92.56 376 TYR A C 1
ATOM 2888 O O . TYR A 1 376 ? -2.743 -18.230 -7.301 1.00 92.56 376 TYR A O 1
ATOM 2896 N N . GLU A 1 377 ? -0.862 -18.470 -6.103 1.00 90.44 377 GLU A N 1
ATOM 2897 C CA . GLU A 1 377 ? -1.072 -19.870 -5.721 1.00 90.44 377 GLU A CA 1
ATOM 2898 C C . GLU A 1 377 ? -2.336 -20.023 -4.873 1.00 90.44 377 GLU A C 1
ATOM 2900 O O . GLU A 1 377 ? -3.209 -20.821 -5.212 1.00 90.44 377 GLU A O 1
ATOM 2905 N N . ALA A 1 378 ? -2.521 -19.176 -3.851 1.00 86.31 378 ALA A N 1
ATOM 2906 C CA . ALA A 1 378 ? -3.743 -19.175 -3.046 1.00 86.31 378 ALA A CA 1
ATOM 2907 C C . ALA A 1 378 ? -5.004 -18.946 -3.896 1.00 86.31 378 ALA A C 1
ATOM 2909 O O . ALA A 1 378 ? -6.065 -19.499 -3.600 1.00 86.31 378 ALA A O 1
ATOM 2910 N N . HIS A 1 379 ? -4.900 -18.144 -4.958 1.00 86.69 379 HIS A N 1
ATOM 2911 C CA . HIS A 1 379 ? -5.986 -17.907 -5.899 1.00 86.69 379 HIS A CA 1
ATOM 2912 C C . HIS A 1 379 ? -6.198 -19.067 -6.887 1.00 86.69 379 HIS A C 1
ATOM 2914 O O . HIS A 1 379 ? -7.344 -19.411 -7.188 1.00 86.69 379 HIS A O 1
ATOM 2920 N N . ALA A 1 380 ? -5.125 -19.665 -7.404 1.00 85.56 380 ALA A N 1
ATOM 2921 C CA . ALA A 1 380 ? -5.171 -20.757 -8.372 1.00 85.56 380 ALA A CA 1
ATOM 2922 C C . ALA A 1 380 ? -5.699 -22.053 -7.737 1.00 85.56 380 ALA A C 1
ATOM 2924 O O . ALA A 1 380 ? -6.589 -22.699 -8.299 1.00 85.56 380 ALA A O 1
ATOM 2925 N N . ASP A 1 381 ? -5.232 -22.364 -6.528 1.00 82.44 381 ASP A N 1
ATOM 2926 C CA . ASP A 1 381 ? -5.583 -23.574 -5.778 1.00 82.44 381 ASP A CA 1
ATOM 2927 C C . ASP A 1 381 ? -6.894 -23.437 -4.991 1.00 82.44 381 ASP A C 1
ATOM 2929 O O . ASP A 1 381 ? -7.410 -24.410 -4.436 1.00 82.44 381 ASP A O 1
ATOM 2933 N N . ALA A 1 382 ? -7.475 -22.234 -4.970 1.00 77.69 382 ALA A N 1
ATOM 2934 C CA . ALA A 1 382 ? -8.724 -21.913 -4.296 1.00 77.69 382 ALA A CA 1
ATOM 2935 C C . ALA A 1 382 ? -9.869 -22.875 -4.664 1.00 77.69 382 ALA A C 1
ATOM 2937 O O . ALA A 1 382 ? -10.530 -22.728 -5.703 1.00 77.69 382 ALA A O 1
ATOM 2938 N N . SER A 1 383 ? -10.199 -23.801 -3.758 1.00 72.31 383 SER A N 1
ATOM 2939 C CA . SER A 1 383 ? -11.429 -24.589 -3.837 1.00 72.31 383 SER A CA 1
ATOM 2940 C C . SER A 1 383 ? -12.538 -23.991 -2.967 1.00 72.31 383 SER A C 1
ATOM 2942 O O . SER A 1 383 ? -12.288 -23.405 -1.915 1.00 72.31 383 SER A O 1
ATOM 2944 N N . VAL A 1 384 ? -13.805 -24.208 -3.351 1.00 68.75 384 VAL A N 1
ATOM 2945 C CA . VAL A 1 384 ? -14.981 -23.826 -2.534 1.00 68.75 384 VAL A CA 1
ATOM 2946 C C . VAL A 1 384 ? -14.872 -24.384 -1.110 1.00 68.75 384 VAL A C 1
ATOM 2948 O O . VAL A 1 384 ? -15.299 -23.752 -0.145 1.00 68.75 384 VAL A O 1
ATOM 2951 N N . ARG A 1 385 ? -14.313 -25.591 -0.968 1.00 69.75 385 ARG A N 1
ATOM 2952 C CA . ARG A 1 385 ? -14.138 -26.248 0.327 1.00 69.75 385 ARG A CA 1
ATOM 2953 C C . ARG A 1 385 ? -13.117 -25.511 1.187 1.00 69.75 385 ARG A C 1
ATOM 2955 O O . ARG A 1 385 ? -13.355 -25.374 2.389 1.00 69.75 385 ARG A O 1
ATOM 2962 N N . ASP A 1 386 ? -12.034 -25.039 0.586 1.00 69.69 386 ASP A N 1
ATOM 2963 C CA . ASP A 1 386 ? -11.002 -24.275 1.281 1.00 69.69 386 ASP A CA 1
ATOM 2964 C C . ASP A 1 386 ? -11.538 -22.902 1.676 1.00 69.69 386 ASP A C 1
ATOM 2966 O O . ASP A 1 386 ? -11.354 -22.512 2.820 1.00 69.69 386 ASP A O 1
ATOM 2970 N N . SER A 1 387 ? -12.354 -22.248 0.836 1.00 67.38 387 SER A N 1
ATOM 2971 C CA . SER A 1 387 ? -13.051 -20.996 1.197 1.00 67.38 387 SER A CA 1
ATOM 2972 C C . SER A 1 387 ? -13.886 -21.151 2.465 1.00 67.38 387 SER A C 1
ATOM 2974 O O . SER A 1 387 ? -13.799 -20.363 3.403 1.00 67.38 387 SER A O 1
ATOM 2976 N N . VAL A 1 388 ? -14.676 -22.219 2.537 1.00 66.12 388 VAL A N 1
ATOM 2977 C CA . VAL A 1 388 ? -15.526 -22.508 3.701 1.00 66.12 388 VAL A CA 1
ATOM 2978 C C . VAL A 1 388 ? -14.679 -22.865 4.922 1.00 66.12 388 VAL A C 1
ATOM 2980 O O . VAL A 1 388 ? -15.004 -22.496 6.053 1.00 66.12 388 VAL A O 1
ATOM 2983 N N . SER A 1 389 ? -13.574 -23.572 4.690 1.00 69.12 389 SER A N 1
ATOM 2984 C CA . SER A 1 389 ? -12.606 -23.968 5.713 1.00 69.12 389 SER A CA 1
ATOM 2985 C C . SER A 1 389 ? -11.605 -22.868 6.065 1.00 69.12 389 SER A C 1
ATOM 2987 O O . SER A 1 389 ? -10.809 -23.072 6.969 1.00 69.12 389 SER A O 1
ATOM 2989 N N . ALA A 1 390 ? -11.622 -21.711 5.416 1.00 69.88 390 ALA A N 1
ATOM 2990 C CA . ALA A 1 390 ? -10.891 -20.525 5.844 1.00 69.88 390 ALA A CA 1
ATOM 2991 C C . ALA A 1 390 ? -11.826 -19.623 6.654 1.00 69.88 390 ALA A C 1
ATOM 2993 O O . ALA A 1 390 ? -11.484 -19.209 7.757 1.00 69.88 390 ALA A O 1
ATOM 2994 N N . LEU A 1 391 ? -13.061 -19.447 6.179 1.00 68.38 391 LEU A N 1
ATOM 2995 C CA . LEU A 1 391 ? -14.027 -18.505 6.745 1.00 68.38 391 LEU A CA 1
ATOM 2996 C C . LEU A 1 391 ? -14.839 -19.045 7.925 1.00 68.38 391 LEU A C 1
ATOM 2998 O O . LEU A 1 391 ? -15.313 -18.258 8.732 1.00 68.38 391 LEU A O 1
ATOM 3002 N N . GLY A 1 392 ? -15.038 -20.363 8.048 1.00 66.31 392 GLY A N 1
ATOM 3003 C CA . GLY A 1 392 ? -15.903 -20.918 9.100 1.00 66.31 392 GLY A CA 1
ATOM 3004 C C . GLY A 1 392 ? -15.348 -20.744 10.521 1.00 66.31 392 GLY A C 1
ATOM 3005 O O . GLY A 1 392 ? -14.138 -20.807 10.716 1.00 66.31 392 GLY A O 1
ATOM 3006 N N . ASP A 1 393 ? -16.214 -20.596 11.526 1.00 66.94 393 ASP A N 1
ATOM 3007 C CA . ASP A 1 393 ? -15.801 -20.554 12.941 1.00 66.94 393 ASP A CA 1
ATOM 3008 C C . ASP A 1 393 ? -15.159 -21.908 13.322 1.00 66.94 393 ASP A C 1
ATOM 3010 O O . ASP A 1 393 ? -15.825 -22.951 13.205 1.00 66.94 393 ASP A O 1
ATOM 3014 N N . PRO A 1 394 ? -13.901 -21.939 13.812 1.00 68.00 394 PRO A N 1
ATOM 3015 C CA . PRO A 1 394 ? -13.226 -23.173 14.223 1.00 68.00 394 PRO A CA 1
ATOM 3016 C C . PRO A 1 394 ? -14.067 -24.044 15.174 1.00 68.00 394 PRO A C 1
ATOM 3018 O O . PRO A 1 394 ? -14.064 -25.276 15.077 1.00 68.00 394 PRO A O 1
ATOM 3021 N N . ARG A 1 395 ? -14.870 -23.424 16.050 1.00 65.44 395 ARG A N 1
ATOM 3022 C CA . ARG A 1 395 ? -15.765 -24.123 16.990 1.00 65.44 395 ARG A CA 1
ATOM 3023 C C . ARG A 1 395 ? -16.970 -24.761 16.313 1.00 65.44 395 ARG A C 1
ATOM 3025 O O . ARG A 1 395 ? -17.430 -25.818 16.753 1.00 65.44 395 ARG A O 1
ATOM 3032 N N . ASN A 1 396 ? -17.498 -24.133 15.266 1.00 63.72 396 ASN A N 1
ATOM 3033 C CA . ASN A 1 396 ? -18.639 -24.656 14.517 1.00 63.72 396 ASN A CA 1
ATOM 3034 C C . ASN A 1 396 ? -18.208 -25.709 13.494 1.00 63.72 396 ASN A C 1
ATOM 3036 O O . ASN A 1 396 ? -18.958 -26.667 13.272 1.00 63.72 396 ASN A O 1
ATOM 3040 N N . ARG A 1 397 ? -16.983 -25.614 12.956 1.00 61.03 397 ARG A N 1
ATOM 3041 C CA . ARG A 1 397 ? -16.373 -26.666 12.124 1.00 61.03 397 ARG A CA 1
ATOM 3042 C C . ARG A 1 397 ? -16.245 -27.983 12.864 1.00 61.03 397 ARG A C 1
ATOM 3044 O O . ARG A 1 397 ? -16.682 -29.004 12.342 1.00 61.03 397 ARG A O 1
ATOM 3051 N N . ALA A 1 398 ? -15.765 -27.954 14.109 1.00 61.06 398 ALA A N 1
ATOM 3052 C CA . ALA A 1 398 ? -15.676 -29.148 14.954 1.00 61.06 398 ALA A CA 1
ATOM 3053 C C . ALA A 1 398 ? -17.039 -29.838 15.175 1.00 61.06 398 ALA A C 1
ATOM 3055 O O . ALA A 1 398 ? -17.098 -31.003 15.560 1.00 61.06 398 ALA A O 1
ATOM 3056 N N . ARG A 1 399 ? -18.146 -29.126 14.924 1.00 68.38 399 ARG A N 1
ATOM 3057 C CA . ARG A 1 399 ? -19.520 -29.617 15.079 1.00 68.38 399 ARG A CA 1
ATOM 3058 C C . ARG A 1 399 ? -20.240 -29.867 13.747 1.00 68.38 399 ARG A C 1
ATOM 3060 O O . ARG A 1 399 ? -21.372 -30.340 13.788 1.00 68.38 399 ARG A O 1
ATOM 3067 N N . GLY A 1 400 ? -19.626 -29.553 12.601 1.00 62.16 400 GLY A N 1
ATOM 3068 C CA . GLY A 1 400 ? -20.201 -29.739 11.261 1.00 62.16 400 GLY A CA 1
ATOM 3069 C C . GLY A 1 400 ? -21.457 -28.905 10.973 1.00 62.16 400 GLY A C 1
ATOM 3070 O O . GLY A 1 400 ? -22.338 -29.370 10.256 1.00 62.16 400 GLY A O 1
ATOM 3071 N N . ARG A 1 401 ? -21.598 -27.716 11.581 1.00 66.69 401 ARG A N 1
ATOM 3072 C CA . ARG A 1 401 ? -22.870 -26.958 11.598 1.00 66.69 401 ARG A CA 1
ATOM 3073 C C . ARG A 1 401 ? -22.931 -25.711 10.720 1.00 66.69 401 ARG A C 1
ATOM 3075 O O . ARG A 1 401 ? -23.998 -25.113 10.630 1.00 66.69 401 ARG A O 1
ATOM 3082 N N . GLU A 1 402 ? -21.834 -25.304 10.097 1.00 72.94 402 GLU A N 1
ATOM 3083 C CA . GLU A 1 402 ? -21.804 -24.062 9.329 1.00 72.94 402 GLU A CA 1
ATOM 3084 C C . GLU A 1 402 ? -21.933 -24.323 7.826 1.00 72.94 402 GLU A C 1
ATOM 3086 O O . GLU A 1 402 ? -21.181 -25.107 7.251 1.00 72.94 402 GLU A O 1
ATOM 3091 N N . SER A 1 403 ? -22.919 -23.681 7.195 1.00 74.50 403 SER A N 1
ATOM 3092 C CA . SER A 1 403 ? -23.094 -23.740 5.742 1.00 74.50 403 SER A CA 1
ATOM 3093 C C . SER A 1 403 ? -22.213 -22.702 5.045 1.00 74.50 403 SER A C 1
ATOM 3095 O O . SER A 1 403 ? -21.967 -21.636 5.602 1.00 74.50 403 SER A O 1
ATOM 3097 N N . VAL A 1 404 ? -21.821 -22.970 3.794 1.00 70.38 404 VAL A N 1
ATOM 3098 C CA . VAL A 1 404 ? -21.077 -22.023 2.935 1.00 70.38 404 VAL A CA 1
ATOM 3099 C C . VAL A 1 404 ? -21.749 -20.655 2.897 1.00 70.38 404 VAL A C 1
ATOM 3101 O O . VAL A 1 404 ? -21.096 -19.633 3.044 1.00 70.38 404 VAL A O 1
ATOM 3104 N N . ARG A 1 405 ? -23.078 -20.643 2.763 1.00 72.94 405 ARG A N 1
ATOM 3105 C CA . ARG A 1 405 ? -23.866 -19.413 2.724 1.00 72.94 405 ARG A CA 1
ATOM 3106 C C . ARG A 1 405 ? -23.774 -18.623 4.027 1.00 72.94 405 ARG A C 1
ATOM 3108 O O . ARG A 1 405 ? -23.622 -17.419 3.967 1.00 72.94 405 ARG A O 1
ATOM 3115 N N . ALA A 1 406 ? -23.814 -19.293 5.179 1.00 73.38 406 ALA A N 1
ATOM 3116 C CA . ALA A 1 406 ? -23.671 -18.623 6.471 1.00 73.38 406 ALA A CA 1
ATOM 3117 C C . ALA A 1 406 ? -22.275 -17.998 6.641 1.00 73.38 406 ALA A C 1
ATOM 3119 O O . ALA A 1 406 ? -22.174 -16.871 7.113 1.00 73.38 406 ALA A O 1
ATOM 3120 N N . ALA A 1 407 ? -21.224 -18.700 6.201 1.00 69.94 407 ALA A N 1
ATOM 3121 C CA . ALA A 1 407 ? -19.860 -18.176 6.224 1.00 69.94 407 ALA A CA 1
ATOM 3122 C C . ALA A 1 407 ? -19.677 -16.985 5.264 1.00 69.94 407 ALA A C 1
ATOM 3124 O O . ALA A 1 407 ? -18.973 -16.040 5.594 1.00 69.94 407 ALA A O 1
ATOM 3125 N N . LEU A 1 408 ? -20.322 -17.008 4.094 1.00 71.56 408 LEU A N 1
ATOM 3126 C CA . LEU A 1 408 ? -20.276 -15.916 3.117 1.00 71.56 408 LEU A CA 1
ATOM 3127 C C . LEU A 1 408 ? -21.105 -14.697 3.562 1.00 71.56 408 LEU A C 1
ATOM 3129 O O . LEU A 1 408 ? -20.589 -13.581 3.565 1.00 71.56 408 LEU A O 1
ATOM 3133 N N . ASP A 1 409 ? -22.346 -14.910 4.015 1.00 72.56 409 ASP A N 1
ATOM 3134 C CA . ASP A 1 409 ? -23.238 -13.851 4.510 1.00 72.56 409 ASP A CA 1
ATOM 3135 C C . ASP A 1 409 ? -22.607 -13.098 5.704 1.00 72.56 409 ASP A C 1
ATOM 3137 O O . ASP A 1 409 ? -22.805 -11.892 5.840 1.00 72.56 409 ASP A O 1
ATOM 3141 N N . ARG A 1 410 ? -21.799 -13.779 6.539 1.00 68.44 410 ARG A N 1
ATOM 3142 C CA . ARG A 1 410 ? -21.064 -13.180 7.675 1.00 68.44 410 ARG A CA 1
ATOM 3143 C C . ARG A 1 410 ? -20.174 -12.009 7.260 1.00 68.44 410 ARG A C 1
ATOM 3145 O O . ARG A 1 410 ? -20.084 -11.026 7.990 1.00 68.44 410 ARG A O 1
ATOM 3152 N N . TYR A 1 411 ? -19.514 -12.128 6.115 1.00 64.81 411 TYR A N 1
ATOM 3153 C CA . TYR A 1 411 ? -18.554 -11.141 5.620 1.00 64.81 411 TYR A CA 1
ATOM 3154 C C . TYR A 1 411 ? -19.139 -10.277 4.488 1.00 64.81 411 TYR A C 1
ATOM 3156 O O . TYR A 1 411 ? -18.386 -9.602 3.792 1.00 64.81 411 TYR A O 1
ATOM 3164 N N . ASP A 1 412 ? -20.466 -10.312 4.290 1.00 65.12 412 ASP A N 1
ATOM 3165 C CA . ASP A 1 412 ? -21.168 -9.694 3.149 1.00 65.12 412 ASP A CA 1
ATOM 3166 C C . ASP A 1 412 ? -20.586 -10.124 1.785 1.00 65.12 412 ASP A C 1
ATOM 3168 O O . ASP A 1 412 ? -20.541 -9.373 0.807 1.00 65.12 412 ASP A O 1
ATOM 3172 N N . LEU A 1 413 ? -20.113 -11.370 1.712 1.00 65.81 413 LEU A N 1
ATOM 3173 C CA . LEU A 1 413 ? -19.546 -11.946 0.502 1.00 65.81 413 LEU A CA 1
ATOM 3174 C C . LEU A 1 413 ? -20.684 -12.555 -0.308 1.00 65.81 413 LEU A C 1
ATOM 3176 O O . LEU A 1 413 ? -21.350 -13.499 0.114 1.00 65.81 413 LEU A O 1
ATOM 3180 N N . ARG A 1 414 ? -20.939 -12.011 -1.496 1.00 60.94 414 ARG A N 1
ATOM 3181 C CA . ARG A 1 414 ? -22.007 -12.522 -2.357 1.00 60.94 414 ARG A CA 1
ATOM 3182 C C . ARG A 1 414 ? -21.515 -13.778 -3.078 1.00 60.94 414 ARG A C 1
ATOM 3184 O O . ARG A 1 414 ? -20.501 -13.701 -3.765 1.00 60.94 414 ARG A O 1
ATOM 3191 N N . PRO A 1 415 ? -22.238 -14.914 -3.020 1.00 56.44 415 PRO A N 1
ATOM 3192 C CA . PRO A 1 415 ? -21.881 -16.107 -3.794 1.00 56.44 415 PRO A CA 1
ATOM 3193 C C . PRO A 1 415 ? -21.812 -15.835 -5.304 1.00 56.44 415 PRO A C 1
ATOM 3195 O O . PRO A 1 415 ? -21.080 -16.508 -6.022 1.00 56.44 415 PRO A O 1
ATOM 3198 N N . GLU A 1 416 ? -22.580 -14.844 -5.766 1.00 56.50 416 GLU A N 1
ATOM 3199 C CA . GLU A 1 416 ? -22.636 -14.374 -7.154 1.00 56.50 416 GLU A CA 1
ATOM 3200 C C . GLU A 1 416 ? -21.319 -13.730 -7.612 1.00 56.50 416 GLU A C 1
ATOM 3202 O O . GLU A 1 416 ? -20.991 -13.824 -8.788 1.00 56.50 416 GLU A O 1
ATOM 3207 N N . SER A 1 417 ? -20.535 -13.169 -6.684 1.00 53.00 417 SER A N 1
ATOM 3208 C CA . SER A 1 417 ? -19.177 -12.655 -6.928 1.00 53.00 417 SER A CA 1
ATOM 3209 C C . SER A 1 417 ? -18.116 -13.769 -6.968 1.00 53.00 417 SER A C 1
ATOM 3211 O O . SER A 1 417 ? -16.934 -13.499 -7.140 1.00 53.00 417 SER A O 1
ATOM 3213 N N . GLY A 1 418 ? -18.522 -15.034 -6.800 1.00 59.12 418 GLY A N 1
ATOM 3214 C CA . GLY A 1 418 ? -17.637 -16.194 -6.778 1.00 59.12 418 GLY A CA 1
ATOM 3215 C C . GLY A 1 418 ? -16.986 -16.440 -5.412 1.00 59.12 418 GLY A C 1
ATOM 3216 O O . GLY A 1 418 ? -16.567 -15.534 -4.699 1.00 59.12 418 GLY A O 1
ATOM 3217 N N . THR A 1 419 ? -16.844 -17.712 -5.036 1.00 61.91 419 THR A N 1
ATOM 3218 C CA . THR A 1 419 ? -16.167 -18.132 -3.790 1.00 61.91 419 THR A CA 1
ATOM 3219 C C . THR A 1 419 ? -14.671 -17.804 -3.763 1.00 61.91 419 THR A C 1
ATOM 3221 O O . THR A 1 419 ? -14.057 -17.869 -2.703 1.00 61.91 419 THR A O 1
ATOM 3224 N N . ARG A 1 420 ? -14.076 -17.458 -4.911 1.00 65.44 420 ARG A N 1
ATOM 3225 C CA . ARG A 1 420 ? -12.668 -17.048 -5.015 1.00 65.44 420 ARG A CA 1
ATOM 3226 C C . ARG A 1 420 ? -12.426 -15.642 -4.472 1.00 65.44 420 ARG A C 1
ATOM 3228 O O . ARG A 1 420 ? -11.451 -15.459 -3.754 1.00 65.44 420 ARG A O 1
ATOM 3235 N N . ALA A 1 421 ? -13.348 -14.706 -4.705 1.00 64.44 421 ALA A N 1
ATOM 3236 C CA . ALA A 1 421 ? -13.247 -13.359 -4.145 1.00 64.44 421 ALA A CA 1
ATOM 3237 C C . ALA A 1 421 ? -13.238 -13.391 -2.610 1.00 64.44 421 ALA A C 1
ATOM 3239 O O . ALA A 1 421 ? -12.473 -12.707 -1.943 1.00 64.44 421 ALA A O 1
ATOM 3240 N N . ALA A 1 422 ? -14.023 -14.300 -2.032 1.00 64.50 422 ALA A N 1
ATOM 3241 C CA . ALA A 1 422 ? -14.063 -14.541 -0.596 1.00 64.50 422 ALA A CA 1
ATOM 3242 C C . ALA A 1 422 ? -12.726 -15.033 0.001 1.00 64.50 422 ALA A C 1
ATOM 3244 O O . ALA A 1 422 ? -12.426 -14.730 1.155 1.00 64.50 422 ALA A O 1
ATOM 3245 N N . LEU A 1 423 ? -11.924 -15.778 -0.770 1.00 66.50 423 LEU A N 1
ATOM 3246 C CA . LEU A 1 423 ? -10.621 -16.294 -0.339 1.00 66.50 423 LEU A CA 1
ATOM 3247 C C . LEU A 1 423 ? -9.525 -15.238 -0.369 1.00 66.50 423 LEU A C 1
ATOM 3249 O O . LEU A 1 423 ? -8.684 -15.240 0.517 1.00 66.50 423 LEU A O 1
ATOM 3253 N N . GLY A 1 424 ? -9.570 -14.288 -1.307 1.00 69.12 424 GLY A N 1
ATOM 3254 C CA . GLY A 1 424 ? -8.602 -13.184 -1.347 1.00 69.12 424 GLY A CA 1
ATOM 3255 C C . GLY A 1 424 ? -8.643 -12.273 -0.110 1.00 69.12 424 GLY A C 1
ATOM 3256 O O . GLY A 1 424 ? -7.806 -11.382 0.034 1.00 69.12 424 GLY A O 1
ATOM 3257 N N . HIS A 1 425 ? -9.626 -12.470 0.770 1.00 76.06 425 HIS A N 1
ATOM 3258 C CA . HIS A 1 425 ? -9.881 -11.686 1.972 1.00 76.06 425 HIS A CA 1
ATOM 3259 C C . HIS A 1 425 ? -9.555 -12.409 3.283 1.00 76.06 425 HIS A C 1
ATOM 3261 O O . HIS A 1 425 ? -9.738 -11.800 4.334 1.00 76.06 425 HIS A O 1
ATOM 3267 N N . ASP A 1 426 ? -9.100 -13.665 3.252 1.00 83.56 426 ASP A N 1
ATOM 3268 C CA . ASP A 1 426 ? -8.843 -14.444 4.468 1.00 83.56 426 ASP A CA 1
ATOM 3269 C C . ASP A 1 426 ? -7.684 -13.877 5.306 1.00 83.56 426 ASP A C 1
ATOM 3271 O O . ASP A 1 426 ? -7.744 -13.912 6.535 1.00 83.56 426 ASP A O 1
ATOM 3275 N N . VAL A 1 427 ? -6.672 -13.322 4.641 1.00 89.81 427 VAL A N 1
ATOM 3276 C CA . VAL A 1 427 ? -5.554 -12.581 5.226 1.00 89.81 427 VAL A CA 1
ATOM 3277 C C . VAL A 1 427 ? -5.925 -11.112 5.406 1.00 89.81 427 VAL A C 1
ATOM 3279 O O . VAL A 1 427 ? -6.418 -10.471 4.480 1.00 89.81 427 VAL A O 1
ATOM 3282 N N . VAL A 1 428 ? -5.655 -10.550 6.583 1.00 91.94 428 VAL A N 1
ATOM 3283 C CA . VAL A 1 428 ? -5.802 -9.119 6.869 1.00 91.94 428 VAL A CA 1
ATOM 3284 C C . VAL A 1 428 ? -4.561 -8.373 6.374 1.00 91.94 428 VAL A C 1
ATOM 3286 O O . VAL A 1 428 ? -3.506 -8.434 6.991 1.00 91.94 428 VAL A O 1
ATOM 3289 N N . ASP A 1 429 ? -4.711 -7.640 5.273 1.00 91.44 429 ASP A N 1
ATOM 3290 C CA . ASP A 1 429 ? -3.673 -6.821 4.629 1.00 91.44 429 ASP A CA 1
ATOM 3291 C C . ASP A 1 429 ? -3.692 -5.358 5.082 1.00 91.44 429 ASP A C 1
ATOM 3293 O O . ASP A 1 429 ? -2.708 -4.628 4.952 1.00 91.44 429 ASP A O 1
ATOM 3297 N N . SER A 1 430 ? -4.850 -4.892 5.549 1.00 92.81 430 SER A N 1
ATOM 3298 C CA . SER A 1 430 ? -5.030 -3.526 6.031 1.00 92.81 430 SER A CA 1
ATOM 3299 C C . SER A 1 430 ? -6.115 -3.458 7.090 1.00 92.81 430 SER A C 1
ATOM 3301 O O . SER A 1 430 ? -7.158 -4.111 6.976 1.00 92.81 430 SER A O 1
ATOM 3303 N N . ILE A 1 431 ? -5.881 -2.611 8.086 1.00 94.88 431 ILE A N 1
ATOM 3304 C CA . ILE A 1 431 ? -6.823 -2.314 9.156 1.00 94.88 431 ILE A CA 1
ATOM 3305 C C . ILE A 1 431 ? -7.082 -0.807 9.122 1.00 94.88 431 ILE A C 1
ATOM 3307 O O . ILE A 1 431 ? -6.149 -0.008 9.090 1.00 94.88 431 ILE A O 1
ATOM 3311 N N . LEU A 1 432 ? -8.347 -0.397 9.116 1.00 95.31 432 LEU A N 1
ATOM 3312 C CA . LEU A 1 432 ? -8.729 0.990 9.375 1.00 95.31 432 LEU A CA 1
ATOM 3313 C C . LEU A 1 432 ? -9.671 1.009 10.570 1.00 95.31 432 LEU A C 1
ATOM 3315 O O . LEU A 1 432 ? -10.638 0.250 10.621 1.00 95.31 432 LEU A O 1
ATOM 3319 N N . VAL A 1 433 ? -9.396 1.904 11.504 1.00 96.19 433 VAL A N 1
ATOM 3320 C CA . VAL A 1 433 ? -10.255 2.206 12.641 1.00 96.19 433 VAL A CA 1
ATOM 3321 C C . VAL A 1 433 ? -10.777 3.624 12.491 1.00 96.19 433 VAL A C 1
ATOM 3323 O O . VAL A 1 433 ? -10.024 4.525 12.137 1.00 96.19 433 VAL A O 1
ATOM 3326 N N . GLU A 1 434 ? -12.061 3.819 12.768 1.00 96.62 434 GLU A N 1
ATOM 3327 C CA . GLU A 1 434 ? -12.640 5.140 12.998 1.00 96.62 434 GLU A CA 1
ATOM 3328 C C . GLU A 1 434 ? -13.277 5.151 14.385 1.00 96.62 434 GLU A C 1
ATOM 3330 O O . GLU A 1 434 ? -14.060 4.256 14.724 1.00 96.62 434 GLU A O 1
ATOM 3335 N N . LEU A 1 435 ? -12.926 6.157 15.174 1.00 97.19 435 LEU A N 1
ATOM 3336 C CA . LEU A 1 435 ? -13.453 6.404 16.509 1.00 97.19 435 LEU A CA 1
ATOM 3337 C C . LEU A 1 435 ? -14.158 7.760 16.484 1.00 97.19 435 LEU A C 1
ATOM 3339 O O . LEU A 1 435 ? -13.707 8.680 15.810 1.00 97.19 435 LEU A O 1
ATOM 3343 N N . VAL A 1 436 ? -15.285 7.868 17.179 1.00 97.75 436 VAL A N 1
ATOM 3344 C CA . VAL A 1 436 ? -15.901 9.161 17.488 1.00 97.75 436 VAL A CA 1
ATOM 3345 C C . VAL A 1 436 ? -15.866 9.330 18.988 1.00 97.75 436 VAL A C 1
ATOM 3347 O O . VAL A 1 436 ? -16.427 8.497 19.708 1.00 97.75 436 VAL A O 1
ATOM 3350 N N . THR A 1 437 ? -15.224 10.394 19.439 1.00 97.88 437 THR A N 1
ATOM 3351 C CA . THR A 1 437 ? -15.180 10.765 20.848 1.00 97.88 437 THR A CA 1
ATOM 3352 C C . THR A 1 437 ? -16.471 11.491 21.220 1.00 97.88 437 THR A C 1
ATOM 3354 O O . THR A 1 437 ? -16.989 12.304 20.454 1.00 97.88 437 THR A O 1
ATOM 3357 N N . GLY A 1 438 ? -17.036 11.138 22.372 1.00 97.56 438 GLY A N 1
ATOM 3358 C CA . GLY A 1 438 ? -18.226 11.762 22.942 1.00 97.56 438 GLY A CA 1
ATOM 3359 C C . GLY A 1 438 ? -17.919 13.115 23.578 1.00 97.56 438 GLY A C 1
ATOM 3360 O O . GLY A 1 438 ? -17.086 13.871 23.081 1.00 97.56 438 GLY A O 1
ATOM 3361 N N . ASP A 1 439 ? -18.588 13.416 24.689 1.00 97.06 439 ASP A N 1
ATOM 3362 C CA . ASP A 1 439 ? -18.425 14.705 25.373 1.00 97.06 439 ASP A CA 1
ATOM 3363 C C . ASP A 1 439 ? -17.130 14.760 26.214 1.00 97.06 439 ASP A C 1
ATOM 3365 O O . ASP A 1 439 ? -16.630 15.846 26.514 1.00 97.06 439 ASP A O 1
ATOM 3369 N N . ASP A 1 440 ? -16.560 13.596 26.548 1.00 96.31 440 ASP A N 1
ATOM 3370 C CA . ASP A 1 440 ? -15.320 13.449 27.317 1.00 96.31 440 ASP A CA 1
ATOM 3371 C C . ASP A 1 440 ? -14.178 12.901 26.438 1.00 96.31 440 ASP A C 1
ATOM 3373 O O . ASP A 1 440 ? -14.211 11.738 26.027 1.00 96.31 440 ASP A O 1
ATOM 3377 N N . GLY A 1 441 ? -13.145 13.712 26.191 1.00 95.94 441 GLY A N 1
ATOM 3378 C CA . GLY A 1 441 ? -11.938 13.338 25.435 1.00 95.94 441 GLY A CA 1
ATOM 3379 C C . GLY A 1 441 ? -10.819 12.727 26.280 1.00 95.94 441 GLY A C 1
ATOM 3380 O O . GLY A 1 441 ? -10.976 12.539 27.488 1.00 95.94 441 GLY A O 1
ATOM 3381 N N . THR A 1 442 ? -9.675 12.390 25.670 1.00 94.69 442 THR A N 1
ATOM 3382 C CA . THR A 1 442 ? -8.532 11.851 26.425 1.00 94.69 442 THR A CA 1
ATOM 3383 C C . THR A 1 442 ? -7.157 12.110 25.822 1.00 94.69 442 THR A C 1
ATOM 3385 O O . THR A 1 442 ? -6.923 11.802 24.669 1.00 94.69 442 THR A O 1
ATOM 3388 N N . ASP A 1 443 ? -6.205 12.502 26.676 1.00 91.81 443 ASP A N 1
ATOM 3389 C CA . ASP A 1 443 ? -4.769 12.558 26.337 1.00 91.81 443 ASP A CA 1
ATOM 3390 C C . ASP A 1 443 ? -4.041 11.227 26.648 1.00 91.81 443 ASP A C 1
ATOM 3392 O O . ASP A 1 443 ? -2.812 11.139 26.689 1.00 91.81 443 ASP A O 1
ATOM 3396 N N . SER A 1 444 ? -4.788 10.179 27.017 1.00 93.44 444 SER A N 1
ATOM 3397 C CA . SER A 1 444 ? -4.213 8.871 27.352 1.00 93.44 444 SER A CA 1
ATOM 3398 C C . SER A 1 444 ? -3.908 8.073 26.090 1.00 93.44 444 SER A C 1
ATOM 3400 O O . SER A 1 444 ? -4.606 8.182 25.090 1.00 93.44 444 SER A O 1
ATOM 3402 N N . ALA A 1 445 ? -2.920 7.179 26.152 1.00 94.00 445 ALA A N 1
ATOM 3403 C CA . ALA A 1 445 ? -2.641 6.299 25.026 1.00 94.00 445 ALA A CA 1
ATOM 3404 C C . ALA A 1 445 ? -3.814 5.329 24.798 1.00 94.00 445 ALA A C 1
ATOM 3406 O O . ALA A 1 445 ? -4.174 4.552 25.689 1.00 94.00 445 ALA A O 1
ATOM 3407 N N . VAL A 1 446 ? -4.382 5.355 23.594 1.00 96.56 446 VAL A N 1
ATOM 3408 C CA . VAL A 1 446 ? -5.432 4.431 23.156 1.00 96.56 446 VAL A CA 1
ATOM 3409 C C . VAL A 1 446 ? -4.819 3.371 22.247 1.00 96.56 446 VAL A C 1
ATOM 3411 O O . VAL A 1 446 ? -3.958 3.658 21.417 1.00 96.56 446 VAL A O 1
ATOM 3414 N N . PHE A 1 447 ? -5.247 2.124 22.408 1.00 97.12 447 PHE A N 1
ATOM 3415 C CA . PHE A 1 447 ? -4.768 0.991 21.630 1.00 97.12 447 PHE A CA 1
ATOM 3416 C C . PHE A 1 447 ? -5.927 0.206 21.021 1.00 97.12 447 PHE A C 1
ATOM 3418 O O . PHE A 1 447 ? -6.981 0.045 21.641 1.00 97.12 447 PHE A O 1
ATOM 3425 N N . LEU A 1 448 ? -5.693 -0.326 19.825 1.00 97.31 448 LEU A N 1
ATOM 3426 C CA . LEU A 1 448 ? -6.488 -1.380 19.210 1.00 97.31 448 LEU A CA 1
ATOM 3427 C C . LEU A 1 448 ? -5.832 -2.725 19.510 1.00 97.31 448 LEU A C 1
ATOM 3429 O O . LEU A 1 448 ? -4.625 -2.863 19.327 1.00 97.31 448 LEU A O 1
ATOM 3433 N N . GLU A 1 449 ? -6.623 -3.726 19.885 1.00 97.00 449 GLU A N 1
ATOM 3434 C CA . GLU A 1 449 ? -6.163 -5.112 19.970 1.00 97.00 449 GLU A CA 1
ATOM 3435 C C . GLU A 1 449 ? -7.053 -6.034 19.140 1.00 97.00 449 GLU A C 1
ATOM 3437 O O . GLU A 1 449 ? -8.287 -5.988 19.230 1.00 97.00 449 GLU A O 1
ATOM 3442 N N . LEU A 1 450 ? -6.412 -6.878 18.336 1.00 95.25 450 LEU A N 1
ATOM 3443 C CA . LEU A 1 450 ? -7.046 -7.778 17.377 1.00 95.25 450 LEU A CA 1
ATOM 3444 C C . LEU A 1 450 ? -6.148 -9.001 17.175 1.00 95.25 450 LEU A C 1
ATOM 3446 O O . LEU A 1 450 ? -4.954 -8.840 16.965 1.00 95.25 450 LEU A O 1
ATOM 3450 N N . ALA A 1 451 ? -6.709 -10.213 17.211 1.00 94.50 451 ALA A N 1
ATOM 3451 C CA . ALA A 1 451 ? -5.962 -11.457 16.953 1.00 94.50 451 ALA A CA 1
ATOM 3452 C C . ALA A 1 451 ? -4.669 -11.629 17.791 1.00 94.50 451 ALA A C 1
ATOM 3454 O O . ALA A 1 451 ? -3.690 -12.210 17.332 1.00 94.50 451 ALA A O 1
ATOM 3455 N N . GLY A 1 452 ? -4.670 -11.124 19.030 1.00 94.56 452 GLY A N 1
ATOM 3456 C CA . GLY A 1 452 ? -3.515 -11.174 19.936 1.00 94.56 452 GLY A CA 1
ATOM 3457 C C . GLY A 1 452 ? -2.497 -10.046 19.742 1.00 94.56 452 GLY A C 1
ATOM 3458 O O . GLY A 1 452 ? -1.666 -9.846 20.622 1.00 94.56 452 GLY A O 1
ATOM 3459 N N . GLU A 1 453 ? -2.615 -9.276 18.663 1.00 96.25 453 GLU A N 1
ATOM 3460 C CA . GLU A 1 453 ? -1.764 -8.124 18.373 1.00 96.25 453 GLU A CA 1
ATOM 3461 C C . GLU A 1 453 ? -2.330 -6.836 18.974 1.00 96.25 453 GLU A C 1
ATOM 3463 O O . GLU A 1 453 ? -3.532 -6.729 19.246 1.00 96.25 453 GLU A O 1
ATOM 3468 N N . ARG A 1 454 ? -1.455 -5.844 19.177 1.00 95.50 454 ARG A N 1
ATOM 3469 C CA . ARG A 1 454 ? -1.784 -4.564 19.811 1.00 95.50 454 ARG A CA 1
ATOM 3470 C C . ARG A 1 454 ? -1.093 -3.404 19.103 1.00 95.50 454 ARG A C 1
ATOM 3472 O O . ARG A 1 454 ? 0.129 -3.359 19.043 1.00 95.50 454 ARG A O 1
ATOM 3479 N N . TRP A 1 455 ? -1.868 -2.403 18.696 1.00 94.81 455 TRP A N 1
ATOM 3480 C CA . TRP A 1 455 ? -1.357 -1.183 18.065 1.00 94.81 455 TRP A CA 1
ATOM 3481 C C . TRP A 1 455 ? -1.786 0.046 18.840 1.00 94.81 455 TRP A C 1
ATOM 3483 O O . TRP A 1 455 ? -2.949 0.168 19.223 1.00 94.81 455 TRP A O 1
ATOM 3493 N N . ARG A 1 456 ? -0.860 0.985 19.037 1.00 94.12 456 ARG A N 1
ATOM 3494 C CA . ARG A 1 456 ? -1.206 2.317 19.533 1.00 94.12 456 ARG A CA 1
ATOM 3495 C C . ARG A 1 456 ? -1.924 3.081 18.423 1.00 94.12 456 ARG A C 1
ATOM 3497 O O . ARG A 1 456 ? -1.417 3.166 17.307 1.00 94.12 456 ARG A O 1
ATOM 3504 N N . LEU A 1 457 ? -3.094 3.623 18.734 1.00 93.50 457 LEU A N 1
ATOM 3505 C CA . LEU A 1 457 ? -3.840 4.505 17.850 1.00 93.50 457 LEU A CA 1
ATOM 3506 C C . LEU A 1 457 ? -3.340 5.922 18.088 1.00 93.50 457 LEU A C 1
ATOM 3508 O O . LEU A 1 457 ? -3.563 6.485 19.156 1.00 93.50 457 LEU A O 1
ATOM 3512 N N . ASN A 1 458 ? -2.577 6.424 17.126 1.00 88.06 458 ASN A N 1
ATOM 3513 C CA . ASN A 1 458 ? -2.039 7.770 17.156 1.00 88.06 458 ASN A CA 1
ATOM 3514 C C . ASN A 1 458 ? -1.848 8.267 15.708 1.00 88.06 458 ASN A C 1
ATOM 3516 O O . ASN A 1 458 ? -1.377 7.501 14.854 1.00 88.06 458 ASN A O 1
ATOM 3520 N N . THR A 1 459 ? -2.257 9.499 15.403 1.00 71.38 459 THR A N 1
ATOM 3521 C CA . THR A 1 459 ? -2.157 10.073 14.055 1.00 71.38 459 THR A CA 1
ATOM 3522 C C . THR A 1 459 ? -0.801 10.716 13.757 1.00 71.38 459 THR A C 1
ATOM 3524 O O . THR A 1 459 ? -0.455 10.795 12.572 1.00 71.38 459 THR A O 1
ATOM 3527 N N . ALA A 1 460 ? 0.000 11.093 14.763 1.00 61.81 460 ALA A N 1
ATOM 3528 C CA . ALA A 1 460 ? 1.366 11.607 14.605 1.00 61.81 460 ALA A CA 1
ATOM 3529 C C . ALA A 1 460 ? 2.140 11.796 15.937 1.00 61.81 460 ALA A C 1
ATOM 3531 O O . ALA A 1 460 ? 1.555 12.029 16.987 1.00 61.81 460 ALA A O 1
ATOM 3532 N N . LEU A 1 461 ? 3.482 11.881 15.891 1.00 50.94 461 LEU A N 1
ATOM 3533 C CA . LEU A 1 461 ? 4.233 12.534 16.986 1.00 50.94 461 LEU A CA 1
ATOM 3534 C C . LEU A 1 461 ? 4.046 14.068 16.980 1.00 50.94 461 LEU A C 1
ATOM 3536 O O . LEU A 1 461 ? 4.559 14.757 17.859 1.00 50.94 461 LEU A O 1
ATOM 3540 N N . THR A 1 462 ? 3.352 14.633 15.984 1.00 45.91 462 THR A N 1
ATOM 3541 C CA . THR A 1 462 ? 3.086 16.076 15.898 1.00 45.91 462 THR A CA 1
ATOM 3542 C C . THR A 1 462 ? 2.134 16.582 16.971 1.00 45.91 462 THR A C 1
ATOM 3544 O O . THR A 1 462 ? 2.066 17.799 17.133 1.00 45.91 462 THR A O 1
ATOM 3547 N N . GLU A 1 463 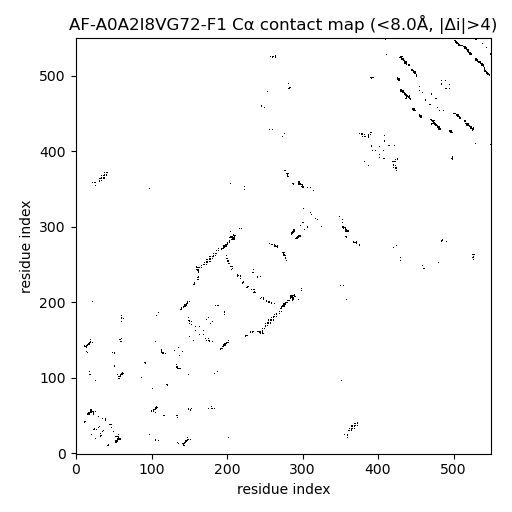? 1.443 15.712 17.717 1.00 53.25 463 GLU A N 1
ATOM 3548 C CA . GLU A 1 463 ? 0.601 16.138 18.845 1.00 53.25 463 GLU A CA 1
ATOM 3549 C C . GLU A 1 463 ? 1.400 17.001 19.832 1.00 53.25 463 GLU A C 1
ATOM 3551 O O . GLU A 1 463 ? 0.961 18.087 20.213 1.00 53.25 463 GLU A O 1
ATOM 3556 N N . ASP A 1 464 ? 2.648 16.607 20.110 1.00 50.94 464 ASP A N 1
ATOM 3557 C CA . ASP A 1 464 ? 3.545 17.329 21.016 1.00 50.94 464 ASP A CA 1
ATOM 3558 C C . ASP A 1 464 ? 4.013 18.695 20.467 1.00 50.94 464 ASP A C 1
ATOM 3560 O O . ASP A 1 464 ? 4.428 19.563 21.238 1.00 50.94 464 ASP A O 1
ATOM 3564 N N . PHE A 1 465 ? 3.973 18.913 19.145 1.00 52.62 465 PHE A N 1
ATOM 3565 C CA . PHE A 1 465 ? 4.587 20.085 18.496 1.00 52.62 465 PHE A CA 1
ATOM 3566 C C . PHE A 1 465 ? 3.601 21.062 17.849 1.00 52.62 465 PHE A C 1
ATOM 3568 O O . PHE A 1 465 ? 3.860 22.267 17.849 1.00 52.62 465 PHE A O 1
ATOM 3575 N N . PHE A 1 466 ? 2.498 20.575 17.284 1.00 57.44 466 PHE A N 1
ATOM 3576 C CA . PHE A 1 466 ? 1.557 21.371 16.488 1.00 57.44 466 PHE A CA 1
ATOM 3577 C C . PHE A 1 466 ? 0.126 21.358 17.038 1.00 57.44 466 PHE A C 1
ATOM 3579 O O . PHE A 1 466 ? -0.725 22.065 16.500 1.00 57.44 466 PHE A O 1
ATOM 3586 N N . GLY A 1 467 ? -0.127 20.630 18.132 1.00 56.09 467 GLY A N 1
ATOM 3587 C CA . GLY A 1 467 ? -1.379 20.718 18.882 1.00 56.09 467 GLY A CA 1
ATOM 3588 C C . GLY A 1 467 ? -2.595 20.090 18.201 1.00 56.09 467 GLY A C 1
ATOM 3589 O O . GLY A 1 467 ? -3.709 20.488 18.520 1.00 56.09 467 GLY A O 1
ATOM 3590 N N . SER A 1 468 ? -2.411 19.143 17.272 1.00 66.88 468 SER A N 1
ATOM 3591 C CA . SER A 1 468 ? -3.478 18.178 16.979 1.00 66.88 468 SER A CA 1
ATOM 3592 C C . SER A 1 468 ? -3.513 17.189 18.135 1.00 66.88 468 SER A C 1
ATOM 3594 O O . SER A 1 468 ? -2.481 16.592 18.408 1.00 66.88 468 SER A O 1
ATOM 3596 N N . ASN A 1 469 ? -4.629 17.036 18.829 1.00 81.75 469 ASN A N 1
ATOM 3597 C CA . ASN A 1 469 ? -4.760 16.036 19.880 1.00 81.75 469 ASN A CA 1
ATOM 3598 C C . ASN A 1 469 ? -5.744 14.986 19.372 1.00 81.75 469 ASN A C 1
ATOM 3600 O O . ASN A 1 469 ? -6.840 15.344 18.951 1.00 81.75 469 ASN A O 1
ATOM 3604 N N . ASP A 1 470 ? -5.350 13.720 19.331 1.00 90.38 470 ASP A N 1
ATOM 3605 C CA . ASP A 1 470 ? -6.292 12.648 19.051 1.00 90.38 470 ASP A CA 1
ATOM 3606 C C . ASP A 1 470 ? -7.307 12.567 20.202 1.00 90.38 470 ASP A C 1
ATOM 3608 O O . ASP A 1 470 ? -6.990 12.801 21.370 1.00 90.38 470 ASP A O 1
ATOM 3612 N N . PHE A 1 471 ? -8.536 12.164 19.890 1.00 94.75 471 PHE A N 1
ATOM 3613 C CA . PHE A 1 471 ? -9.575 11.913 20.882 1.00 94.75 471 PHE A CA 1
ATOM 3614 C C . PHE A 1 471 ? -10.045 13.154 21.671 1.00 94.75 471 PHE A C 1
ATOM 3616 O O . PHE A 1 471 ? -10.436 13.007 22.838 1.00 94.75 471 PHE A O 1
ATOM 3623 N N . GLU A 1 472 ? -10.078 14.358 21.079 1.00 95.06 472 GLU A N 1
ATOM 3624 C CA . GLU A 1 472 ? -10.762 15.500 21.710 1.00 95.06 472 GLU A CA 1
ATOM 3625 C C . GLU A 1 472 ? -12.292 15.308 21.719 1.00 95.06 472 GLU A C 1
ATOM 3627 O O . GLU A 1 472 ? -12.842 14.548 20.915 1.00 95.06 472 GLU A O 1
ATOM 3632 N N . PRO A 1 473 ? -13.031 15.980 22.625 1.00 96.81 473 PRO A N 1
ATOM 3633 C CA . PRO A 1 473 ? -14.490 15.925 22.636 1.00 96.81 473 PRO A CA 1
ATOM 3634 C C . PRO A 1 473 ? -15.120 16.242 21.272 1.00 96.81 473 PRO A C 1
ATOM 3636 O O . PRO A 1 473 ? -14.957 17.337 20.733 1.00 96.81 473 PRO A O 1
ATOM 3639 N N . GLY A 1 474 ? -15.904 15.302 20.744 1.00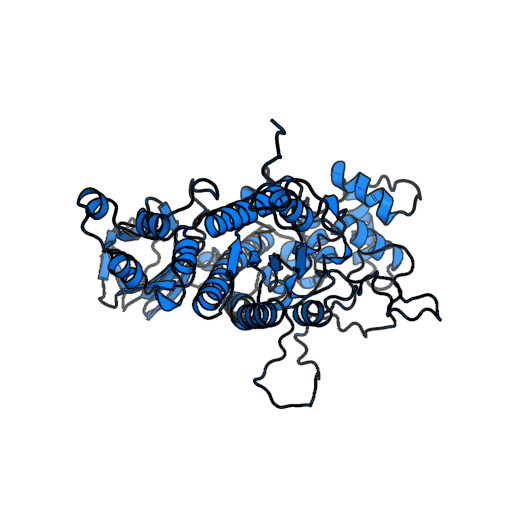 95.94 474 GLY A N 1
ATOM 3640 C CA . GLY A 1 474 ? -16.577 15.418 19.448 1.00 95.94 474 GLY A CA 1
ATOM 3641 C C . GLY A 1 474 ? -15.733 15.049 18.224 1.00 95.94 474 GLY A C 1
ATOM 3642 O O . GLY A 1 474 ? -16.280 15.048 17.113 1.00 95.94 474 GLY A O 1
ATOM 3643 N N . ASP A 1 475 ? -14.454 14.707 18.395 1.00 94.94 475 ASP A N 1
ATOM 3644 C CA . ASP A 1 475 ? -13.582 14.361 17.276 1.00 94.94 475 ASP A CA 1
ATOM 3645 C C . ASP A 1 475 ? -13.962 13.045 16.609 1.00 94.94 475 ASP A C 1
ATOM 3647 O O . ASP A 1 475 ? -14.535 12.128 17.207 1.00 94.94 475 ASP A O 1
ATOM 3651 N N . ARG A 1 476 ? -13.634 12.967 15.315 1.00 95.19 476 ARG A N 1
ATOM 3652 C CA . ARG A 1 476 ? -13.750 11.760 14.499 1.00 95.19 476 ARG A CA 1
ATOM 3653 C C . ARG A 1 476 ? -12.377 11.394 13.959 1.00 95.19 476 ARG A C 1
ATOM 3655 O O . ARG A 1 476 ? -12.004 11.808 12.859 1.00 95.19 476 ARG A O 1
ATOM 3662 N N . ASP A 1 477 ? -11.696 10.532 14.691 1.00 93.75 477 ASP A N 1
ATOM 3663 C CA . ASP A 1 477 ? -10.337 10.122 14.378 1.00 93.75 477 ASP A CA 1
ATOM 3664 C C . ASP A 1 477 ? -10.318 8.859 13.531 1.00 93.75 477 ASP A C 1
ATOM 3666 O O . ASP A 1 477 ? -11.099 7.922 13.729 1.00 93.75 477 ASP A O 1
ATOM 3670 N N . ARG A 1 478 ? -9.405 8.820 12.559 1.00 93.44 478 ARG A N 1
ATOM 3671 C CA . ARG A 1 478 ? -9.209 7.672 11.670 1.00 93.44 478 ARG A CA 1
ATOM 3672 C C . ARG A 1 478 ? -7.777 7.194 11.740 1.00 93.44 478 ARG A C 1
ATOM 3674 O O . ARG A 1 478 ? -6.874 7.947 11.397 1.00 93.44 478 ARG A O 1
ATOM 3681 N N . PHE A 1 479 ? -7.579 5.909 11.991 1.00 93.62 479 PHE A N 1
ATOM 3682 C CA . PHE A 1 479 ? -6.259 5.294 12.093 1.00 93.62 479 PHE A CA 1
ATOM 3683 C C . PHE A 1 479 ? -6.135 4.170 11.074 1.00 93.62 479 PHE A C 1
ATOM 3685 O O . PHE A 1 479 ? -6.860 3.178 11.148 1.00 93.62 479 PHE A O 1
ATOM 3692 N N . ALA A 1 480 ? -5.228 4.324 10.109 1.00 92.50 480 ALA A N 1
ATOM 3693 C CA . ALA A 1 480 ? -4.807 3.211 9.267 1.00 92.50 480 ALA A CA 1
ATOM 3694 C C . ALA A 1 480 ? -3.676 2.476 9.984 1.00 92.50 480 ALA A C 1
ATOM 3696 O O . ALA A 1 480 ? -2.646 3.073 10.291 1.00 92.50 480 ALA A O 1
ATOM 3697 N N . VAL A 1 481 ? -3.897 1.197 10.256 1.00 91.88 481 VAL A N 1
ATOM 3698 C CA . VAL A 1 481 ? -2.982 0.311 10.965 1.00 91.88 481 VAL A CA 1
ATOM 3699 C C . VAL A 1 481 ? -2.448 -0.713 9.973 1.00 91.88 481 VAL A C 1
ATOM 3701 O O . VAL A 1 481 ? -3.199 -1.324 9.204 1.00 91.88 481 VAL A O 1
ATOM 3704 N N . ASP A 1 482 ? -1.131 -0.868 9.983 1.00 88.69 482 ASP A N 1
ATOM 3705 C CA . ASP A 1 482 ? -0.455 -1.917 9.240 1.00 88.69 482 ASP A CA 1
ATOM 3706 C C . ASP A 1 482 ? -0.420 -3.178 10.115 1.00 88.69 482 ASP A C 1
ATOM 3708 O O . ASP A 1 482 ? 0.148 -3.120 11.208 1.00 88.69 482 ASP A O 1
ATOM 3712 N N . PRO A 1 483 ? -1.030 -4.294 9.678 1.00 90.56 483 PRO A N 1
ATOM 3713 C CA . PRO A 1 483 ? -1.108 -5.512 10.480 1.00 90.56 483 PRO A CA 1
ATOM 3714 C C . PRO A 1 483 ? 0.259 -6.143 10.766 1.00 90.56 483 PRO A C 1
ATOM 3716 O O . PRO A 1 483 ? 0.336 -6.977 11.659 1.00 90.56 483 PRO A O 1
ATOM 3719 N N . PHE A 1 484 ? 1.310 -5.751 10.040 1.00 85.94 484 PHE A N 1
ATOM 3720 C CA . PHE A 1 484 ? 2.670 -6.248 10.244 1.00 85.94 484 PHE A CA 1
ATOM 3721 C C . PHE A 1 484 ? 3.517 -5.294 11.099 1.00 85.94 484 PHE A C 1
ATOM 3723 O O . PHE A 1 484 ? 4.463 -5.726 11.755 1.00 85.94 484 PHE A O 1
ATOM 3730 N N . PHE A 1 485 ? 3.192 -3.994 11.145 1.00 85.12 485 PHE A N 1
ATOM 3731 C CA . PHE A 1 485 ? 4.024 -3.032 11.877 1.00 85.12 485 PHE A CA 1
ATOM 3732 C C . PHE A 1 485 ? 3.838 -3.173 13.377 1.00 85.12 485 PHE A C 1
ATOM 3734 O O . PHE A 1 485 ? 2.712 -3.179 13.873 1.00 85.12 485 PHE A O 1
ATOM 3741 N N . SER A 1 486 ? 4.967 -3.186 14.090 1.00 80.12 486 SER A N 1
ATOM 3742 C CA . SER A 1 486 ? 5.006 -3.294 15.552 1.00 80.12 486 SER A CA 1
ATOM 3743 C C . SER A 1 486 ? 4.376 -4.590 16.084 1.00 80.12 486 SER A C 1
ATOM 3745 O O . SER A 1 486 ? 3.916 -4.623 17.223 1.00 80.12 486 SER A O 1
ATOM 3747 N N . THR A 1 487 ? 4.375 -5.645 15.263 1.00 86.12 487 THR A N 1
ATOM 3748 C CA . THR A 1 487 ? 3.921 -7.002 15.604 1.00 86.12 487 THR A CA 1
ATOM 3749 C C . THR A 1 487 ? 5.009 -8.017 15.263 1.00 86.12 487 THR A C 1
ATOM 3751 O O . THR A 1 487 ? 5.915 -7.707 14.492 1.00 86.12 487 THR A O 1
ATOM 3754 N N . ASP A 1 488 ? 4.878 -9.245 15.763 1.00 86.19 488 ASP A N 1
ATOM 3755 C CA . ASP A 1 488 ? 5.722 -10.371 15.335 1.00 86.19 488 ASP A CA 1
ATOM 3756 C C . ASP A 1 488 ? 5.201 -11.043 14.041 1.00 86.19 488 ASP A C 1
ATOM 3758 O O . ASP A 1 488 ? 5.749 -12.052 13.590 1.00 86.19 488 ASP A O 1
ATOM 3762 N N . ARG A 1 489 ? 4.126 -10.509 13.437 1.00 88.56 489 ARG A N 1
ATOM 3763 C CA . ARG A 1 489 ? 3.484 -11.066 12.239 1.00 88.56 489 ARG A CA 1
ATOM 3764 C C . ARG A 1 489 ? 4.268 -10.733 10.977 1.00 88.56 489 ARG A C 1
ATOM 3766 O O . ARG A 1 489 ? 4.874 -9.673 10.848 1.00 88.56 489 ARG A O 1
ATOM 3773 N N . THR A 1 490 ? 4.209 -11.636 10.004 1.00 86.19 490 THR A N 1
ATOM 3774 C CA . THR A 1 490 ? 4.929 -11.517 8.725 1.00 86.19 490 THR A CA 1
ATOM 3775 C C . THR A 1 490 ? 4.027 -11.918 7.562 1.00 86.19 490 THR A C 1
ATOM 3777 O O . THR A 1 490 ? 2.918 -12.402 7.772 1.00 86.19 490 THR A O 1
ATOM 3780 N N . THR A 1 491 ? 4.490 -11.768 6.320 1.00 83.75 491 THR A N 1
ATOM 3781 C CA . THR A 1 491 ? 3.774 -12.317 5.152 1.00 83.75 491 THR A CA 1
ATOM 3782 C C . THR A 1 491 ? 3.584 -13.831 5.238 1.00 83.75 491 THR A C 1
ATOM 3784 O O . THR A 1 491 ? 2.594 -14.342 4.720 1.00 83.75 491 THR A O 1
ATOM 3787 N N . ASP A 1 492 ? 4.492 -14.523 5.932 1.00 85.44 492 ASP A N 1
ATOM 3788 C CA . ASP A 1 492 ? 4.492 -15.979 6.086 1.00 85.44 492 ASP A CA 1
ATOM 3789 C C . ASP A 1 492 ? 3.621 -16.427 7.285 1.00 85.44 492 ASP A C 1
ATOM 3791 O O . ASP A 1 492 ? 3.146 -17.563 7.325 1.00 85.44 492 ASP A O 1
ATOM 3795 N N . ASP A 1 493 ? 3.368 -15.524 8.240 1.00 91.00 493 ASP A N 1
ATOM 3796 C CA . ASP A 1 493 ? 2.427 -15.687 9.359 1.00 91.00 493 ASP A CA 1
ATOM 3797 C C . ASP A 1 493 ? 1.514 -14.453 9.483 1.00 91.00 493 ASP A C 1
ATOM 3799 O O . ASP A 1 493 ? 1.694 -13.620 10.379 1.00 91.00 493 ASP A O 1
ATOM 3803 N N . PRO A 1 494 ? 0.573 -14.266 8.541 1.00 92.31 494 PRO A N 1
ATOM 3804 C CA . PRO A 1 494 ? -0.292 -13.103 8.551 1.00 92.31 494 PRO A CA 1
ATOM 3805 C C . PRO A 1 494 ? -1.479 -13.301 9.495 1.00 92.31 494 PRO A C 1
ATOM 3807 O O . PRO A 1 494 ? -1.938 -14.422 9.712 1.00 92.31 494 PRO A O 1
ATOM 3810 N N . ILE A 1 495 ? -2.067 -12.198 9.964 1.00 92.94 495 ILE A N 1
ATOM 3811 C CA . ILE A 1 495 ? -3.343 -12.250 10.686 1.00 92.94 495 ILE A CA 1
ATOM 3812 C C . ILE A 1 495 ? -4.424 -12.778 9.745 1.00 92.94 495 ILE A C 1
ATOM 3814 O O . ILE A 1 495 ? -4.718 -12.164 8.715 1.00 92.94 495 ILE A O 1
ATOM 3818 N N . ARG A 1 496 ? -5.075 -13.877 10.125 1.00 90.69 496 ARG A N 1
ATOM 3819 C CA . ARG A 1 496 ? -6.237 -14.397 9.398 1.00 90.69 496 ARG A CA 1
ATOM 3820 C C . ARG A 1 496 ? -7.543 -13.959 10.042 1.00 90.69 496 ARG A C 1
ATOM 3822 O O . ARG A 1 496 ? -7.662 -13.888 11.264 1.00 90.69 496 ARG A O 1
ATOM 3829 N N . LEU A 1 497 ? -8.584 -13.763 9.232 1.00 87.44 497 LEU A N 1
ATOM 3830 C CA . LEU A 1 497 ? -9.928 -13.420 9.717 1.00 87.44 497 LEU A CA 1
ATOM 3831 C C . LEU A 1 497 ? -10.463 -14.425 10.749 1.00 87.44 497 LEU A C 1
ATOM 3833 O O . LEU A 1 497 ? -11.184 -14.041 11.666 1.00 87.44 497 LEU A O 1
ATOM 3837 N N . ALA A 1 498 ? -10.096 -15.703 10.622 1.00 84.44 498 ALA A N 1
ATOM 3838 C CA . ALA A 1 498 ? -10.511 -16.759 11.544 1.00 84.44 498 ALA A CA 1
ATOM 3839 C C . ALA A 1 498 ? -9.874 -16.661 12.945 1.00 84.44 498 ALA A C 1
ATOM 3841 O O . ALA A 1 498 ? -10.382 -17.283 13.878 1.00 84.44 498 ALA A O 1
ATOM 3842 N N . GLU A 1 499 ? -8.785 -15.903 13.104 1.00 90.19 499 GLU A N 1
ATOM 3843 C CA . GLU A 1 499 ? -8.132 -15.650 14.399 1.00 90.19 499 GLU A CA 1
ATOM 3844 C C . GLU A 1 499 ? -8.829 -14.532 15.189 1.00 90.19 499 GLU A C 1
ATOM 3846 O O . GLU A 1 499 ? -8.596 -14.356 16.387 1.00 90.19 499 GLU A O 1
ATOM 3851 N N . ILE A 1 500 ? -9.711 -13.770 14.536 1.00 90.56 500 ILE A N 1
ATOM 3852 C CA . ILE A 1 500 ? -10.372 -12.617 15.136 1.00 90.56 500 ILE A CA 1
ATOM 3853 C C . ILE A 1 500 ? -11.603 -13.069 15.923 1.00 90.56 500 ILE A C 1
ATOM 3855 O O . ILE A 1 500 ? -12.709 -13.212 15.403 1.00 90.56 500 ILE A O 1
ATOM 3859 N N . ASP A 1 501 ? -11.418 -13.253 17.227 1.00 87.94 501 ASP A N 1
ATOM 3860 C CA . ASP A 1 501 ? -12.500 -13.615 18.147 1.00 87.94 501 ASP A CA 1
ATOM 3861 C C . ASP A 1 501 ? -13.234 -12.416 18.767 1.00 87.94 501 ASP A C 1
ATOM 3863 O O . ASP A 1 501 ? -14.352 -12.563 19.280 1.00 87.94 501 ASP A O 1
ATOM 3867 N N . GLY A 1 502 ? -12.605 -11.244 18.729 1.00 92.75 502 GLY A N 1
ATOM 3868 C CA . GLY A 1 502 ? -13.064 -9.999 19.325 1.00 92.75 502 GLY A CA 1
ATOM 3869 C C . G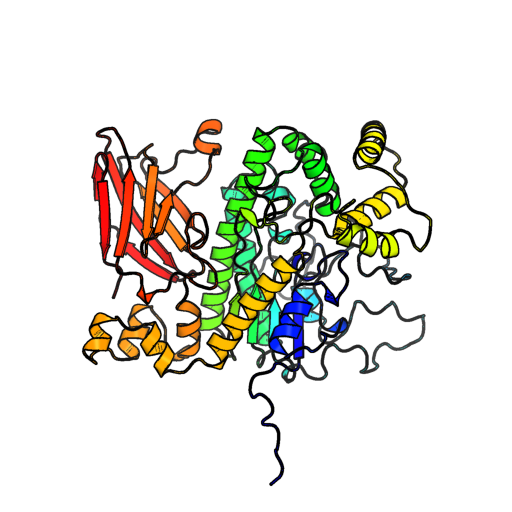LY A 1 502 ? -12.132 -8.849 18.961 1.00 92.75 502 GLY A C 1
ATOM 3870 O O . GLY A 1 502 ? -11.006 -9.069 18.518 1.00 92.75 502 GLY A O 1
ATOM 3871 N N . VAL A 1 503 ? -12.621 -7.629 19.149 1.00 95.62 503 VAL A N 1
ATOM 3872 C CA . VAL A 1 503 ? -11.870 -6.394 18.908 1.00 95.62 503 VAL A CA 1
ATOM 3873 C C . VAL A 1 503 ? -11.863 -5.600 20.200 1.00 95.62 503 VAL A C 1
ATOM 3875 O O . VAL A 1 503 ? -12.937 -5.318 20.729 1.00 95.62 503 VAL A O 1
ATOM 3878 N N . THR A 1 504 ? -10.694 -5.245 20.722 1.00 97.56 504 THR A N 1
ATOM 3879 C CA . THR A 1 504 ? -10.599 -4.488 21.978 1.00 97.56 504 THR A CA 1
ATOM 3880 C C . THR A 1 504 ? -10.084 -3.085 21.717 1.00 97.56 504 THR A C 1
ATOM 3882 O O . THR A 1 504 ? -9.097 -2.905 21.011 1.00 97.56 504 THR A O 1
ATOM 3885 N N . VAL A 1 505 ? -10.747 -2.101 22.318 1.00 97.69 505 VAL A N 1
ATOM 3886 C CA . VAL A 1 505 ? -10.201 -0.754 22.491 1.00 97.69 505 VAL A CA 1
ATOM 3887 C C . VAL A 1 505 ? -9.707 -0.642 23.929 1.00 97.69 505 VAL A C 1
ATOM 3889 O O . VAL A 1 505 ? -10.457 -0.915 24.870 1.00 97.69 505 VAL A O 1
ATOM 3892 N N . HIS A 1 506 ? -8.437 -0.289 24.098 1.00 97.75 506 HIS A N 1
ATOM 3893 C CA . HIS A 1 506 ? -7.764 -0.197 25.392 1.00 97.75 506 HIS A CA 1
ATOM 3894 C C . HIS A 1 506 ? -7.274 1.230 25.616 1.00 97.75 506 HIS A C 1
ATOM 3896 O O . HIS A 1 506 ? -6.383 1.694 24.912 1.00 97.75 506 HIS A O 1
ATOM 3902 N N . LYS A 1 507 ? -7.831 1.915 26.616 1.00 96.75 507 LYS A N 1
ATOM 3903 C CA . LYS A 1 507 ? -7.292 3.175 27.129 1.00 96.75 507 LYS A CA 1
ATOM 3904 C C . LYS A 1 507 ? -6.299 2.863 28.242 1.00 96.75 507 LYS A C 1
ATOM 3906 O O . LYS A 1 507 ? -6.700 2.358 29.285 1.00 96.75 507 LYS A O 1
ATOM 3911 N N . GLN A 1 508 ? -5.027 3.194 28.045 1.00 96.12 508 GLN A N 1
ATOM 3912 C CA . GLN A 1 508 ? -3.985 3.012 29.050 1.00 96.12 508 GLN A CA 1
ATOM 3913 C C . GLN A 1 508 ? -3.679 4.350 29.733 1.00 96.12 508 GLN A C 1
ATOM 3915 O O . GLN A 1 508 ? -3.143 5.267 29.111 1.00 96.12 508 GLN A O 1
ATOM 3920 N N . SER A 1 509 ? -3.998 4.465 31.024 1.00 92.56 509 SER A N 1
ATOM 3921 C CA . SER A 1 509 ? -3.768 5.687 31.801 1.00 92.56 509 SER A CA 1
ATOM 3922 C C . SER A 1 509 ? -3.373 5.380 33.240 1.00 92.56 509 SER A C 1
ATOM 3924 O O . SER A 1 509 ? -3.925 4.478 33.862 1.00 92.56 509 SER A O 1
ATOM 3926 N N . ASN A 1 510 ? -2.462 6.182 33.795 1.00 87.38 510 ASN A N 1
ATOM 3927 C CA . ASN A 1 510 ? -2.094 6.119 35.215 1.00 87.38 510 ASN A CA 1
ATOM 3928 C C . ASN A 1 510 ? -2.986 7.007 36.105 1.00 87.38 510 ASN A C 1
ATOM 3930 O O . ASN A 1 510 ? -2.775 7.069 37.316 1.00 87.38 510 ASN A O 1
ATOM 3934 N N . PHE A 1 511 ? -3.953 7.717 35.518 1.00 89.44 511 PHE A N 1
ATOM 3935 C CA . PHE A 1 511 ? -4.829 8.667 36.205 1.00 89.44 511 PHE A CA 1
ATOM 3936 C C . PHE A 1 511 ? -6.297 8.302 35.986 1.00 89.44 511 PHE A C 1
ATOM 3938 O O . PHE A 1 511 ? -6.651 7.755 34.945 1.00 89.44 511 PHE A O 1
ATOM 3945 N N . GLU A 1 512 ? -7.171 8.662 36.929 1.00 87.25 512 GLU A N 1
ATOM 3946 C CA . GLU A 1 512 ? -8.627 8.438 36.852 1.00 87.25 512 GLU A CA 1
ATOM 3947 C C . GLU A 1 512 ? -9.338 9.398 35.872 1.00 87.25 512 GLU A C 1
ATOM 3949 O O . GLU A 1 512 ? -10.372 9.980 36.188 1.00 87.25 512 GLU A O 1
ATOM 3954 N N . ALA A 1 513 ? -8.790 9.591 34.670 1.00 92.38 513 ALA A N 1
ATOM 3955 C CA . ALA A 1 513 ? -9.458 10.326 33.598 1.00 92.38 513 ALA A CA 1
ATOM 3956 C C . ALA A 1 513 ? -10.468 9.419 32.872 1.00 92.38 513 ALA A C 1
ATOM 3958 O O . ALA A 1 513 ? -10.155 8.251 32.587 1.00 92.38 513 ALA A O 1
ATOM 3959 N N . SER A 1 514 ? -11.655 9.949 32.569 1.00 95.88 514 SER A N 1
ATOM 3960 C CA . SER A 1 514 ? -12.634 9.320 31.677 1.00 95.88 514 SER A CA 1
ATOM 3961 C C . SER A 1 514 ? -12.318 9.627 30.213 1.00 95.88 514 SER A C 1
ATOM 3963 O O . SER A 1 514 ? -11.635 10.595 29.903 1.00 95.88 514 SER A O 1
ATOM 3965 N N . TRP A 1 515 ? -12.795 8.760 29.329 1.00 97.50 515 TRP A N 1
ATOM 3966 C CA . TRP A 1 515 ? -12.899 8.975 27.891 1.00 97.50 515 TRP A CA 1
ATOM 3967 C C . TRP A 1 515 ? -14.217 8.368 27.432 1.00 97.50 515 TRP A C 1
ATOM 3969 O O . TRP A 1 515 ? -14.502 7.215 27.768 1.00 97.50 515 TRP A O 1
ATOM 3979 N N . GLU A 1 516 ? -15.027 9.109 26.690 1.00 97.81 516 GLU A N 1
ATOM 3980 C CA . GLU A 1 516 ? -16.247 8.589 26.091 1.00 97.81 516 GLU A CA 1
ATOM 3981 C C . GLU A 1 516 ? -16.002 8.206 24.631 1.00 97.81 516 GLU A C 1
ATOM 3983 O O . GLU A 1 516 ? -15.844 9.049 23.757 1.00 97.81 516 GLU A O 1
ATOM 3988 N N . LEU A 1 517 ? -16.051 6.911 24.348 1.00 97.62 517 LEU A N 1
ATOM 3989 C CA . LEU A 1 517 ? -16.100 6.377 22.998 1.00 97.62 517 LEU A CA 1
ATOM 3990 C C . LEU A 1 517 ? -17.559 6.307 22.525 1.00 97.62 517 LEU A C 1
ATOM 3992 O O . LEU A 1 517 ? -18.291 5.391 22.911 1.00 97.62 517 LEU A O 1
ATOM 3996 N N . ALA A 1 518 ? -17.988 7.254 21.692 1.00 97.81 518 ALA A N 1
ATOM 3997 C CA . ALA A 1 518 ? -19.363 7.362 21.201 1.00 97.81 518 ALA A CA 1
ATOM 3998 C C . ALA A 1 518 ? -19.657 6.414 20.023 1.00 97.81 518 ALA A C 1
ATOM 4000 O O . ALA A 1 518 ? -20.669 5.702 20.029 1.00 97.81 518 ALA A O 1
ATOM 4001 N N . GLU A 1 519 ? -18.765 6.365 19.028 1.00 97.81 519 GLU A N 1
ATOM 4002 C CA . GLU A 1 519 ? -18.849 5.440 17.889 1.00 97.81 519 GLU A CA 1
ATOM 4003 C C . GLU A 1 519 ? -17.515 4.721 17.670 1.00 97.81 519 GLU A C 1
ATOM 4005 O O . GLU A 1 519 ? -16.450 5.317 17.796 1.00 97.81 519 GLU A O 1
ATOM 4010 N N . PHE A 1 520 ? -17.570 3.449 17.275 1.00 97.00 520 PHE A N 1
ATOM 4011 C CA . PHE A 1 520 ? -16.401 2.698 16.817 1.00 97.00 520 PHE A CA 1
ATOM 4012 C C . PHE A 1 520 ? -16.737 1.920 15.551 1.00 97.00 520 PHE A C 1
ATOM 4014 O O . PHE A 1 520 ? -17.747 1.209 15.489 1.00 97.00 520 PHE A O 1
ATOM 4021 N N . ARG A 1 521 ? -15.879 2.050 14.540 1.00 96.62 521 ARG A N 1
ATOM 4022 C CA . ARG A 1 521 ? -15.976 1.338 13.266 1.00 96.62 521 ARG A CA 1
ATOM 4023 C C . ARG A 1 521 ? -14.633 0.709 12.914 1.00 96.62 521 ARG A C 1
ATOM 4025 O O . ARG A 1 521 ? -13.586 1.331 13.078 1.00 96.62 521 ARG A O 1
ATOM 4032 N N . LEU A 1 522 ? -14.688 -0.511 12.385 1.00 94.69 522 LEU A N 1
ATOM 4033 C CA . LEU A 1 522 ? -13.526 -1.266 11.924 1.00 94.69 522 LEU A CA 1
ATOM 4034 C C . LEU A 1 522 ? -13.725 -1.681 10.470 1.00 94.69 522 LEU A C 1
ATOM 4036 O O . LEU A 1 522 ? -14.756 -2.264 10.112 1.00 94.69 522 LEU A O 1
ATOM 4040 N N . TRP A 1 523 ? -12.699 -1.453 9.659 1.00 92.94 523 TRP A N 1
ATOM 4041 C CA . TRP A 1 523 ? -12.572 -2.025 8.331 1.00 92.94 523 TRP A CA 1
ATOM 4042 C C . TRP A 1 523 ? -11.359 -2.943 8.287 1.00 92.94 523 TRP A C 1
ATOM 4044 O O . TRP A 1 523 ? -10.277 -2.570 8.737 1.00 92.94 523 TRP A O 1
ATOM 4054 N N . LEU A 1 524 ? -11.541 -4.116 7.690 1.00 91.88 524 LEU A N 1
ATOM 4055 C CA . LEU A 1 524 ? -10.468 -5.039 7.343 1.00 91.88 524 LEU A CA 1
ATOM 4056 C C . LEU A 1 524 ? -10.472 -5.182 5.829 1.00 91.88 524 LEU A C 1
ATOM 4058 O O . LEU A 1 524 ? -11.522 -5.414 5.229 1.00 91.88 524 LEU A O 1
ATOM 4062 N N . ASN A 1 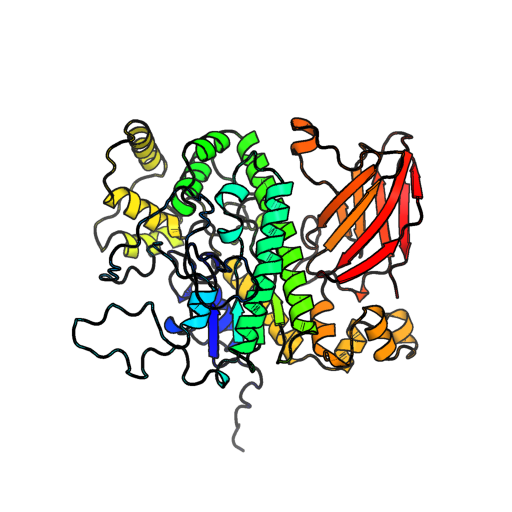525 ? -9.317 -5.005 5.194 1.00 89.50 525 ASN A N 1
ATOM 4063 C CA . ASN A 1 525 ? -9.188 -5.096 3.737 1.00 89.50 525 ASN A CA 1
ATOM 4064 C C . ASN A 1 525 ? -10.126 -4.155 2.964 1.00 89.50 525 ASN A C 1
ATOM 4066 O O . ASN A 1 525 ? -10.648 -4.509 1.911 1.00 89.50 525 ASN A O 1
ATOM 4070 N N . GLY A 1 526 ? -10.389 -2.968 3.518 1.00 85.19 526 GLY A N 1
ATOM 4071 C CA . GLY A 1 526 ? -11.330 -1.999 2.948 1.00 85.19 526 GLY A CA 1
ATOM 4072 C C . GLY A 1 526 ? -12.813 -2.330 3.157 1.00 85.19 526 GLY A C 1
ATOM 4073 O O . GLY A 1 526 ? -13.663 -1.474 2.907 1.00 85.19 526 GLY A O 1
ATOM 4074 N N . VAL A 1 527 ? -13.138 -3.518 3.675 1.00 83.31 527 VAL A N 1
ATOM 4075 C CA . VAL A 1 527 ? -14.506 -3.948 3.984 1.00 83.31 527 VAL A CA 1
ATOM 4076 C C . VAL A 1 527 ? -14.833 -3.579 5.422 1.00 83.31 527 VAL A C 1
ATOM 4078 O O . VAL A 1 527 ? -14.087 -3.907 6.341 1.00 83.31 527 VAL A O 1
ATOM 4081 N N . ARG A 1 528 ? -15.959 -2.897 5.639 1.00 87.94 528 ARG A N 1
ATOM 4082 C CA . ARG A 1 528 ? -16.417 -2.567 6.992 1.00 87.94 528 ARG A CA 1
ATOM 4083 C C . ARG A 1 528 ? -16.962 -3.821 7.664 1.00 87.94 528 ARG A C 1
ATOM 4085 O O . ARG A 1 528 ? -17.994 -4.332 7.246 1.00 87.94 528 ARG A O 1
ATOM 4092 N N . VAL A 1 529 ? -16.295 -4.276 8.717 1.00 86.81 529 VAL A N 1
ATOM 4093 C CA . VAL A 1 529 ? -16.614 -5.540 9.401 1.00 86.81 529 VAL A CA 1
ATOM 4094 C C . VAL A 1 529 ? -17.262 -5.341 10.768 1.00 86.81 529 VAL A C 1
ATOM 4096 O O . VAL A 1 529 ? -17.852 -6.270 11.306 1.00 86.81 529 VAL A O 1
ATOM 4099 N N . PHE A 1 530 ? -17.161 -4.145 11.352 1.00 89.06 530 PHE A N 1
ATOM 4100 C CA . PHE A 1 530 ? -17.753 -3.853 12.654 1.00 89.06 530 PHE A CA 1
ATOM 4101 C C . PHE A 1 530 ? -18.178 -2.386 12.757 1.00 89.06 530 PHE A C 1
ATOM 4103 O O . PHE A 1 530 ? -17.478 -1.493 12.279 1.00 89.06 530 PHE A O 1
ATOM 4110 N N . GLU A 1 531 ? -19.320 -2.144 13.401 1.00 93.50 531 GLU A N 1
ATOM 4111 C CA . GLU A 1 531 ? -19.811 -0.814 13.760 1.00 93.50 531 GLU A CA 1
ATOM 4112 C C . GLU A 1 531 ? -20.620 -0.886 15.061 1.00 93.50 531 GLU A C 1
ATOM 4114 O O . GLU A 1 531 ? -21.487 -1.745 15.235 1.00 93.50 531 GLU A O 1
ATOM 4119 N N . THR A 1 532 ? -20.366 0.052 15.968 1.00 93.69 532 THR A N 1
ATOM 4120 C CA . THR A 1 532 ? -21.188 0.306 17.151 1.00 93.69 532 THR A CA 1
ATOM 4121 C C . THR A 1 532 ? -21.345 1.806 17.348 1.00 93.69 532 THR A C 1
ATOM 4123 O O . THR A 1 532 ? -20.385 2.560 17.242 1.00 93.69 532 THR A O 1
ATOM 4126 N N . THR A 1 533 ? -22.564 2.223 17.675 1.00 94.69 533 THR A N 1
ATOM 4127 C CA . THR A 1 533 ? -22.917 3.607 18.032 1.00 94.69 533 THR A CA 1
ATOM 4128 C C . THR A 1 533 ? -23.417 3.692 19.475 1.00 94.69 533 THR A C 1
ATOM 4130 O O . THR A 1 533 ? -24.171 4.594 19.831 1.00 94.69 533 THR A O 1
ATOM 4133 N N . ARG A 1 534 ? -23.141 2.659 20.284 1.00 95.06 534 ARG A N 1
ATOM 4134 C CA . ARG A 1 534 ? -23.494 2.633 21.706 1.00 95.06 534 ARG A CA 1
ATOM 4135 C C . ARG A 1 534 ? -22.326 3.224 22.489 1.00 95.06 534 ARG A C 1
ATOM 4137 O O . ARG A 1 534 ? -21.301 2.539 22.540 1.00 95.06 534 ARG A O 1
ATOM 4144 N N . PRO A 1 535 ? -22.498 4.392 23.133 1.00 95.38 535 PRO A N 1
ATOM 4145 C CA . PRO A 1 535 ? -21.412 5.021 23.860 1.00 95.38 535 PRO A CA 1
ATOM 4146 C C . PRO A 1 535 ? -20.852 4.135 24.973 1.00 95.38 535 PRO A C 1
ATOM 4148 O O . PRO A 1 535 ? -21.567 3.326 25.593 1.00 95.38 535 PRO A O 1
ATOM 4151 N N . ARG A 1 536 ? -19.551 4.281 25.210 1.00 96.88 536 ARG A N 1
ATOM 4152 C CA . ARG A 1 536 ? -18.782 3.587 26.242 1.00 96.88 536 ARG A CA 1
ATOM 4153 C C . ARG A 1 536 ? -17.854 4.574 26.924 1.00 96.88 536 ARG A C 1
ATOM 4155 O O . ARG A 1 536 ? -17.004 5.155 26.271 1.00 96.88 536 ARG A O 1
ATOM 4162 N N . THR A 1 537 ? -17.979 4.709 28.236 1.00 97.31 537 THR A N 1
ATOM 4163 C CA . THR A 1 537 ? -17.014 5.464 29.036 1.00 97.31 537 THR A CA 1
ATOM 4164 C C . THR A 1 537 ? -15.927 4.516 29.526 1.00 97.31 537 THR A C 1
ATOM 4166 O O . THR A 1 537 ? -16.246 3.521 30.175 1.00 97.31 537 THR A O 1
ATOM 4169 N N . LEU A 1 538 ? -14.669 4.823 29.217 1.00 96.62 538 LEU A N 1
ATOM 4170 C CA . LEU A 1 538 ? -13.481 4.127 29.701 1.00 96.62 538 LEU A CA 1
ATOM 4171 C C . LEU A 1 538 ? -12.804 5.001 30.762 1.00 96.62 538 LEU A C 1
ATOM 4173 O O . LEU A 1 538 ? -12.484 6.159 30.495 1.00 96.62 538 LEU A O 1
ATOM 4177 N N . THR A 1 539 ? -12.580 4.476 31.966 1.00 96.12 539 THR A N 1
ATOM 4178 C CA . THR A 1 539 ? -12.013 5.245 33.094 1.00 96.12 539 THR A CA 1
ATOM 4179 C C . THR A 1 539 ? -10.701 4.650 33.578 1.00 96.12 539 THR A C 1
ATOM 4181 O O . THR A 1 539 ? -10.642 3.457 33.849 1.00 96.12 539 THR A O 1
ATOM 4184 N N . GLY A 1 540 ? -9.669 5.474 33.770 1.00 93.75 540 GLY A N 1
ATOM 4185 C CA . GLY A 1 540 ? -8.359 4.961 34.184 1.00 93.75 540 GLY A CA 1
ATOM 4186 C C . GLY A 1 540 ? -7.693 4.114 33.098 1.00 93.75 540 GLY A C 1
ATOM 4187 O O . GLY A 1 540 ? -7.664 4.526 31.933 1.00 93.75 540 GLY A O 1
ATOM 4188 N N . ASP A 1 541 ? -7.151 2.967 33.508 1.00 95.81 541 ASP A N 1
ATOM 4189 C CA . ASP A 1 541 ? -6.682 1.887 32.638 1.00 95.81 541 ASP A CA 1
ATOM 4190 C C . ASP A 1 541 ? -7.843 0.902 32.410 1.00 95.81 541 ASP A C 1
ATOM 4192 O O . ASP A 1 541 ? -8.179 0.116 33.300 1.00 95.81 541 ASP A O 1
ATOM 4196 N N . ASP A 1 542 ? -8.509 1.001 31.257 1.00 97.06 542 ASP A N 1
ATOM 4197 C CA . ASP A 1 542 ? -9.743 0.260 30.971 1.00 97.06 542 ASP A CA 1
ATOM 4198 C C . ASP A 1 542 ? -9.772 -0.288 29.541 1.00 97.06 542 ASP A C 1
ATOM 4200 O O . ASP A 1 542 ? -9.211 0.280 28.599 1.00 97.06 542 ASP A O 1
ATOM 4204 N N . ARG A 1 543 ? -10.446 -1.425 29.377 1.00 97.62 543 ARG A N 1
ATOM 4205 C CA . ARG A 1 543 ? -10.514 -2.206 28.143 1.00 97.62 543 ARG A CA 1
ATOM 4206 C C . ARG A 1 543 ? -11.955 -2.539 27.815 1.00 97.62 543 ARG A C 1
ATOM 4208 O O . ARG A 1 543 ? -12.665 -3.146 28.616 1.00 97.62 543 ARG A O 1
ATOM 4215 N N . HIS A 1 544 ? -12.360 -2.251 26.584 1.00 97.06 544 HIS A N 1
ATOM 4216 C CA . HIS A 1 544 ? -13.657 -2.667 26.075 1.00 97.06 544 HIS A CA 1
ATOM 4217 C C . HIS A 1 544 ? -13.506 -3.599 24.876 1.00 97.06 544 HIS A C 1
ATOM 4219 O O . HIS A 1 544 ? -13.073 -3.179 23.805 1.00 97.06 544 HIS A O 1
ATOM 4225 N N . THR A 1 545 ? -13.900 -4.862 25.052 1.00 96.56 545 THR A N 1
ATOM 4226 C CA . THR A 1 545 ? -13.909 -5.859 23.977 1.00 96.56 545 THR A CA 1
ATOM 4227 C C . THR A 1 545 ? -15.287 -5.949 23.340 1.00 96.56 545 THR A C 1
ATOM 4229 O O . THR A 1 545 ? -16.274 -6.340 23.968 1.00 96.56 545 THR A O 1
ATOM 4232 N N . PHE A 1 546 ? -15.339 -5.644 22.054 1.00 92.88 546 PHE A N 1
ATOM 4233 C CA . PHE A 1 546 ? -16.477 -5.897 21.198 1.00 92.88 546 PHE A CA 1
ATOM 4234 C C . PHE A 1 546 ? -16.406 -7.323 20.654 1.00 92.88 546 PHE A C 1
ATOM 4236 O O . PHE A 1 546 ? -15.362 -7.776 20.179 1.00 92.88 546 PHE A O 1
ATOM 4243 N N . ALA A 1 547 ? -17.530 -8.038 20.703 1.00 86.62 547 ALA A N 1
ATOM 4244 C CA . ALA A 1 547 ? -17.633 -9.318 20.018 1.00 86.62 547 ALA A CA 1
ATOM 4245 C C . ALA A 1 547 ? -17.513 -9.075 18.510 1.00 86.62 547 ALA A C 1
ATOM 4247 O O . ALA A 1 547 ? -18.331 -8.356 17.933 1.00 86.62 547 ALA A O 1
ATOM 4248 N N . TYR A 1 548 ? -16.495 -9.668 17.888 1.00 79.56 548 TYR A N 1
ATOM 4249 C CA . TYR A 1 548 ? -16.371 -9.647 16.440 1.00 79.56 548 TYR A CA 1
ATOM 4250 C C . TYR A 1 548 ? -17.480 -10.527 15.846 1.00 79.56 548 TYR A C 1
ATOM 4252 O O . TYR A 1 548 ? -17.739 -11.603 16.404 1.00 79.56 548 TYR A O 1
ATOM 4260 N N . PRO A 1 549 ? -18.179 -10.093 14.781 1.00 67.94 549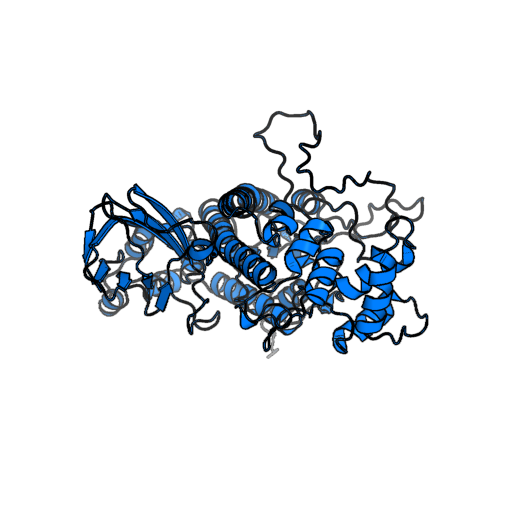 PRO A N 1
ATOM 4261 C CA . PRO A 1 549 ? -19.256 -10.879 14.199 1.00 67.94 549 PRO A CA 1
ATOM 4262 C C . PRO A 1 549 ? -18.726 -12.245 13.752 1.00 67.94 549 PRO A C 1
ATOM 4264 O O . PRO A 1 549 ? -17.889 -12.342 12.857 1.00 67.94 549 PRO A O 1
ATOM 4267 N N . ARG A 1 550 ? -19.211 -13.298 14.414 1.00 56.84 550 ARG A N 1
ATOM 4268 C CA . ARG A 1 550 ? -19.114 -14.683 13.949 1.00 56.84 550 ARG A CA 1
ATOM 4269 C C . ARG A 1 550 ? -20.425 -15.103 13.313 1.00 56.84 550 ARG A C 1
ATOM 4271 O O . ARG A 1 550 ? -21.451 -14.436 13.534 1.00 56.84 550 ARG A O 1
#

Solvent-accessible surface area (backbone atoms only — not comparable to full-atom values): 30106 Å² total; per-residue (Å²): 134,82,85,71,76,77,72,72,87,80,57,53,88,30,66,40,34,42,16,15,34,72,60,40,19,39,60,49,56,71,87,52,19,36,61,27,39,31,42,15,63,45,38,77,66,47,80,59,60,70,61,25,56,58,27,34,46,78,16,26,51,68,78,73,92,69,81,90,70,84,87,79,75,98,65,80,82,66,74,77,64,95,68,88,71,81,85,64,90,86,78,72,86,71,86,66,88,62,72,78,68,87,54,58,26,32,53,54,44,60,68,50,54,47,52,49,78,85,64,58,82,60,71,91,88,61,78,87,83,57,84,84,54,41,51,52,93,48,62,75,62,32,43,32,37,42,36,44,66,19,59,54,60,49,28,60,59,53,38,50,33,49,82,54,55,66,65,59,51,48,54,35,30,44,48,27,20,18,58,46,40,36,53,49,50,56,52,47,41,72,65,29,56,63,17,34,36,40,38,43,61,80,65,39,56,42,28,92,48,32,69,56,56,49,68,39,47,32,51,37,43,31,59,71,66,64,44,54,69,69,58,39,58,54,32,68,42,74,68,23,44,54,33,18,23,49,36,29,46,51,48,36,29,45,33,40,33,27,37,35,24,26,31,49,51,46,23,54,73,48,88,57,74,43,42,42,68,27,62,47,64,64,46,52,49,26,3,21,45,14,98,59,39,21,22,28,33,54,52,22,63,78,41,70,79,52,30,57,62,32,46,60,68,62,44,78,79,58,79,83,82,91,61,55,74,63,58,50,47,57,53,42,57,55,46,73,74,44,82,84,72,78,63,66,68,59,55,52,43,51,41,46,51,35,35,36,32,57,22,57,27,70,66,28,12,48,31,39,17,48,29,43,43,56,50,47,49,58,60,71,70,57,41,69,68,52,35,42,70,52,57,40,56,73,75,41,59,81,67,74,71,73,50,62,64,60,44,27,56,69,73,74,43,54,74,89,42,36,58,61,50,58,46,77,55,41,55,50,73,17,36,39,41,38,41,26,24,26,89,38,31,42,95,52,56,35,28,45,33,48,62,91,42,66,44,78,62,72,93,59,82,48,40,86,76,73,68,58,68,70,44,39,57,65,34,76,49,70,44,56,43,50,66,46,60,87,48,96,39,41,84,93,50,57,57,39,59,68,57,46,71,36,41,31,46,33,39,50,39,99,48,88,50,55,27,25,42,28,31,43,35,37,23,49,38,56,42,78,70,46,76,46,75,68,67,42,78,41,55,24,63,28,74,49,74,45,79,43,84,120

Radius of gyration: 24.81 Å; Cα contacts (8 Å, |Δi|>4): 1007; chains: 1; bounding box: 62×76×80 Å